Protein AF-0000000084349242 (afdb_homodimer)

Organism: NCBI:txid76758

InterPro domains:
  IPR011004 Trimeric LpxA-like superfamily [SSF5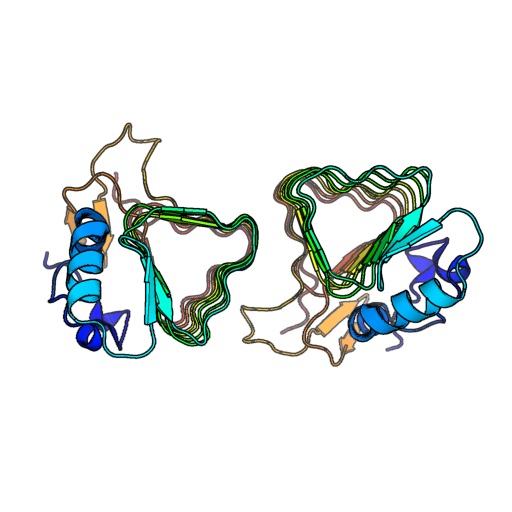1161] (43-191)
  IPR018357 Hexapeptide transferase, conserved site [PS00101] (59-87)
  IPR050065 Bifunctional protein GlmU-like [PTHR43584] (48-183)
  IPR056729 Mannose-1-phosphate guanyltransferase, C-terminal domain [PF25087] (67-147)

Solvent-accessible surface area (backbone atoms only — not comparable to full-atom values): 19127 Å² total; per-residue (Å²): 126,82,73,70,60,55,51,81,29,17,79,65,51,67,78,70,67,77,75,82,61,42,63,54,56,46,24,72,42,18,37,59,52,36,48,54,49,58,76,67,56,71,88,60,52,52,74,57,89,54,25,35,38,20,72,62,30,47,73,40,80,66,42,42,78,42,57,29,32,39,38,22,49,52,14,37,37,28,40,50,16,38,39,29,60,4,28,39,37,29,38,45,19,37,39,20,42,46,19,35,42,28,12,26,41,36,30,39,45,17,34,41,48,28,48,23,41,40,27,26,22,40,37,20,36,46,22,41,36,31,45,45,18,33,32,36,26,55,45,71,94,58,76,54,42,61,44,41,25,50,52,93,96,43,70,39,80,66,83,38,41,55,24,4,35,40,37,8,27,44,20,31,37,22,40,48,14,39,37,34,46,46,29,75,41,56,54,56,38,75,43,51,64,62,29,76,46,70,43,74,54,72,130,127,82,73,69,61,55,51,81,29,17,79,65,52,67,79,71,67,77,75,84,59,41,62,55,56,46,24,72,40,18,37,60,53,37,48,56,50,59,74,66,56,69,87,59,52,51,73,58,90,54,27,35,39,19,71,62,31,47,74,38,79,65,40,41,78,42,58,28,32,38,38,22,48,53,14,38,36,28,40,48,17,38,39,28,60,5,29,39,37,28,38,44,21,36,39,22,44,45,19,34,42,29,12,26,42,35,30,38,44,17,35,42,50,27,50,23,41,40,27,26,24,43,36,19,35,45,23,40,36,30,44,44,19,32,34,37,26,55,44,65,90,57,76,52,43,61,44,40,25,50,50,94,94,41,71,39,80,66,82,37,40,55,26,5,35,41,36,8,26,44,19,36,37,21,40,46,12,38,36,35,46,45,27,74,42,54,55,56,38,75,42,50,61,64,29,74,45,70,38,75,52,76,130

Structure (mmCIF, N/CA/C/O backbone):
data_AF-0000000084349242-model_v1
#
loop_
_entity.id
_entity.type
_entity.pdbx_description
1 polymer 'Transferase hexapeptide (Six repeat-containing protein)'
#
loop_
_atom_site.group_PDB
_atom_site.id
_atom_site.type_symbol
_atom_site.label_atom_id
_atom_site.label_alt_id
_atom_site.label_comp_id
_atom_site.label_asym_id
_atom_site.label_entity_id
_atom_site.label_seq_id
_atom_site.pdbx_PDB_ins_code
_atom_site.Cartn_x
_atom_site.Cartn_y
_atom_site.Cartn_z
_atom_site.occupancy
_atom_site.B_iso_or_equiv
_atom_site.auth_seq_id
_atom_site.auth_comp_id
_atom_site.auth_asym_id
_atom_site.auth_atom_id
_atom_site.pdbx_PDB_model_num
ATOM 1 N N . MET A 1 1 ? 11.945 33.969 7.715 1 65.56 1 MET A N 1
ATOM 2 C CA . MET A 1 1 ? 11.68 33.656 6.316 1 65.56 1 MET A CA 1
ATOM 3 C C . MET A 1 1 ? 10.219 33.25 6.125 1 65.56 1 MET A C 1
ATOM 5 O O . MET A 1 1 ? 9.625 32.625 7.012 1 65.56 1 MET A O 1
ATOM 9 N N . LYS A 1 2 ? 9.602 33.844 5.016 1 77.56 2 LYS A N 1
ATOM 10 C CA . LYS A 1 2 ? 8.211 33.5 4.715 1 77.56 2 LYS A CA 1
ATOM 11 C C . LYS A 1 2 ? 8.07 32.031 4.293 1 77.56 2 LYS A C 1
ATOM 13 O O . LYS A 1 2 ? 8.875 31.531 3.502 1 77.56 2 LYS A O 1
ATOM 18 N N . PRO A 1 3 ? 7.121 31.359 4.914 1 87.31 3 PRO A N 1
ATOM 19 C CA . PRO A 1 3 ? 6.891 29.984 4.492 1 87.31 3 PRO A CA 1
ATOM 20 C C . PRO A 1 3 ? 6.516 29.875 3.018 1 87.31 3 PRO A C 1
ATOM 22 O O . PRO A 1 3 ? 5.902 30.781 2.461 1 87.31 3 PRO A O 1
ATOM 25 N N . PRO A 1 4 ? 6.98 28.812 2.424 1 89.75 4 PRO A N 1
ATOM 26 C CA . PRO A 1 4 ? 6.586 28.625 1.025 1 89.75 4 PRO A CA 1
ATOM 27 C C . PRO A 1 4 ? 5.078 28.469 0.853 1 89.75 4 PRO A C 1
ATOM 29 O O . PRO A 1 4 ? 4.41 27.875 1.696 1 89.75 4 PRO A O 1
ATOM 32 N N . GLU A 1 5 ? 4.621 29.109 -0.228 1 93.31 5 GLU A N 1
ATOM 33 C CA . GLU A 1 5 ? 3.199 29 -0.542 1 93.31 5 GLU A CA 1
ATOM 34 C C . GLU A 1 5 ? 2.824 27.594 -0.962 1 93.31 5 GLU A C 1
ATOM 36 O O . GLU A 1 5 ? 3.484 26.984 -1.813 1 93.31 5 GLU A O 1
ATOM 41 N N . ILE A 1 6 ? 1.707 27.094 -0.411 1 97.19 6 ILE A N 1
ATOM 42 C CA . ILE A 1 6 ? 1.254 25.734 -0.719 1 97.19 6 ILE A CA 1
ATOM 43 C C . ILE A 1 6 ? 1 25.609 -2.219 1 97.19 6 ILE A C 1
ATOM 45 O O . ILE A 1 6 ? 1.28 24.562 -2.814 1 97.19 6 ILE A O 1
ATOM 49 N N . SER A 1 7 ? 0.587 26.703 -2.877 1 96.62 7 SER A N 1
ATOM 50 C CA . SER A 1 7 ? 0.208 26.688 -4.285 1 96.62 7 SER A CA 1
ATOM 51 C C . SER A 1 7 ? 1.415 26.422 -5.18 1 96.62 7 SER A C 1
ATOM 53 O O . SER A 1 7 ? 1.263 26 -6.332 1 96.62 7 SER A O 1
ATOM 55 N N . THR A 1 8 ? 2.621 26.672 -4.668 1 95.94 8 THR A N 1
ATOM 56 C CA . THR A 1 8 ? 3.826 26.375 -5.43 1 95.94 8 THR A CA 1
ATOM 57 C C . THR A 1 8 ? 4.062 24.875 -5.504 1 95.94 8 THR A C 1
ATOM 59 O O . THR A 1 8 ? 4.758 24.391 -6.398 1 95.94 8 THR A O 1
ATOM 62 N N . PHE A 1 9 ? 3.498 24.141 -4.602 1 97.62 9 PHE A N 1
ATOM 63 C CA . PHE A 1 9 ? 3.646 22.688 -4.539 1 97.62 9 PHE A CA 1
ATOM 64 C C . PHE A 1 9 ? 2.41 22 -5.098 1 97.62 9 PHE A C 1
ATOM 66 O O . PHE A 1 9 ? 2.51 20.922 -5.684 1 97.62 9 PHE A O 1
ATOM 73 N N . ILE A 1 10 ? 1.254 22.641 -4.863 1 98.31 10 ILE A N 1
ATOM 74 C CA . ILE A 1 10 ? -0.046 22.078 -5.215 1 98.31 10 ILE A CA 1
ATOM 75 C C . ILE A 1 10 ? -0.855 23.109 -6.004 1 98.31 10 ILE A C 1
ATOM 77 O O . ILE A 1 10 ? -1.444 24.016 -5.426 1 98.31 10 ILE A O 1
ATOM 81 N N . THR A 1 11 ? -0.986 22.859 -7.215 1 97.56 11 THR A N 1
ATOM 82 C CA . THR A 1 11 ? -1.535 23.844 -8.148 1 97.56 11 THR A CA 1
ATOM 83 C C . THR A 1 11 ? -2.994 24.141 -7.816 1 97.56 11 THR A C 1
ATOM 85 O O . THR A 1 11 ? -3.428 25.297 -7.898 1 97.56 11 THR A O 1
ATOM 88 N N . GLN A 1 12 ? -3.756 23.203 -7.363 1 96.56 12 GLN A N 1
ATOM 89 C CA . GLN A 1 12 ? -5.199 23.359 -7.203 1 96.56 12 GLN A CA 1
ATOM 90 C C . GLN A 1 12 ? -5.547 23.797 -5.785 1 96.56 12 GLN A C 1
ATOM 92 O O . GLN A 1 12 ? -6.727 23.953 -5.449 1 96.56 12 GLN A O 1
ATOM 97 N N . TRP A 1 13 ? -4.629 24.047 -4.914 1 97.06 13 TRP A N 1
ATOM 98 C CA . TRP A 1 13 ? -4.871 24.391 -3.518 1 97.06 13 TRP A CA 1
ATOM 99 C C . TRP A 1 13 ? -5.773 25.609 -3.406 1 97.06 13 TRP A C 1
ATOM 101 O O . TRP A 1 13 ? -6.734 25.609 -2.631 1 97.06 13 TRP A O 1
ATOM 111 N N . PRO A 1 14 ? -5.551 26.672 -4.258 1 95 14 PRO A N 1
ATOM 112 C CA . PRO A 1 14 ? -6.391 27.859 -4.117 1 95 14 PRO A CA 1
ATOM 113 C C . PRO A 1 14 ? -7.871 27.578 -4.352 1 95 14 PRO A C 1
ATOM 115 O O . PRO A 1 14 ? -8.734 28.266 -3.807 1 95 14 PRO A O 1
ATOM 118 N N . SER A 1 15 ? -8.148 26.484 -5.074 1 93.69 15 SER A N 1
ATOM 119 C CA . SER A 1 15 ? -9.531 26.172 -5.402 1 93.69 15 SER A CA 1
ATOM 120 C C . SER A 1 15 ? -10.305 25.703 -4.168 1 93.69 15 SER A C 1
ATOM 122 O O . SER A 1 15 ? -11.531 25.688 -4.168 1 93.69 15 SER A O 1
ATOM 124 N N . LEU A 1 16 ? -9.648 25.344 -3.113 1 93.88 16 LEU A N 1
ATOM 125 C CA . LEU A 1 16 ? -10.297 24.859 -1.899 1 93.88 16 LEU A CA 1
ATOM 126 C C . LEU A 1 16 ? -10.781 26.031 -1.04 1 93.88 16 LEU A C 1
ATOM 128 O O . LEU A 1 16 ? -11.586 25.844 -0.126 1 93.88 16 LEU A O 1
ATOM 132 N N . GLY A 1 17 ? -10.25 27.188 -1.341 1 91.62 17 GLY A N 1
ATOM 133 C CA . GLY A 1 17 ? -10.688 28.375 -0.64 1 91.62 17 GLY A CA 1
ATOM 134 C C . GLY A 1 17 ? -10.266 28.406 0.815 1 91.62 17 GLY A C 1
ATOM 135 O O . GLY A 1 17 ? -10.992 28.906 1.673 1 91.62 17 GLY A O 1
ATOM 136 N N . LEU A 1 18 ? -9.133 27.797 1.169 1 90.5 18 LEU A N 1
ATOM 137 C CA . LEU A 1 18 ? -8.711 27.688 2.562 1 90.5 18 LEU A CA 1
ATOM 138 C C . LEU A 1 18 ? -7.688 28.766 2.906 1 90.5 18 LEU A C 1
ATOM 140 O O . LEU A 1 18 ? -7.117 28.766 4 1 90.5 18 LEU A O 1
ATOM 144 N N . GLY A 1 19 ? -7.359 29.688 1.982 1 84 19 GLY A N 1
ATOM 145 C CA . GLY A 1 19 ? -6.461 30.797 2.277 1 84 19 GLY A CA 1
ATOM 146 C C . GLY A 1 19 ? -5.004 30.469 2.014 1 84 19 GLY A C 1
ATOM 147 O O . GLY A 1 19 ? -4.695 29.578 1.217 1 84 19 GLY A O 1
ATOM 148 N N . THR A 1 20 ? -4.098 31.25 2.684 1 82.69 20 THR A N 1
ATOM 149 C CA . THR A 1 20 ? -2.684 31.188 2.332 1 82.69 20 THR A CA 1
ATOM 150 C C . THR A 1 20 ? -1.845 30.766 3.535 1 82.69 20 THR A C 1
ATOM 152 O O . THR A 1 20 ? -0.652 31.078 3.605 1 82.69 20 THR A O 1
ATOM 155 N N . ALA A 1 21 ? -2.49 30.094 4.422 1 89.19 21 ALA A N 1
ATOM 156 C CA . ALA A 1 21 ? -1.75 29.641 5.598 1 89.19 21 ALA A CA 1
ATOM 157 C C . ALA A 1 21 ? -0.662 28.656 5.207 1 89.19 21 ALA A C 1
ATOM 159 O O . ALA A 1 21 ? -0.729 28.031 4.141 1 89.19 21 ALA A O 1
ATOM 160 N N . ALA A 1 22 ? 0.389 28.609 6.102 1 95.56 22 ALA A N 1
ATOM 161 C CA . ALA A 1 22 ? 1.417 27.594 5.902 1 95.56 22 ALA A CA 1
ATOM 162 C C . ALA A 1 22 ? 0.833 26.188 6.039 1 95.56 22 ALA A C 1
ATOM 164 O O . ALA A 1 22 ? -0.181 25.984 6.711 1 95.56 22 ALA A O 1
ATOM 165 N N . ALA A 1 23 ? 1.526 25.266 5.414 1 97.31 23 ALA A N 1
ATOM 166 C CA . ALA A 1 23 ? 1.019 23.891 5.383 1 97.31 23 ALA A CA 1
ATOM 167 C C . ALA A 1 23 ? 0.843 23.344 6.797 1 97.31 23 ALA A C 1
ATOM 169 O O . ALA A 1 23 ? -0.144 22.656 7.086 1 97.31 23 ALA A O 1
ATOM 170 N N . TRP A 1 24 ? 1.806 23.594 7.703 1 97.12 24 TRP A N 1
ATOM 171 C CA . TRP A 1 24 ? 1.729 23.062 9.062 1 97.12 24 TRP A CA 1
ATOM 172 C C . TRP A 1 24 ? 0.627 23.766 9.859 1 97.12 24 TRP A C 1
ATOM 174 O O . TRP A 1 24 ? 0.05 23.172 10.773 1 97.12 24 TRP A O 1
ATOM 184 N N . GLN A 1 25 ? 0.278 24.922 9.484 1 96.5 25 GLN A N 1
ATOM 185 C CA . GLN A 1 25 ? -0.853 25.594 10.117 1 96.5 25 GLN A CA 1
ATOM 186 C C . GLN A 1 25 ? -2.176 24.984 9.664 1 96.5 25 GLN A C 1
ATOM 188 O O . GLN A 1 25 ? -3.1 24.828 10.469 1 96.5 25 GLN A O 1
ATOM 193 N N . VAL A 1 26 ? -2.246 24.703 8.398 1 97.25 26 VAL A N 1
ATOM 194 C CA . VAL A 1 26 ? -3.43 24.031 7.871 1 97.25 26 VAL A CA 1
ATOM 195 C C . VAL A 1 26 ? -3.641 22.703 8.594 1 97.25 26 VAL A C 1
ATOM 197 O O . VAL A 1 26 ? -4.75 22.391 9.031 1 97.25 26 VAL A O 1
ATOM 200 N N . ALA A 1 27 ? -2.609 21.906 8.727 1 97 27 ALA A N 1
ATOM 201 C CA . ALA A 1 27 ? -2.682 20.594 9.367 1 97 27 ALA A CA 1
ATOM 202 C C . ALA A 1 27 ? -3.104 20.719 10.828 1 97 27 ALA A C 1
ATOM 204 O O . ALA A 1 27 ? -3.867 19.891 11.328 1 97 27 ALA A O 1
ATOM 205 N N . GLN A 1 28 ? -2.643 21.766 11.5 1 96.38 28 GLN A N 1
ATOM 206 C CA . GLN A 1 28 ? -2.967 21.984 12.906 1 96.38 28 GLN A CA 1
ATOM 207 C C . GLN A 1 28 ? -4.449 22.297 13.094 1 96.38 28 GLN A C 1
ATOM 209 O O . GLN A 1 28 ? -5.035 21.953 14.125 1 96.38 28 GLN A O 1
ATOM 214 N N . ASP A 1 29 ? -4.98 22.859 12.109 1 97.38 29 ASP A N 1
ATOM 215 C CA . ASP A 1 29 ? -6.371 23.281 12.203 1 97.38 29 ASP A CA 1
ATOM 216 C C . ASP A 1 29 ? -7.25 22.516 11.211 1 97.38 29 ASP A C 1
ATOM 218 O O . ASP A 1 29 ? -8.227 23.062 10.695 1 97.38 29 ASP A O 1
ATOM 222 N N . CYS A 1 30 ? -6.867 21.312 10.953 1 97.88 30 CYS A N 1
ATOM 223 C CA . CYS A 1 30 ? -7.473 20.516 9.891 1 97.88 30 CYS A CA 1
ATOM 224 C C . CYS A 1 30 ? -8.953 20.281 10.156 1 97.88 30 CYS A C 1
ATOM 226 O O . CYS A 1 30 ? -9.781 20.422 9.25 1 97.88 30 CYS A O 1
ATOM 228 N N . GLU A 1 31 ? -9.328 19.953 11.367 1 98.12 31 GLU A N 1
ATOM 229 C CA . GLU A 1 31 ? -10.734 19.703 11.688 1 98.12 31 GLU A CA 1
ATOM 230 C C . GLU A 1 31 ? -11.602 20.906 11.336 1 98.12 31 GLU A C 1
ATOM 232 O O . GLU A 1 31 ? -12.648 20.766 10.703 1 98.12 31 GLU A O 1
ATOM 237 N N . ASN A 1 32 ? -11.117 22.062 11.719 1 97.44 32 ASN A N 1
ATOM 238 C CA . ASN A 1 32 ? -11.898 23.266 11.445 1 97.44 32 ASN A CA 1
ATOM 239 C C . ASN A 1 32 ? -11.969 23.562 9.953 1 97.44 32 ASN A C 1
ATOM 241 O O . ASN A 1 32 ? -13.008 24 9.453 1 97.44 32 ASN A O 1
ATOM 245 N N . HIS A 1 33 ? -10.906 23.359 9.297 1 97.56 33 HIS A N 1
ATOM 246 C CA . HIS A 1 33 ? -10.914 23.578 7.855 1 97.56 33 HIS A CA 1
ATOM 247 C C . HIS A 1 33 ? -11.898 22.656 7.16 1 97.56 33 HIS A C 1
ATOM 249 O O . HIS A 1 33 ? -12.633 23.078 6.266 1 97.56 33 HIS A O 1
ATOM 255 N N . VAL A 1 34 ? -11.938 21.391 7.598 1 97.94 34 VAL A N 1
ATOM 256 C CA . VAL A 1 34 ? -12.836 20.422 6.988 1 97.94 34 VAL A CA 1
ATOM 257 C C . VAL A 1 34 ? -14.281 20.766 7.328 1 97.94 34 VAL A C 1
ATOM 259 O O . VAL A 1 34 ? -15.156 20.703 6.465 1 97.94 34 VAL A O 1
ATOM 262 N N . LEU A 1 35 ? -14.516 21.172 8.547 1 97.19 35 LEU A N 1
ATOM 263 C CA . LEU A 1 35 ? -15.859 21.594 8.93 1 97.19 35 LEU A CA 1
ATOM 264 C C . LEU A 1 35 ? -16.328 22.766 8.07 1 97.19 35 LEU A C 1
ATOM 266 O O . LEU A 1 35 ? -17.484 22.812 7.637 1 97.19 35 LEU A O 1
ATOM 270 N N . THR A 1 36 ? -15.422 23.703 7.883 1 95.31 36 THR A N 1
ATOM 271 C CA . THR A 1 36 ? -15.75 24.844 7.035 1 95.31 36 THR A CA 1
ATOM 272 C C . THR A 1 36 ? -16.078 24.391 5.617 1 95.31 36 THR A C 1
ATOM 274 O O . THR A 1 36 ? -17.062 24.859 5.023 1 95.31 36 THR A O 1
ATOM 277 N N . SER A 1 37 ? -15.328 23.484 5.09 1 95.38 37 SER A N 1
ATOM 278 C CA . SER A 1 37 ? -15.57 22.938 3.76 1 95.38 37 SER A CA 1
ATOM 279 C C . SER A 1 37 ? -16.906 22.188 3.707 1 95.38 37 SER A C 1
ATOM 281 O O . SER A 1 37 ? -17.609 22.234 2.701 1 95.38 37 SER A O 1
ATOM 283 N N . LEU A 1 38 ? -17.203 21.484 4.797 1 95.75 38 LEU A N 1
ATOM 284 C CA . LEU A 1 38 ? -18.438 20.734 4.895 1 95.75 38 LEU A CA 1
ATOM 285 C C . LEU A 1 38 ? -19.641 21.656 4.742 1 95.75 38 LEU A C 1
ATOM 287 O O . LEU A 1 38 ? -20.625 21.297 4.086 1 95.75 38 LEU A O 1
ATOM 291 N N . SER A 1 39 ? -19.547 22.812 5.266 1 92.5 39 SER A N 1
ATOM 292 C CA . SER A 1 39 ? -20.656 23.766 5.254 1 92.5 39 SER A CA 1
ATOM 293 C C . SER A 1 39 ? -20.891 24.328 3.859 1 92.5 39 SER A C 1
ATOM 295 O O . SER A 1 39 ? -21.984 24.828 3.555 1 92.5 39 SER A O 1
ATOM 297 N N . ARG A 1 40 ? -19.906 24.219 3.051 1 91.38 40 ARG A N 1
ATOM 298 C CA . ARG A 1 40 ? -19.984 24.812 1.72 1 91.38 40 ARG A CA 1
ATOM 299 C C . ARG A 1 40 ? -20.234 23.734 0.659 1 91.38 40 ARG A C 1
ATOM 301 O O . ARG A 1 40 ? -20.312 24.047 -0.532 1 91.38 40 ARG A O 1
ATOM 308 N N . LEU A 1 41 ? -20.328 22.516 1.066 1 91.44 41 LEU A N 1
ATOM 309 C CA . LEU A 1 41 ? -20.438 21.391 0.125 1 91.44 41 LEU A CA 1
ATOM 310 C C . LEU A 1 41 ? -21.75 21.453 -0.642 1 91.44 41 LEU A C 1
ATOM 312 O O . LEU A 1 41 ? -22.797 21.766 -0.066 1 91.44 41 LEU A O 1
ATOM 316 N N . GLY A 1 42 ? -21.672 21.25 -1.896 1 87.5 42 GLY A N 1
ATOM 317 C CA . GLY A 1 42 ? -22.859 21.25 -2.732 1 87.5 42 GLY A CA 1
ATOM 318 C C . GLY A 1 42 ? -23.625 19.938 -2.666 1 87.5 42 GLY A C 1
ATOM 319 O O . GLY A 1 42 ? -23.484 19.172 -1.71 1 87.5 42 GLY A O 1
ATOM 320 N N . ALA A 1 43 ? -24.438 19.703 -3.697 1 90.94 43 ALA A N 1
ATOM 321 C CA . ALA A 1 43 ? -25.266 18.516 -3.797 1 90.94 43 ALA A CA 1
ATOM 322 C C . ALA A 1 43 ? -24.422 17.281 -4.141 1 90.94 43 ALA A C 1
ATOM 324 O O . ALA A 1 43 ? -23.281 17.422 -4.594 1 90.94 43 ALA A O 1
ATOM 325 N N . GLY A 1 44 ? -24.859 16.172 -3.74 1 96.38 44 GLY A N 1
ATOM 326 C CA . GLY A 1 44 ? -24.234 14.938 -4.184 1 96.38 44 GLY A CA 1
ATOM 327 C C . GLY A 1 44 ? -23.531 14.188 -3.066 1 96.38 44 GLY A C 1
ATOM 328 O O . GLY A 1 44 ? -22.891 13.164 -3.309 1 96.38 44 GLY A O 1
ATOM 329 N N . TYR A 1 45 ? -23.672 14.703 -1.91 1 97.06 45 TYR A N 1
ATOM 330 C CA . TYR A 1 45 ? -23.016 14.07 -0.774 1 97.06 45 TYR A CA 1
ATOM 331 C C . TYR A 1 45 ? -24.047 13.5 0.203 1 97.06 45 TYR A C 1
ATOM 333 O O . TYR A 1 45 ? -25.078 14.117 0.455 1 97.06 45 TYR A O 1
ATOM 341 N N . ARG A 1 46 ? -23.812 12.273 0.63 1 96.12 46 ARG A N 1
ATOM 342 C CA . ARG A 1 46 ? -24.516 11.719 1.782 1 96.12 46 ARG A CA 1
ATOM 343 C C . ARG A 1 46 ? -23.859 12.156 3.088 1 96.12 46 ARG A C 1
ATOM 345 O O . ARG A 1 46 ? -22.656 11.984 3.271 1 96.12 46 ARG A O 1
ATOM 352 N N . ARG A 1 47 ? -24.672 12.688 3.984 1 94.19 47 ARG A N 1
ATOM 353 C CA . ARG A 1 47 ? -24.125 13.242 5.215 1 94.19 47 ARG A CA 1
ATOM 354 C C . ARG A 1 47 ? -24.531 12.398 6.426 1 94.19 47 ARG A C 1
ATOM 356 O O . ARG A 1 47 ? -25.656 11.93 6.508 1 94.19 47 ARG A O 1
ATOM 363 N N . HIS A 1 48 ? -23.609 12.078 7.172 1 93.06 48 HIS A N 1
ATOM 364 C CA . HIS A 1 48 ? -23.797 11.422 8.461 1 93.06 48 HIS A CA 1
ATOM 365 C C . HIS A 1 48 ? -22.906 12.047 9.531 1 93.06 48 HIS A C 1
ATOM 367 O O . HIS A 1 48 ? -21.703 11.82 9.539 1 93.06 48 HIS A O 1
ATOM 373 N N . GLY A 1 49 ? -23.5 12.758 10.469 1 93.31 49 GLY A N 1
ATOM 374 C CA . GLY A 1 49 ? -22.688 13.523 11.398 1 93.31 49 GLY A CA 1
ATOM 375 C C . GLY A 1 49 ? -21.766 14.523 10.711 1 93.31 49 GLY A C 1
ATOM 376 O O . GLY A 1 49 ? -22.234 15.328 9.898 1 93.31 49 GLY A O 1
ATOM 377 N N . ASN A 1 50 ? -20.531 14.438 11.055 1 96.31 50 ASN A N 1
ATOM 378 C CA . ASN A 1 50 ? -19.578 15.367 10.453 1 96.31 50 ASN A CA 1
ATOM 379 C C . ASN A 1 50 ? -18.812 14.711 9.305 1 96.31 50 ASN A C 1
ATOM 381 O O . ASN A 1 50 ? -17.688 15.109 9 1 96.31 50 ASN A O 1
ATOM 385 N N . CYS A 1 51 ? -19.469 13.75 8.727 1 97.75 51 CYS A N 1
ATOM 386 C CA . CYS A 1 51 ? -18.891 13.109 7.547 1 97.75 51 CYS A CA 1
ATOM 387 C C . CYS A 1 51 ? -19.766 13.328 6.32 1 97.75 51 CYS A C 1
ATOM 389 O O . CYS A 1 51 ? -20.984 13.258 6.406 1 97.75 51 CYS A O 1
ATOM 391 N N . ALA A 1 52 ? -19.203 13.68 5.281 1 98.44 52 ALA A N 1
ATOM 392 C CA . ALA A 1 52 ? -19.859 13.797 3.984 1 98.44 52 ALA A CA 1
ATOM 393 C C . ALA A 1 52 ? -19.172 12.914 2.941 1 98.44 52 ALA A C 1
ATOM 395 O O . ALA A 1 52 ? -17.984 13.078 2.666 1 98.44 52 ALA A O 1
ATOM 396 N N . ILE A 1 53 ? -19.875 11.969 2.338 1 98.5 53 ILE A N 1
ATOM 397 C CA . ILE A 1 53 ? -19.359 11.031 1.347 1 98.5 53 ILE A CA 1
ATOM 398 C C . ILE A 1 53 ? -20.094 11.227 0.021 1 98.5 53 ILE A C 1
ATOM 400 O O . ILE A 1 53 ? -21.312 11.094 -0.044 1 98.5 53 ILE A O 1
ATOM 404 N N . HIS A 1 54 ? -19.344 11.594 -0.972 1 98.44 54 HIS A N 1
ATOM 405 C CA . HIS A 1 54 ? -19.969 11.781 -2.275 1 98.44 54 HIS A CA 1
ATOM 406 C C . HIS A 1 54 ? -20.688 10.516 -2.727 1 98.44 54 HIS A C 1
ATOM 408 O O . HIS A 1 54 ? -20.203 9.406 -2.49 1 98.44 54 HIS A O 1
ATOM 414 N N . GLU A 1 55 ? -21.734 10.648 -3.486 1 98.19 55 GLU A N 1
ATOM 415 C CA . GLU A 1 55 ? -22.562 9.523 -3.922 1 98.19 55 GLU A CA 1
ATOM 416 C C . GLU A 1 55 ? -21.781 8.586 -4.832 1 98.19 55 GLU A C 1
ATOM 418 O O . GLU A 1 55 ? -22.031 7.379 -4.859 1 98.19 55 GLU A O 1
ATOM 423 N N . GLY A 1 56 ? -20.812 9.133 -5.473 1 98.19 56 GLY A N 1
ATOM 424 C CA . GLY A 1 56 ? -20 8.328 -6.375 1 98.19 56 GLY A CA 1
ATOM 425 C C . GLY A 1 56 ? -18.797 7.688 -5.691 1 98.19 56 GLY A C 1
ATOM 426 O O . GLY A 1 56 ? -18.031 6.973 -6.328 1 98.19 56 GLY A O 1
ATOM 427 N N . ALA A 1 57 ? -18.641 7.93 -4.457 1 98.56 57 ALA A N 1
ATOM 428 C CA . ALA A 1 57 ? -17.531 7.344 -3.715 1 98.56 57 ALA A CA 1
ATOM 429 C C . ALA A 1 57 ? -17.906 5.988 -3.127 1 98.56 57 ALA A C 1
ATOM 431 O O . ALA A 1 57 ? -19.094 5.695 -2.955 1 98.56 57 ALA A O 1
ATOM 432 N N . THR A 1 58 ? -16.953 5.156 -2.912 1 98.56 58 THR A N 1
ATOM 433 C CA . THR A 1 58 ? -17.156 3.854 -2.291 1 98.56 58 THR A CA 1
ATOM 434 C C . THR A 1 58 ? -16.359 3.75 -0.988 1 98.56 58 THR A C 1
ATOM 436 O O . THR A 1 58 ? -15.164 4.004 -0.964 1 98.56 58 THR A O 1
ATOM 439 N N . VAL A 1 59 ? -17.047 3.432 0.086 1 98.44 59 VAL A N 1
ATOM 440 C CA . VAL A 1 59 ? -16.438 3.135 1.376 1 98.44 59 VAL A CA 1
ATOM 441 C C . VAL A 1 59 ? -16.781 1.71 1.799 1 98.44 59 VAL A C 1
ATOM 443 O O . VAL A 1 59 ? -17.969 1.381 1.982 1 98.44 59 VAL A O 1
ATOM 446 N N . GLU A 1 60 ? -15.766 0.906 1.944 1 97.75 60 GLU A N 1
ATOM 447 C CA . GLU A 1 60 ? -16.016 -0.497 2.256 1 97.75 60 GLU A CA 1
ATOM 448 C C . GLU A 1 60 ? -16.359 -0.681 3.732 1 97.75 60 GLU A C 1
ATOM 450 O O . GLU A 1 60 ? -15.977 0.139 4.57 1 97.75 60 GLU A O 1
ATOM 455 N N . GLU A 1 61 ? -17.047 -1.799 4.004 1 95.38 61 GLU A N 1
ATOM 456 C CA . GLU A 1 61 ? -17.312 -2.182 5.391 1 95.38 61 GLU A CA 1
ATOM 457 C C . GLU A 1 61 ? -16 -2.418 6.145 1 95.38 61 GLU A C 1
ATOM 459 O O . GLU A 1 61 ? -15.07 -3.029 5.613 1 95.38 61 GLU A O 1
ATOM 464 N N . GLY A 1 62 ? -15.914 -1.859 7.32 1 95 62 GLY A N 1
ATOM 465 C CA . GLY A 1 62 ? -14.727 -2.029 8.141 1 95 62 GLY A CA 1
ATOM 466 C C . GLY A 1 62 ? -13.867 -0.782 8.203 1 95 62 GLY A C 1
ATOM 467 O O . GLY A 1 62 ? -13.008 -0.659 9.086 1 95 62 GLY A O 1
ATOM 468 N N . ALA A 1 63 ? -14.125 0.06 7.215 1 96.75 63 ALA A N 1
ATOM 469 C CA . ALA A 1 63 ? -13.453 1.354 7.34 1 96.75 63 ALA A CA 1
ATOM 470 C C . ALA A 1 63 ? -13.984 2.131 8.539 1 96.75 63 ALA A C 1
ATOM 472 O O . ALA A 1 63 ? -15.18 2.082 8.836 1 96.75 63 ALA A O 1
ATOM 473 N N . VAL A 1 64 ? -13.07 2.828 9.234 1 97.5 64 VAL A N 1
ATOM 474 C CA . VAL A 1 64 ? -13.445 3.641 10.383 1 97.5 64 VAL A CA 1
ATOM 475 C C . VAL A 1 64 ? -13.297 5.121 10.039 1 97.5 64 VAL A C 1
ATOM 477 O O . VAL A 1 64 ? -12.195 5.59 9.742 1 97.5 64 VAL A O 1
ATOM 480 N N . LEU A 1 65 ? -14.398 5.809 10.078 1 98.25 65 LEU A N 1
ATOM 481 C CA . LEU A 1 65 ? -14.422 7.238 9.797 1 98.25 65 LEU A CA 1
ATOM 482 C C . LEU A 1 65 ? -14.797 8.031 11.047 1 98.25 65 LEU A C 1
ATOM 484 O O . LEU A 1 65 ? -15.945 7.992 11.492 1 98.25 65 LEU A O 1
ATOM 488 N N . LYS A 1 66 ? -13.812 8.68 11.57 1 97.94 66 LYS A N 1
ATOM 489 C CA . LYS A 1 66 ? -14.062 9.562 12.703 1 97.94 66 LYS A CA 1
ATOM 490 C C . LYS A 1 66 ? -14.109 11.023 12.258 1 97.94 66 LYS A C 1
ATOM 492 O O . LYS A 1 66 ? -13.062 11.672 12.148 1 97.94 66 LYS A O 1
ATOM 497 N N . GLY A 1 67 ? -15.266 11.562 12.094 1 96.5 67 GLY A N 1
ATOM 498 C CA . GLY A 1 67 ? -15.477 12.898 11.555 1 96.5 67 GLY A CA 1
ATOM 499 C C . GLY A 1 67 ? -14.695 13.961 12.30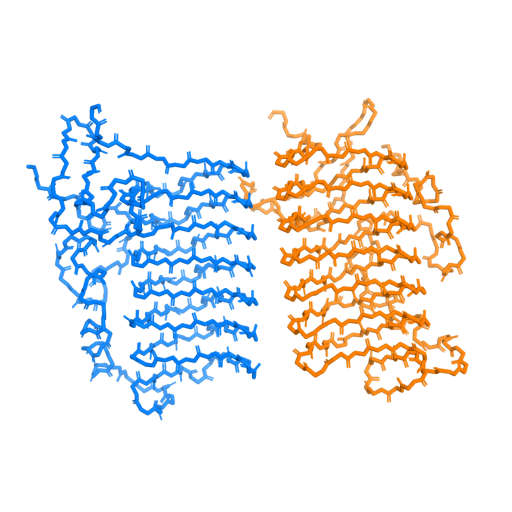5 1 96.5 67 GLY A C 1
ATOM 500 O O . GLY A 1 67 ? -14.328 13.773 13.461 1 96.5 67 GLY A O 1
ATOM 501 N N . PRO A 1 68 ? -14.461 15.188 11.609 1 98.5 68 PRO A N 1
ATOM 502 C CA . PRO A 1 68 ? -15.039 15.578 10.32 1 98.5 68 PRO A CA 1
ATOM 503 C C . PRO A 1 68 ? -14.273 15.008 9.133 1 98.5 68 PRO A C 1
ATOM 505 O O . PRO A 1 68 ? -13.039 14.961 9.156 1 98.5 68 PRO A O 1
ATOM 508 N N . ILE A 1 69 ? -14.969 14.492 8.156 1 98.75 69 ILE A N 1
ATOM 509 C CA . ILE A 1 69 ? -14.359 13.867 6.984 1 98.75 69 ILE A CA 1
ATOM 510 C C . ILE A 1 69 ? -15.172 14.211 5.734 1 98.75 69 ILE A C 1
ATOM 512 O O . ILE A 1 69 ? -16.406 14.242 5.773 1 98.75 69 ILE A O 1
ATOM 516 N N . ILE A 1 70 ? -14.523 14.562 4.695 1 98.75 70 ILE A N 1
ATOM 517 C CA . ILE A 1 70 ? -15.117 14.703 3.371 1 98.75 70 ILE A CA 1
ATOM 518 C C . ILE A 1 70 ? -14.469 13.727 2.402 1 98.75 70 ILE A C 1
ATOM 520 O O . ILE A 1 70 ? -13.234 13.688 2.285 1 98.75 70 ILE A O 1
ATOM 524 N N . ILE A 1 71 ? -15.242 12.93 1.687 1 98.81 71 ILE A N 1
ATOM 525 C CA . ILE A 1 71 ? -14.773 11.992 0.667 1 98.81 71 ILE A CA 1
ATOM 526 C C . ILE A 1 71 ? -15.344 12.383 -0.693 1 98.81 71 ILE A C 1
ATOM 528 O O . ILE A 1 71 ? -16.562 12.312 -0.904 1 98.81 71 ILE A O 1
ATOM 532 N N . GLY A 1 72 ? -14.492 12.727 -1.569 1 98.31 72 GLY A N 1
ATOM 533 C CA . GLY A 1 72 ? -14.891 13.297 -2.844 1 98.31 72 GLY A CA 1
ATOM 534 C C . GLY A 1 72 ? -15.391 12.258 -3.834 1 98.31 72 GLY A C 1
ATOM 535 O O . GLY A 1 72 ? -15.336 11.062 -3.559 1 98.31 72 GLY A O 1
ATOM 536 N N . GLU A 1 73 ? -15.789 12.789 -4.988 1 98.31 73 GLU A N 1
ATOM 537 C CA . GLU A 1 73 ? -16.406 11.984 -6.039 1 98.31 73 GLU A CA 1
ATOM 538 C C . GLU A 1 73 ? -15.43 10.922 -6.551 1 98.31 73 GLU A C 1
ATOM 540 O O . GLU A 1 73 ? -14.273 11.227 -6.855 1 98.31 73 GLU A O 1
ATOM 545 N N . GLY A 1 74 ? -15.906 9.648 -6.586 1 98.69 74 GLY A N 1
ATOM 546 C CA . GLY A 1 74 ? -15.156 8.562 -7.195 1 98.69 74 GLY A CA 1
ATOM 547 C C . GLY A 1 74 ? -14.055 8.023 -6.301 1 98.69 74 GLY A C 1
ATOM 548 O O . GLY A 1 74 ? -13.32 7.117 -6.699 1 98.69 74 GLY A O 1
ATOM 549 N N . SER A 1 75 ? -13.938 8.562 -5.137 1 98.75 75 SER A N 1
ATOM 550 C CA . SER A 1 75 ? -12.898 8.102 -4.223 1 98.75 75 SER A CA 1
ATOM 551 C C . SER A 1 75 ? -13.266 6.758 -3.602 1 98.75 75 SER A C 1
ATOM 553 O O . SER A 1 75 ? -14.438 6.387 -3.561 1 98.75 75 SER A O 1
ATOM 555 N N . PHE A 1 76 ? -12.227 6.043 -3.271 1 98.81 76 PHE A N 1
ATOM 556 C CA . PHE A 1 76 ? -12.375 4.703 -2.717 1 98.81 76 PHE A CA 1
ATOM 557 C C . PHE A 1 76 ? -11.641 4.582 -1.387 1 98.81 76 PHE A C 1
ATOM 559 O O . PHE A 1 76 ? -10.461 4.914 -1.293 1 98.81 76 PHE A O 1
ATOM 566 N N . VAL A 1 77 ? -12.391 4.156 -0.378 1 98.75 77 VAL A N 1
ATOM 567 C CA . VAL A 1 77 ? -11.812 3.891 0.937 1 98.75 77 VAL A CA 1
ATOM 568 C C . VAL A 1 77 ? -12.023 2.424 1.306 1 98.75 77 VAL A C 1
ATOM 570 O O . VAL A 1 77 ? -13.156 1.978 1.497 1 98.75 77 VAL A O 1
ATOM 573 N N . ALA A 1 78 ? -10.891 1.701 1.487 1 98.38 78 ALA A N 1
ATOM 574 C CA . ALA A 1 78 ? -10.945 0.248 1.627 1 98.38 78 ALA A CA 1
ATOM 575 C C . ALA A 1 78 ? -11.188 -0.155 3.078 1 98.38 78 ALA A C 1
ATOM 577 O O . ALA A 1 78 ? -11.117 0.68 3.982 1 98.38 78 ALA A O 1
ATOM 578 N N . ALA A 1 79 ? -11.492 -1.431 3.246 1 96.69 79 ALA A N 1
ATOM 579 C CA . ALA A 1 79 ? -11.648 -2.014 4.574 1 96.69 79 ALA A CA 1
ATOM 580 C C . ALA A 1 79 ? -10.383 -1.848 5.406 1 96.69 79 ALA A C 1
ATOM 582 O O . ALA A 1 79 ? -9.273 -2.014 4.895 1 96.69 79 ALA A O 1
ATOM 583 N N . GLY A 1 80 ? -10.656 -1.508 6.684 1 95.81 80 GLY A N 1
ATOM 584 C CA . GLY A 1 80 ? -9.547 -1.382 7.617 1 95.81 80 GLY A CA 1
ATOM 585 C C . GLY A 1 80 ? -8.914 -0.001 7.613 1 95.81 80 GLY A C 1
ATOM 586 O O . GLY A 1 80 ? -8.102 0.316 8.477 1 95.81 80 GLY A O 1
ATOM 587 N N . ALA A 1 81 ? -9.289 0.756 6.609 1 97.69 81 ALA A N 1
ATOM 588 C CA . ALA A 1 81 ? -8.797 2.131 6.621 1 97.69 81 ALA A CA 1
ATOM 589 C C . ALA A 1 81 ? -9.305 2.885 7.848 1 97.69 81 ALA A C 1
ATOM 591 O O . ALA A 1 81 ? -10.406 2.631 8.328 1 97.69 81 ALA A O 1
ATOM 592 N N . TYR A 1 82 ? -8.453 3.785 8.344 1 98.44 82 TYR A N 1
ATOM 593 C CA . TYR A 1 82 ? -8.727 4.559 9.547 1 98.44 82 TYR A CA 1
ATOM 594 C C . TYR A 1 82 ? -8.5 6.047 9.305 1 98.44 82 TYR A C 1
ATOM 596 O O . TYR A 1 82 ? -7.355 6.5 9.227 1 98.44 82 TYR A O 1
ATOM 604 N N . LEU A 1 83 ? -9.562 6.832 9.172 1 98.69 83 LEU A N 1
ATOM 605 C CA . LEU A 1 83 ? -9.492 8.266 8.93 1 98.69 83 LEU A CA 1
ATOM 606 C C . LEU A 1 83 ? -9.969 9.047 10.148 1 98.69 83 LEU A C 1
ATOM 608 O O . LEU A 1 83 ? -11.055 8.789 10.68 1 98.69 83 LEU A O 1
ATOM 612 N N . ARG A 1 84 ? -9.133 9.992 10.57 1 98.56 84 ARG A N 1
ATOM 613 C CA . ARG A 1 84 ? -9.5 10.711 11.789 1 98.56 84 ARG A CA 1
ATOM 614 C C . ARG A 1 84 ? -8.812 12.07 11.844 1 98.56 84 ARG A C 1
ATOM 616 O O . ARG A 1 84 ? -7.832 12.312 11.141 1 98.56 84 ARG A O 1
ATOM 623 N N . GLY A 1 85 ? -9.312 12.953 12.734 1 98.06 85 GLY A N 1
ATOM 624 C CA . GLY A 1 85 ? -8.664 14.211 13.047 1 98.06 85 GLY A CA 1
ATOM 625 C C . GLY A 1 85 ? -8.914 15.289 12.008 1 98.06 85 GLY A C 1
ATOM 626 O O . GLY A 1 85 ? -8.289 16.359 12.047 1 98.06 85 GLY A O 1
ATOM 627 N N . GLY A 1 86 ? -9.852 15.102 11.18 1 98.62 86 GLY A N 1
ATOM 628 C CA . GLY A 1 86 ? -10.07 15.984 10.047 1 98.62 86 GLY A CA 1
ATOM 629 C C . GLY A 1 86 ? -9.383 15.508 8.781 1 98.62 86 GLY A C 1
ATOM 630 O O . GLY A 1 86 ? -8.148 15.523 8.688 1 98.62 86 GLY A O 1
ATOM 631 N N . VAL A 1 87 ? -10.227 15.062 7.801 1 98.81 87 VAL A N 1
ATOM 632 C CA . VAL A 1 87 ? -9.648 14.516 6.578 1 98.81 87 VAL A CA 1
ATOM 633 C C . VAL A 1 87 ? -10.445 15 5.367 1 98.81 87 VAL A C 1
ATOM 635 O O . VAL A 1 87 ? -11.672 14.969 5.375 1 98.81 87 VAL A O 1
ATOM 638 N N . TYR A 1 88 ? -9.734 15.516 4.461 1 98.69 88 TYR A N 1
ATOM 639 C CA . TYR A 1 88 ? -10.312 15.859 3.166 1 98.69 88 TYR A CA 1
ATOM 640 C C . TYR A 1 88 ? -9.719 15 2.055 1 98.69 88 TYR A C 1
ATOM 642 O O . TYR A 1 88 ? -8.5 14.992 1.858 1 98.69 88 TYR A O 1
ATOM 650 N N . LEU A 1 89 ? -10.562 14.266 1.334 1 98.75 89 LEU A N 1
ATOM 651 C CA . LEU A 1 89 ? -10.18 13.562 0.115 1 98.75 89 LEU A CA 1
ATOM 652 C C . LEU A 1 89 ? -10.812 14.211 -1.11 1 98.75 89 LEU A C 1
ATOM 654 O O . LEU A 1 89 ? -12.039 14.367 -1.177 1 98.75 89 LEU A O 1
ATOM 658 N N . GLY A 1 90 ? -10.016 14.578 -2.062 1 98.19 90 GLY A N 1
ATOM 659 C CA . GLY A 1 90 ? -10.523 15.062 -3.336 1 98.19 90 GLY A CA 1
ATOM 660 C C . GLY A 1 90 ? -11.18 13.977 -4.172 1 98.19 90 GLY A C 1
ATOM 661 O O . GLY A 1 90 ? -11.609 12.953 -3.641 1 98.19 90 GLY A O 1
ATOM 662 N N . LYS A 1 91 ? -11.312 14.305 -5.469 1 98.38 91 LYS A N 1
ATOM 663 C CA . LYS A 1 91 ? -11.938 13.328 -6.359 1 98.38 91 LYS A CA 1
ATOM 664 C C . LYS A 1 91 ? -10.961 12.211 -6.723 1 98.38 91 LYS A C 1
ATOM 666 O O . LYS A 1 91 ? -9.758 12.445 -6.816 1 98.38 91 LYS A O 1
ATOM 671 N N . GLN A 1 92 ? -11.453 11.008 -6.879 1 98.75 92 GLN A N 1
ATOM 672 C CA . GLN A 1 92 ? -10.742 9.867 -7.434 1 98.75 92 GLN A CA 1
ATOM 673 C C . GLN A 1 92 ? -9.523 9.516 -6.578 1 98.75 92 GLN A C 1
ATOM 675 O O . GLN A 1 92 ? -8.477 9.141 -7.105 1 98.75 92 GLN A O 1
ATOM 680 N N . CYS A 1 93 ? -9.648 9.719 -5.27 1 98.88 93 CYS A N 1
ATOM 681 C CA . CYS A 1 93 ? -8.594 9.289 -4.355 1 98.88 93 CYS A CA 1
ATOM 682 C C . CYS A 1 93 ? -8.789 7.836 -3.938 1 98.88 93 CYS A C 1
ATOM 684 O O . CYS A 1 93 ? -9.898 7.301 -4.047 1 98.88 93 CYS A O 1
ATOM 686 N N . ILE A 1 94 ? -7.688 7.203 -3.574 1 98.88 94 ILE A N 1
ATOM 687 C CA . ILE A 1 94 ? -7.746 5.848 -3.035 1 98.88 94 ILE A CA 1
ATOM 688 C C . ILE A 1 94 ? -7.047 5.801 -1.679 1 98.88 94 ILE A C 1
ATOM 690 O O . ILE A 1 94 ? -5.902 6.246 -1.546 1 98.88 94 ILE A O 1
ATOM 694 N N . VAL A 1 95 ? -7.77 5.395 -0.657 1 98.88 95 VAL A N 1
ATOM 695 C CA . VAL A 1 95 ? -7.18 4.961 0.607 1 98.88 95 VAL A CA 1
ATOM 696 C C . VAL A 1 95 ? -7.281 3.443 0.73 1 98.88 95 VAL A C 1
ATOM 698 O O . VAL A 1 95 ? -8.359 2.904 0.983 1 98.88 95 VAL A O 1
ATOM 701 N N . GLY A 1 96 ? -6.105 2.811 0.542 1 98.19 96 GLY A N 1
ATOM 702 C CA . GLY A 1 96 ? -6.082 1.357 0.48 1 98.19 96 GLY A CA 1
ATOM 703 C C . GLY A 1 96 ? -6.297 0.7 1.83 1 98.19 96 GLY A C 1
ATOM 704 O O . GLY A 1 96 ? -6.543 1.383 2.828 1 98.19 96 GLY A O 1
ATOM 705 N N . PRO A 1 97 ? -6.238 -0.662 1.833 1 96.44 97 PRO A N 1
ATOM 706 C CA . PRO A 1 97 ? -6.531 -1.392 3.068 1 96.44 97 PRO A CA 1
ATOM 707 C C . PRO A 1 97 ? -5.539 -1.078 4.188 1 96.44 97 PRO A C 1
ATOM 709 O O . PRO A 1 97 ? -4.34 -0.943 3.936 1 96.44 97 PRO A O 1
ATOM 712 N N . SER A 1 98 ? -6.066 -0.927 5.363 1 95.88 98 SER A N 1
ATOM 713 C CA . SER A 1 98 ? -5.316 -0.791 6.605 1 95.88 98 SER A CA 1
ATOM 714 C C . SER A 1 98 ? -4.398 0.425 6.566 1 95.88 98 SER A C 1
ATOM 716 O O . SER A 1 98 ? -3.299 0.397 7.125 1 95.88 98 SER A O 1
ATOM 718 N N . CYS A 1 99 ? -4.848 1.433 5.809 1 98.12 99 CYS A N 1
ATOM 719 C CA . CYS A 1 99 ? -4.16 2.719 5.844 1 98.12 99 CYS A CA 1
ATOM 720 C C . CYS A 1 99 ? -4.766 3.633 6.902 1 98.12 99 CYS A C 1
ATOM 722 O O . CYS A 1 99 ? -5.969 3.576 7.16 1 98.12 99 CYS A O 1
ATOM 724 N N . GLU A 1 100 ? -3.896 4.465 7.449 1 98.44 100 GLU A N 1
ATOM 725 C CA . GLU A 1 100 ? -4.379 5.512 8.344 1 98.44 100 GLU A CA 1
ATOM 726 C C . GLU A 1 100 ? -4.051 6.898 7.801 1 98.44 100 GLU A C 1
ATOM 728 O O . GLU A 1 100 ? -2.914 7.164 7.406 1 98.44 100 GLU A O 1
ATOM 733 N N . LEU A 1 101 ? -5.035 7.711 7.754 1 98.62 101 LEU A N 1
ATOM 734 C CA . LEU A 1 101 ? -4.91 9.117 7.371 1 98.62 101 LEU A CA 1
ATOM 735 C C . LEU A 1 101 ? -5.441 10.031 8.469 1 98.62 101 LEU A C 1
ATOM 737 O O . LEU A 1 101 ? -6.621 9.961 8.82 1 98.62 101 LEU A O 1
ATOM 741 N N . LYS A 1 102 ? -4.52 10.797 8.992 1 98.5 102 LYS A N 1
ATOM 742 C CA . LYS A 1 102 ? -4.852 11.656 10.117 1 98.5 102 LYS A CA 1
ATOM 743 C C . LYS A 1 102 ? -4.621 13.125 9.781 1 98.5 102 LYS A C 1
ATOM 745 O O . LYS A 1 102 ? -3.545 13.5 9.312 1 98.5 102 LYS A O 1
ATOM 750 N N . SER A 1 103 ? -5.609 14 10.062 1 98.69 103 SER A N 1
ATOM 751 C CA . SER A 1 103 ? -5.465 15.453 9.984 1 98.69 103 SER A CA 1
ATOM 752 C C . SER A 1 103 ? -4.75 15.867 8.703 1 98.69 103 SER A C 1
ATOM 754 O O . SER A 1 103 ? -3.709 16.531 8.75 1 98.69 103 SER A O 1
ATOM 756 N N . SER A 1 104 ? -5.43 15.508 7.555 1 98.81 104 SER A N 1
ATOM 757 C CA . SER A 1 104 ? -4.711 15.672 6.293 1 98.81 104 SER A CA 1
ATOM 758 C C . SER A 1 104 ? -5.664 16.016 5.156 1 98.81 104 SER A C 1
ATOM 760 O O . SER A 1 104 ? -6.824 15.609 5.164 1 98.81 104 SER A O 1
ATOM 762 N N . PHE A 1 105 ? -5.152 16.828 4.289 1 98.75 105 PHE A N 1
ATOM 763 C CA . PHE A 1 105 ? -5.77 17.047 2.984 1 98.75 105 PHE A CA 1
ATOM 764 C C . PHE A 1 105 ? -5.07 16.219 1.911 1 98.75 105 PHE A C 1
ATOM 766 O O . PHE A 1 105 ? -3.84 16.219 1.817 1 98.75 105 PHE A O 1
ATOM 773 N N . MET A 1 106 ? -5.785 15.461 1.183 1 98.81 106 MET A N 1
ATOM 774 C CA . MET A 1 106 ? -5.285 14.711 0.035 1 98.81 106 MET A CA 1
ATOM 775 C C . MET A 1 106 ? -6.09 15.039 -1.221 1 98.81 106 MET A C 1
ATOM 777 O O . MET A 1 106 ? -7.266 14.68 -1.322 1 98.81 106 MET A O 1
ATOM 781 N N . LEU A 1 107 ? -5.469 15.719 -2.18 1 98.56 107 LEU A N 1
ATOM 782 C CA . LEU A 1 107 ? -6.191 16.234 -3.338 1 98.56 107 LEU A CA 1
ATOM 783 C C . LEU A 1 107 ? -6.324 15.164 -4.414 1 98.56 107 LEU A C 1
ATOM 785 O O . LEU A 1 107 ? -5.922 14.016 -4.211 1 98.56 107 LEU A O 1
ATOM 789 N N . GLY A 1 108 ? -6.891 15.523 -5.516 1 98.44 108 GLY A N 1
ATOM 790 C CA . GLY A 1 108 ? -7.488 14.602 -6.473 1 98.44 108 GLY A CA 1
ATOM 791 C C . GLY A 1 108 ? -6.508 13.562 -6.992 1 98.44 108 GLY A C 1
ATOM 792 O O . GLY A 1 108 ? -5.348 13.883 -7.266 1 98.44 108 GLY A O 1
ATOM 793 N N . SER A 1 109 ? -6.957 12.305 -7.094 1 98.62 109 SER A N 1
ATOM 794 C CA . SER A 1 109 ? -6.297 11.195 -7.77 1 98.62 109 SER A CA 1
ATOM 795 C C . SER A 1 109 ? -5.043 10.758 -7.02 1 98.62 109 SER A C 1
ATOM 797 O O . SER A 1 109 ? -4.172 10.094 -7.586 1 98.62 109 SER A O 1
ATOM 799 N N . SER A 1 110 ? -4.875 11.219 -5.809 1 98.81 110 SER A N 1
ATOM 800 C CA . SER A 1 110 ? -3.783 10.727 -4.977 1 98.81 110 SER A CA 1
ATOM 801 C C . SER A 1 110 ? -4.16 9.422 -4.285 1 98.81 110 SER A C 1
ATOM 803 O O . SER A 1 110 ? -5.344 9.148 -4.07 1 98.81 110 SER A O 1
ATOM 805 N N . LYS A 1 111 ? -3.08 8.562 -4.031 1 98.5 111 LYS A N 1
ATOM 806 C CA . LYS A 1 111 ? -3.361 7.211 -3.562 1 98.5 111 LYS A CA 1
ATOM 807 C C . LYS A 1 111 ? -2.418 6.816 -2.428 1 98.5 111 LYS A C 1
ATOM 809 O O . LYS A 1 111 ? -1.213 7.062 -2.502 1 98.5 111 LYS A O 1
ATOM 814 N N . LEU A 1 112 ? -3.02 6.34 -1.294 1 98.5 112 LEU A N 1
ATOM 815 C CA . LEU A 1 112 ? -2.328 5.477 -0.345 1 98.5 112 LEU A CA 1
ATOM 816 C C . LEU A 1 112 ? -2.566 4.008 -0.673 1 98.5 112 LEU A C 1
ATOM 818 O O . LEU A 1 112 ? -3.711 3.545 -0.677 1 98.5 112 LEU A O 1
ATOM 822 N N . ALA A 1 113 ? -1.517 3.281 -0.924 1 94.69 113 ALA A N 1
ATOM 823 C CA . ALA A 1 113 ? -1.687 1.942 -1.481 1 94.69 113 ALA A CA 1
ATOM 824 C C . ALA A 1 113 ? -2.115 0.95 -0.405 1 94.69 113 ALA A C 1
ATOM 826 O O . ALA A 1 113 ? -3.234 0.43 -0.441 1 94.69 113 ALA A O 1
ATOM 827 N N . HIS A 1 114 ? -1.154 0.668 0.566 1 93 114 HIS A N 1
ATOM 828 C CA . HIS A 1 114 ? -1.374 -0.352 1.585 1 93 114 HIS A CA 1
ATOM 829 C C . HIS A 1 114 ? -0.554 -0.065 2.838 1 93 114 HIS A C 1
ATOM 831 O O . HIS A 1 114 ? 0.609 0.332 2.746 1 93 114 HIS A O 1
ATOM 837 N N . PHE A 1 115 ? -1.157 -0.149 3.994 1 95.94 115 PHE A N 1
ATOM 838 C CA . PHE A 1 115 ? -0.445 -0.133 5.266 1 95.94 115 PHE A CA 1
ATOM 839 C C . PHE A 1 115 ? 0.271 1.197 5.469 1 95.94 115 PHE A C 1
ATOM 841 O O . PHE A 1 115 ? 1.36 1.24 6.043 1 95.94 115 PHE A O 1
ATOM 848 N N . ASN A 1 116 ? -0.295 2.248 4.938 1 98 116 ASN A N 1
ATOM 849 C CA . ASN A 1 116 ? 0.352 3.547 5.09 1 98 116 ASN A CA 1
ATOM 850 C C . ASN A 1 116 ? -0.145 4.277 6.336 1 98 116 ASN A C 1
ATOM 852 O O . ASN A 1 116 ? -1.288 4.09 6.758 1 98 116 ASN A O 1
ATOM 856 N N . PHE A 1 117 ? 0.732 4.98 6.918 1 98.31 117 PHE A N 1
ATOM 857 C CA . PHE A 1 117 ? 0.347 6.059 7.82 1 98.31 117 PHE A CA 1
ATOM 858 C C . PHE A 1 117 ? 0.729 7.414 7.238 1 98.31 117 PHE A C 1
ATOM 860 O O . PHE A 1 117 ? 1.867 7.613 6.809 1 98.31 117 PHE A O 1
ATOM 867 N N . VAL A 1 118 ? -0.245 8.352 7.191 1 98.62 118 VAL A N 1
ATOM 868 C CA . VAL A 1 118 ? -0.049 9.75 6.82 1 98.62 118 VAL A CA 1
ATOM 869 C C . VAL A 1 118 ? -0.681 10.656 7.871 1 98.62 118 VAL A C 1
ATOM 871 O O . VAL A 1 118 ? -1.904 10.688 8.023 1 98.62 118 VAL A O 1
ATOM 874 N N . GLY A 1 119 ? 0.193 11.383 8.562 1 98.56 119 GLY A N 1
ATOM 875 C CA . GLY A 1 119 ? -0.309 12.258 9.609 1 98.56 119 GLY A CA 1
ATOM 876 C C . GLY A 1 119 ? -0.011 13.719 9.352 1 98.56 119 GLY A C 1
ATOM 877 O O . GLY A 1 119 ? 1.081 14.07 8.898 1 98.56 119 GLY A O 1
ATOM 878 N N . ASP A 1 120 ? -0.967 14.578 9.625 1 98.69 120 ASP A N 1
ATOM 879 C CA . ASP A 1 120 ? -0.808 16.031 9.641 1 98.69 120 ASP A CA 1
ATOM 880 C C . ASP A 1 120 ? -0.103 16.516 8.37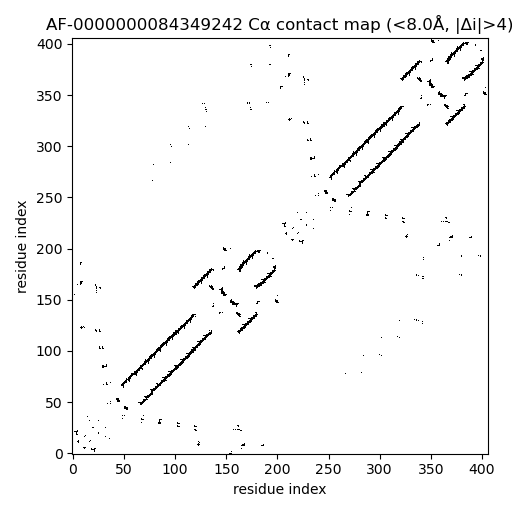5 1 98.69 120 ASP A C 1
ATOM 882 O O . ASP A 1 120 ? 0.906 17.219 8.453 1 98.69 120 ASP A O 1
ATOM 886 N N . SER A 1 121 ? -0.686 16.203 7.23 1 98.81 121 SER A N 1
ATOM 887 C CA . SER A 1 121 ? -0.003 16.438 5.965 1 98.81 121 SER A CA 1
ATOM 888 C C . SER A 1 121 ? -0.932 17.094 4.949 1 98.81 121 SER A C 1
ATOM 890 O O . SER A 1 121 ? -2.154 17.062 5.102 1 98.81 121 SER A O 1
ATOM 892 N N . VAL A 1 122 ? -0.34 17.766 4.02 1 98.75 122 VAL A N 1
ATOM 893 C CA . VAL A 1 122 ? -1.01 18.297 2.836 1 98.75 122 VAL A CA 1
ATOM 894 C C . VAL A 1 122 ? -0.448 17.625 1.583 1 98.75 122 VAL A C 1
ATOM 896 O O . VAL A 1 122 ? 0.71 17.844 1.221 1 98.75 122 VAL A O 1
ATOM 899 N N . ILE A 1 123 ? -1.296 16.812 0.973 1 98.88 123 ILE A N 1
ATOM 900 C CA . ILE A 1 123 ? -0.89 15.977 -0.158 1 98.88 123 ILE A CA 1
ATOM 901 C C . ILE A 1 123 ? -1.519 16.516 -1.442 1 98.88 123 ILE A C 1
ATOM 903 O O . ILE A 1 123 ? -2.732 16.719 -1.508 1 98.88 123 ILE A O 1
ATOM 907 N N . GLY A 1 124 ? -0.725 16.75 -2.443 1 98.81 124 GLY A N 1
ATOM 908 C CA . GLY A 1 124 ? -1.194 17.312 -3.701 1 98.81 124 GLY A CA 1
ATOM 909 C C . GLY A 1 124 ? -1.936 16.297 -4.562 1 98.81 124 GLY A C 1
ATOM 910 O O . GLY A 1 124 ? -2.402 15.273 -4.062 1 98.81 124 GLY A O 1
ATOM 911 N N . GLU A 1 125 ? -2.084 16.641 -5.902 1 98.75 125 GLU A N 1
ATOM 912 C CA . GLU A 1 125 ? -2.795 15.805 -6.863 1 98.75 125 GLU A CA 1
ATOM 913 C C . GLU A 1 125 ? -1.861 14.766 -7.484 1 98.75 125 GLU A C 1
ATOM 915 O O . GLU A 1 125 ? -0.684 15.047 -7.719 1 98.75 125 GLU A O 1
ATOM 920 N N . GLY A 1 126 ? -2.436 13.602 -7.746 1 98.38 126 GLY A N 1
ATOM 921 C CA . GLY A 1 126 ? -1.711 12.578 -8.484 1 98.38 126 GLY A CA 1
ATOM 922 C C . GLY A 1 126 ? -0.515 12.031 -7.73 1 98.38 126 GLY A C 1
ATOM 923 O O . GLY A 1 126 ? 0.493 11.664 -8.336 1 98.38 126 GLY A O 1
ATOM 924 N N . VAL A 1 127 ? -0.545 12.102 -6.426 1 98.75 127 VAL A N 1
ATOM 925 C CA . VAL A 1 127 ? 0.518 11.539 -5.598 1 98.75 127 VAL A CA 1
ATOM 926 C C . VAL A 1 127 ? 0.271 10.055 -5.371 1 98.75 127 VAL A C 1
ATOM 928 O O . VAL A 1 127 ? -0.873 9.625 -5.188 1 98.75 127 VAL A O 1
ATOM 931 N N . ASN A 1 128 ? 1.345 9.266 -5.469 1 98.56 128 ASN A N 1
ATOM 932 C CA . ASN A 1 128 ? 1.262 7.84 -5.184 1 98.56 128 ASN A CA 1
ATOM 933 C C . ASN A 1 128 ? 2.201 7.438 -4.051 1 98.56 128 ASN A C 1
ATOM 935 O O . ASN A 1 128 ? 3.422 7.551 -4.184 1 98.56 128 ASN A O 1
ATOM 939 N N . ILE A 1 129 ? 1.64 6.996 -2.953 1 98.56 129 ILE A N 1
ATOM 940 C CA . ILE A 1 129 ? 2.391 6.508 -1.801 1 98.56 129 ILE A CA 1
ATOM 941 C C . ILE A 1 129 ? 2.295 4.988 -1.729 1 98.56 129 ILE A C 1
ATOM 943 O O . ILE A 1 129 ? 1.247 4.441 -1.372 1 98.56 129 ILE A O 1
ATOM 947 N N . GLU A 1 130 ? 3.438 4.285 -1.999 1 97.81 130 GLU A N 1
ATOM 948 C CA . GLU A 1 130 ? 3.453 2.83 -2.135 1 97.81 130 GLU A CA 1
ATOM 949 C C . GLU A 1 130 ? 3.314 2.148 -0.777 1 97.81 130 GLU A C 1
ATOM 951 O O . GLU A 1 130 ? 3.336 2.811 0.262 1 97.81 130 GLU A O 1
ATOM 956 N N . ALA A 1 131 ? 3.168 0.855 -0.889 1 98 131 ALA A N 1
ATOM 957 C CA . ALA A 1 131 ? 2.861 0.044 0.286 1 98 131 ALA A CA 1
ATOM 958 C C . ALA A 1 131 ? 3.906 0.245 1.379 1 98 131 ALA A C 1
ATOM 960 O O . ALA A 1 131 ? 5.109 0.258 1.104 1 98 131 ALA A O 1
ATOM 961 N N . GLY A 1 132 ? 3.412 0.441 2.639 1 97.88 132 GLY A N 1
ATOM 962 C CA . GLY A 1 132 ? 4.254 0.447 3.826 1 97.88 132 GLY A CA 1
ATOM 963 C C . GLY A 1 132 ? 4.945 1.776 4.059 1 97.88 132 GLY A C 1
ATOM 964 O O . GLY A 1 132 ? 5.547 1.99 5.113 1 97.88 132 GLY A O 1
ATOM 965 N N . ALA A 1 133 ? 4.887 2.693 3.068 1 98.19 133 ALA A N 1
ATOM 966 C CA . ALA A 1 133 ? 5.527 3.994 3.254 1 98.19 133 ALA A CA 1
ATOM 967 C C . ALA A 1 133 ? 4.82 4.801 4.34 1 98.19 133 ALA A C 1
ATOM 969 O O . ALA A 1 133 ? 3.598 4.738 4.477 1 98.19 133 ALA A O 1
ATOM 970 N N . ILE A 1 134 ? 5.637 5.613 5.098 1 98.38 134 ILE A N 1
ATOM 971 C CA . ILE A 1 134 ? 5.133 6.348 6.254 1 98.38 134 ILE A CA 1
ATOM 972 C C . ILE A 1 134 ? 5.461 7.832 6.105 1 98.38 134 ILE A C 1
ATOM 974 O O . ILE A 1 134 ? 6.578 8.195 5.727 1 98.38 134 ILE A O 1
ATOM 978 N N . ILE A 1 135 ? 4.477 8.672 6.328 1 98.44 135 ILE A N 1
ATOM 979 C CA . ILE A 1 135 ? 4.738 10.086 6.598 1 98.44 135 ILE A CA 1
ATOM 980 C C . ILE A 1 135 ? 4.543 10.375 8.086 1 98.44 135 ILE A C 1
ATOM 982 O O . ILE A 1 135 ? 3.41 10.508 8.555 1 98.44 135 ILE A O 1
ATOM 986 N N . ALA A 1 136 ? 5.645 10.461 8.781 1 97.12 136 ALA A N 1
ATOM 987 C CA . ALA A 1 136 ? 5.629 10.688 10.219 1 97.12 136 ALA A CA 1
ATOM 988 C C . ALA A 1 136 ? 5.316 12.148 10.547 1 97.12 136 ALA A C 1
ATOM 990 O O . ALA A 1 136 ? 5.723 13.055 9.812 1 97.12 136 ALA A O 1
ATOM 991 N N . ASN A 1 137 ? 4.668 12.32 11.711 1 96.94 137 ASN A N 1
ATOM 992 C CA . ASN A 1 137 ? 4.227 13.68 11.977 1 96.94 137 ASN A CA 1
ATOM 993 C C . ASN A 1 137 ? 4.789 14.203 13.297 1 96.94 137 ASN A C 1
ATOM 995 O O . ASN A 1 137 ? 4.422 15.289 13.75 1 96.94 137 ASN A O 1
ATOM 999 N N . TYR A 1 138 ? 5.582 13.469 13.914 1 93.94 138 TYR A N 1
ATOM 1000 C CA . TYR A 1 138 ? 6.125 13.805 15.227 1 93.94 138 TYR A CA 1
ATOM 1001 C C . TYR A 1 138 ? 7.574 13.352 15.352 1 93.94 138 TYR A C 1
ATOM 1003 O O . TYR A 1 138 ? 7.918 12.242 14.945 1 93.94 138 TYR A O 1
ATOM 1011 N N . ARG A 1 139 ? 8.445 14.336 15.875 1 91.12 139 ARG A N 1
ATOM 1012 C CA . ARG A 1 139 ? 9.844 13.984 16.094 1 91.12 139 ARG A CA 1
ATOM 1013 C C . ARG A 1 139 ? 10.039 13.367 17.469 1 91.12 139 ARG A C 1
ATOM 1015 O O . ARG A 1 139 ? 10.516 14.031 18.391 1 91.12 139 ARG A O 1
ATOM 1022 N N . ASN A 1 140 ? 9.852 12.141 17.516 1 89.19 140 ASN A N 1
ATOM 1023 C CA . ASN A 1 140 ? 9.93 11.422 18.781 1 89.19 140 ASN A CA 1
ATOM 1024 C C . ASN A 1 140 ? 11.344 11.469 19.359 1 89.19 140 ASN A C 1
ATOM 1026 O O . ASN A 1 140 ? 11.516 11.555 20.578 1 89.19 140 ASN A O 1
ATOM 1030 N N . GLU A 1 141 ? 12.352 11.57 18.531 1 88.81 141 GLU A N 1
ATOM 1031 C CA . GLU A 1 141 ? 13.758 11.539 18.938 1 88.81 141 GLU A CA 1
ATOM 1032 C C . GLU A 1 141 ? 14.203 12.883 19.5 1 88.81 141 GLU A C 1
ATOM 1034 O O . GLU A 1 141 ? 15.273 12.9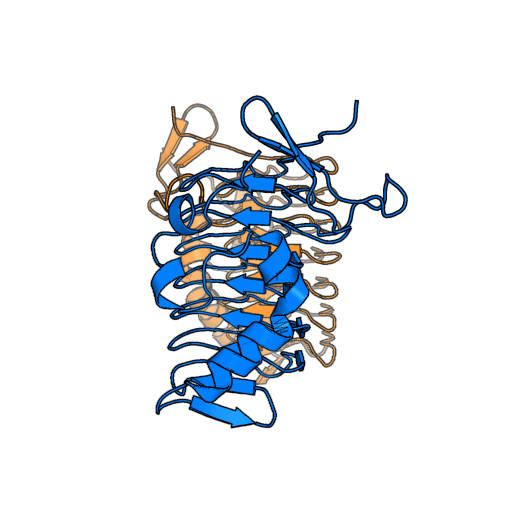77 20.109 1 88.81 141 GLU A O 1
ATOM 1039 N N . LEU A 1 142 ? 13.336 13.891 19.344 1 88.25 142 LEU A N 1
ATOM 1040 C CA . LEU A 1 142 ? 13.656 15.219 19.875 1 88.25 142 LEU A CA 1
ATOM 1041 C C . LEU A 1 142 ? 12.727 15.578 21.031 1 88.25 142 LEU A C 1
ATOM 1043 O O . LEU A 1 142 ? 12.594 16.75 21.375 1 88.25 142 LEU A O 1
ATOM 1047 N N . ASP A 1 143 ? 12.062 14.578 21.547 1 88.25 143 ASP A N 1
ATOM 1048 C CA . ASP A 1 143 ? 11.227 14.695 22.75 1 88.25 143 ASP A CA 1
ATOM 1049 C C . ASP A 1 143 ? 10.117 15.719 22.531 1 88.25 143 ASP A C 1
ATOM 1051 O O . ASP A 1 143 ? 9.828 16.516 23.422 1 88.25 143 ASP A O 1
ATOM 1055 N N . GLY A 1 144 ? 9.648 15.852 21.312 1 83.25 144 GLY A N 1
ATOM 1056 C CA . GLY A 1 144 ? 8.477 16.672 21.016 1 83.25 144 GLY A CA 1
ATOM 1057 C C . GLY A 1 144 ? 8.82 18.125 20.766 1 83.25 144 GLY A C 1
ATOM 1058 O O . GLY A 1 144 ? 7.957 19 20.844 1 83.25 144 GLY A O 1
ATOM 1059 N N . ALA A 1 145 ? 10.031 18.328 20.453 1 88.5 145 ALA A N 1
ATOM 1060 C CA . ALA A 1 145 ? 10.43 19.688 20.094 1 88.5 145 ALA A CA 1
ATOM 1061 C C . ALA A 1 145 ? 9.695 20.156 18.844 1 88.5 145 ALA A C 1
ATOM 1063 O O . ALA A 1 145 ? 9.219 19.328 18.047 1 88.5 145 ALA A O 1
ATOM 1064 N N . ASP A 1 146 ? 9.602 21.453 18.781 1 94.5 146 ASP A N 1
ATOM 1065 C CA . ASP A 1 146 ? 8.984 22.016 17.578 1 94.5 146 ASP A CA 1
ATOM 1066 C C . ASP A 1 146 ? 9.75 21.594 16.328 1 94.5 146 ASP A C 1
ATOM 1068 O O . ASP A 1 146 ? 10.984 21.531 16.328 1 94.5 146 ASP A O 1
ATOM 1072 N N . ILE A 1 147 ? 9.047 21.391 15.281 1 94.5 147 ILE A N 1
ATOM 1073 C CA . ILE A 1 147 ? 9.625 21.016 14 1 94.5 147 ILE A CA 1
ATOM 1074 C C . ILE A 1 147 ? 10.242 22.234 13.328 1 94.5 147 ILE A C 1
ATOM 1076 O O . ILE A 1 147 ? 9.602 23.281 13.227 1 94.5 147 ILE A O 1
ATOM 1080 N N . ARG A 1 148 ? 11.484 22.109 13.023 1 93.62 148 ARG A N 1
ATOM 1081 C CA . ARG A 1 148 ? 12.211 23.094 12.227 1 93.62 148 ARG A CA 1
ATOM 1082 C C . ARG A 1 148 ? 12.516 22.547 10.836 1 93.62 148 ARG A C 1
ATOM 1084 O O . ARG A 1 148 ? 12.859 21.359 10.688 1 93.62 148 ARG A O 1
ATOM 1091 N N . ILE A 1 149 ? 12.266 23.391 9.844 1 92.62 149 ILE A N 1
ATOM 1092 C CA . ILE A 1 149 ? 12.406 22.906 8.477 1 92.62 149 ILE A CA 1
ATOM 1093 C C . ILE A 1 149 ? 13.547 23.656 7.777 1 92.62 149 ILE A C 1
ATOM 1095 O O . ILE A 1 149 ? 13.531 24.891 7.695 1 92.62 149 ILE A O 1
ATOM 1099 N N . ARG A 1 150 ? 14.516 22.922 7.336 1 89.56 150 ARG A N 1
ATOM 1100 C CA . ARG A 1 150 ? 15.523 23.5 6.453 1 89.56 150 ARG A CA 1
ATOM 1101 C C . ARG A 1 150 ? 14.984 23.672 5.035 1 89.56 150 ARG A C 1
ATOM 1103 O O . ARG A 1 150 ? 14.531 22.703 4.426 1 89.56 150 ARG A O 1
ATOM 1110 N N . TYR A 1 151 ? 14.914 24.844 4.566 1 86.38 151 TYR A N 1
ATOM 1111 C CA . TYR A 1 151 ? 14.391 25.156 3.242 1 86.38 151 TYR A CA 1
ATOM 1112 C C . TYR A 1 151 ? 15.234 26.234 2.562 1 86.38 151 TYR A C 1
ATOM 1114 O O . TYR A 1 151 ? 15.391 27.328 3.094 1 86.38 151 TYR A O 1
ATOM 1122 N N . ALA A 1 152 ? 15.75 25.797 1.394 1 81.38 152 ALA A N 1
ATOM 1123 C CA . ALA A 1 152 ? 16.688 26.688 0.697 1 81.38 152 ALA A CA 1
ATOM 1124 C C . ALA A 1 152 ? 17.859 27.047 1.592 1 81.38 152 ALA A C 1
ATOM 1126 O O . ALA A 1 152 ? 18.594 26.172 2.062 1 81.38 152 ALA A O 1
ATOM 1127 N N . ASP A 1 153 ? 18.078 28.281 1.884 1 81.5 153 ASP A N 1
ATOM 1128 C CA . ASP A 1 153 ? 19.25 28.688 2.668 1 81.5 153 ASP A CA 1
ATOM 1129 C C . ASP A 1 153 ? 18.828 29.203 4.047 1 81.5 153 ASP A C 1
ATOM 1131 O O . ASP A 1 153 ? 19.531 30 4.656 1 81.5 153 ASP A O 1
ATOM 1135 N N . ALA A 1 154 ? 17.672 28.688 4.441 1 87.5 154 ALA A N 1
ATOM 1136 C CA . ALA A 1 154 ? 17.203 29.172 5.738 1 87.5 154 ALA A CA 1
ATOM 1137 C C . ALA A 1 154 ? 16.516 28.062 6.52 1 87.5 154 ALA A C 1
ATOM 1139 O O . ALA A 1 154 ? 16.266 26.969 5.984 1 87.5 154 ALA A O 1
ATOM 1140 N N . VAL A 1 155 ? 16.359 28.281 7.797 1 92.25 155 VAL A N 1
ATOM 1141 C CA . VAL A 1 155 ? 15.594 27.406 8.656 1 92.25 155 VAL A CA 1
ATOM 1142 C C . VAL A 1 155 ? 14.258 28.047 9.016 1 92.25 155 VAL A C 1
ATOM 1144 O O . VAL A 1 155 ? 14.227 29.203 9.469 1 92.25 155 VAL A O 1
ATOM 1147 N N . ILE A 1 156 ? 13.219 27.297 8.75 1 92.94 156 ILE A N 1
ATOM 1148 C CA . ILE A 1 156 ? 11.883 27.781 9.07 1 92.94 156 ILE A CA 1
ATOM 1149 C C . ILE A 1 156 ? 11.469 27.281 10.453 1 92.94 156 ILE A C 1
ATOM 1151 O O . ILE A 1 156 ? 11.461 26.062 10.703 1 92.94 156 ILE A O 1
ATOM 1155 N N . GLU A 1 157 ? 11.156 28.203 11.266 1 93.62 157 GLU A N 1
ATOM 1156 C CA . GLU A 1 157 ? 10.547 27.859 12.547 1 93.62 157 GLU A CA 1
ATOM 1157 C C . GLU A 1 157 ? 9.031 27.703 12.414 1 93.62 157 GLU A C 1
ATOM 1159 O O . GLU A 1 157 ? 8.312 28.688 12.211 1 93.62 157 GLU A O 1
ATOM 1164 N N . THR A 1 158 ? 8.508 26.469 12.609 1 94.62 158 THR A N 1
ATOM 1165 C CA . THR A 1 158 ? 7.102 26.219 12.328 1 94.62 158 THR A CA 1
ATOM 1166 C C . THR A 1 158 ? 6.238 26.594 13.531 1 94.62 158 THR A C 1
ATOM 1168 O O . THR A 1 158 ? 5.059 26.922 13.375 1 94.62 158 THR A O 1
ATOM 1171 N N . GLY A 1 159 ? 6.82 26.422 14.656 1 95.12 159 GLY A N 1
ATOM 1172 C CA . GLY A 1 159 ? 6.082 26.688 15.875 1 95.12 159 GLY A CA 1
ATOM 1173 C C . GLY A 1 159 ? 5.145 25.562 16.266 1 95.12 159 GLY A C 1
ATOM 1174 O O . GLY A 1 159 ? 4.348 25.703 17.203 1 95.12 159 GLY A O 1
ATOM 1175 N N . VAL A 1 160 ? 5.234 24.391 15.609 1 96.19 160 VAL A N 1
ATOM 1176 C CA . VAL A 1 160 ? 4.387 23.25 15.922 1 96.19 160 VAL A CA 1
ATOM 1177 C C . VAL A 1 160 ? 5.25 22 16.125 1 96.19 160 VAL A C 1
ATOM 1179 O O . VAL A 1 160 ? 6.344 21.906 15.562 1 96.19 160 VAL A O 1
ATOM 1182 N N . ASN A 1 161 ? 4.738 21.078 16.875 1 96.06 161 ASN A N 1
ATOM 1183 C CA . ASN A 1 161 ? 5.508 19.859 17.109 1 96.06 161 ASN A CA 1
ATOM 1184 C C . ASN A 1 161 ? 4.926 18.672 16.359 1 96.06 161 ASN A C 1
ATOM 1186 O O . ASN A 1 161 ? 5.465 17.562 16.438 1 96.06 161 ASN A O 1
ATOM 1190 N N . LYS A 1 162 ? 3.896 18.969 15.664 1 96.81 162 LYS A N 1
ATOM 1191 C CA . LYS A 1 162 ? 3.32 17.938 14.812 1 96.81 162 LYS A CA 1
ATOM 1192 C C . LYS A 1 162 ? 3.061 18.453 13.398 1 96.81 162 LYS A C 1
ATOM 1194 O O . LYS A 1 162 ? 2.33 19.438 13.219 1 96.81 162 LYS A O 1
ATOM 1199 N N . PHE A 1 163 ? 3.676 17.938 12.555 1 97.56 163 PHE A N 1
ATOM 1200 C CA . PHE A 1 163 ? 3.525 18.188 11.125 1 97.56 163 PHE A CA 1
ATOM 1201 C C . PHE A 1 163 ? 4.215 17.109 10.305 1 97.56 163 PHE A C 1
ATOM 1203 O O . PHE A 1 163 ? 5.352 16.734 10.602 1 97.56 163 PHE A O 1
ATOM 1210 N N . GLY A 1 164 ? 3.482 16.562 9.406 1 98 164 GLY A N 1
ATOM 1211 C CA . GLY A 1 164 ? 4.07 15.555 8.531 1 98 164 GLY A CA 1
ATOM 1212 C C . GLY A 1 164 ? 4.855 16.156 7.379 1 98 164 GLY A C 1
ATOM 1213 O O . GLY A 1 164 ? 6.035 16.484 7.527 1 98 164 GLY A O 1
ATOM 1214 N N . ALA A 1 165 ? 4.066 16.375 6.238 1 98.44 165 ALA A N 1
ATOM 1215 C CA . ALA A 1 165 ? 4.766 16.844 5.039 1 98.44 165 ALA A CA 1
ATOM 1216 C C . ALA A 1 165 ? 3.844 17.672 4.152 1 98.44 165 ALA A C 1
ATOM 1218 O O . ALA A 1 165 ? 2.619 17.562 4.254 1 98.44 165 ALA A O 1
ATOM 1219 N N . LEU A 1 166 ? 4.422 18.531 3.436 1 98.31 166 LEU A N 1
ATOM 1220 C CA . LEU A 1 166 ? 3.83 19.109 2.232 1 98.31 166 LEU A CA 1
ATOM 1221 C C . LEU A 1 166 ? 4.332 18.391 0.983 1 98.31 166 LEU A C 1
ATOM 1223 O O . LEU A 1 166 ? 5.512 18.5 0.636 1 98.31 166 LEU A O 1
ATOM 1227 N N . VAL A 1 167 ? 3.389 17.656 0.349 1 98.75 167 VAL A N 1
ATOM 1228 C CA . VAL A 1 167 ? 3.762 16.812 -0.782 1 98.75 167 VAL A CA 1
ATOM 1229 C C . VAL A 1 167 ? 3.205 17.406 -2.074 1 98.75 167 VAL A C 1
ATOM 1231 O O . VAL A 1 167 ? 1.988 17.484 -2.256 1 98.75 167 VAL A O 1
ATOM 1234 N N . GLY A 1 168 ? 4.094 17.797 -2.961 1 98.75 168 GLY A N 1
ATOM 1235 C CA . GLY A 1 168 ? 3.691 18.422 -4.207 1 98.75 168 GLY A CA 1
ATOM 1236 C C . GLY A 1 168 ? 3 17.484 -5.168 1 98.75 168 GLY A C 1
ATOM 1237 O O . GLY A 1 168 ? 3.1 16.266 -5.02 1 98.75 168 GLY A O 1
ATOM 1238 N N . ASP A 1 169 ? 2.375 18.109 -6.172 1 98.81 169 ASP A N 1
ATOM 1239 C CA . ASP A 1 169 ? 1.649 17.359 -7.188 1 98.81 169 ASP A CA 1
ATOM 1240 C C . ASP A 1 169 ? 2.562 16.344 -7.871 1 98.81 169 ASP A C 1
ATOM 1242 O O . ASP A 1 169 ? 3.719 16.641 -8.172 1 98.81 169 ASP A O 1
ATOM 1246 N N . GLY A 1 170 ? 2.043 15.062 -8.039 1 98.5 170 GLY A N 1
ATOM 1247 C CA . GLY A 1 170 ? 2.695 14.086 -8.898 1 98.5 170 GLY A CA 1
ATOM 1248 C C . GLY A 1 170 ? 3.816 13.344 -8.203 1 98.5 170 GLY A C 1
ATOM 1249 O O . GLY A 1 170 ? 4.539 12.57 -8.836 1 98.5 170 GLY A O 1
ATOM 1250 N N . CYS A 1 171 ? 4.004 13.547 -6.934 1 98.56 171 CYS A N 1
ATOM 1251 C CA . CYS A 1 171 ? 5.086 12.875 -6.223 1 98.56 171 CYS A CA 1
ATOM 1252 C C . CYS A 1 171 ? 4.844 11.375 -6.16 1 98.56 171 CYS A C 1
ATOM 1254 O O . CYS A 1 171 ? 3.697 10.93 -6.094 1 98.56 171 CYS A O 1
ATOM 1256 N N . LYS A 1 172 ? 5.93 10.656 -6.223 1 98.38 172 LYS A N 1
ATOM 1257 C CA . LYS A 1 172 ? 5.941 9.203 -6.055 1 98.38 172 LYS A CA 1
ATOM 1258 C C . LYS A 1 172 ? 6.801 8.797 -4.863 1 98.38 172 LYS A C 1
ATOM 1260 O O . LYS A 1 172 ? 8.008 9.07 -4.84 1 98.38 172 LYS A O 1
ATOM 1265 N N . ILE A 1 173 ? 6.172 8.117 -3.861 1 98.12 173 ILE A N 1
ATOM 1266 C CA . ILE A 1 173 ? 6.887 7.703 -2.66 1 98.12 173 ILE A CA 1
ATOM 1267 C C . ILE A 1 173 ? 6.988 6.18 -2.623 1 98.12 173 ILE A C 1
ATOM 1269 O O . ILE A 1 173 ? 5.969 5.484 -2.582 1 98.12 173 ILE A O 1
ATOM 1273 N N . GLY A 1 174 ? 8.203 5.652 -2.568 1 97.56 174 GLY A N 1
ATOM 1274 C CA . GLY A 1 174 ? 8.469 4.23 -2.719 1 97.56 174 GLY A CA 1
ATOM 1275 C C . GLY A 1 174 ? 8.078 3.416 -1.499 1 97.56 174 GLY A C 1
ATOM 1276 O O . GLY A 1 174 ? 7.961 3.957 -0.398 1 97.56 174 GLY A O 1
ATOM 1277 N N . ALA A 1 175 ? 8 2.098 -1.776 1 98.19 175 ALA A N 1
ATOM 1278 C CA . ALA A 1 175 ? 7.547 1.181 -0.732 1 98.19 175 ALA A CA 1
ATOM 1279 C C . ALA A 1 175 ? 8.484 1.216 0.471 1 98.19 175 ALA A C 1
ATOM 1281 O O . ALA A 1 175 ? 9.711 1.218 0.314 1 98.19 175 ALA A O 1
ATOM 1282 N N . ASN A 1 176 ? 7.922 1.251 1.698 1 97.94 176 ASN A N 1
ATOM 1283 C CA . ASN A 1 176 ? 8.594 1.244 2.994 1 97.94 176 ASN A CA 1
ATOM 1284 C C . ASN A 1 176 ? 9.539 2.434 3.143 1 97.94 176 ASN A C 1
ATOM 1286 O O . ASN A 1 176 ? 10.484 2.389 3.934 1 97.94 176 ASN A O 1
ATOM 1290 N N . ALA A 1 177 ? 9.305 3.496 2.324 1 97.88 177 ALA A N 1
ATOM 1291 C CA . ALA A 1 177 ? 10.023 4.746 2.551 1 97.88 177 ALA A CA 1
ATOM 1292 C C . ALA A 1 177 ? 9.484 5.48 3.77 1 97.88 177 ALA A C 1
ATOM 1294 O O . ALA A 1 177 ? 8.352 5.234 4.199 1 97.88 177 ALA A O 1
ATOM 1295 N N . VAL A 1 178 ? 10.344 6.383 4.316 1 97.81 178 VAL A N 1
ATOM 1296 C CA . VAL A 1 178 ? 9.922 7.203 5.453 1 97.81 178 VAL A CA 1
ATOM 1297 C C . VAL A 1 178 ? 10.133 8.68 5.129 1 97.81 178 VAL A C 1
ATOM 1299 O O . VAL A 1 178 ? 11.227 9.086 4.734 1 97.81 178 VAL A O 1
ATOM 1302 N N . ILE A 1 179 ? 9.078 9.391 5.199 1 97.88 179 ILE A N 1
ATOM 1303 C CA . ILE A 1 179 ? 9.133 10.852 5.152 1 97.88 179 ILE A CA 1
ATOM 1304 C C . ILE A 1 179 ? 9.086 11.414 6.566 1 97.88 179 ILE A C 1
ATOM 1306 O O . ILE A 1 179 ? 8.086 11.242 7.277 1 97.88 179 ILE A O 1
ATOM 1310 N N . ALA A 1 180 ? 10.164 12.062 6.953 1 96.19 180 ALA A N 1
ATOM 1311 C CA . ALA A 1 180 ? 10.25 12.578 8.312 1 96.19 180 ALA A CA 1
ATOM 1312 C C . ALA A 1 180 ? 9.414 13.844 8.477 1 96.19 180 ALA A C 1
ATOM 1314 O O . ALA A 1 180 ? 9.102 14.516 7.492 1 96.19 180 ALA A O 1
ATOM 1315 N N . PRO A 1 181 ? 9.086 14.148 9.719 1 96.19 181 PRO A N 1
ATOM 1316 C CA . PRO A 1 181 ? 8.273 15.336 9.977 1 96.19 181 PRO A CA 1
ATOM 1317 C C . PRO A 1 181 ? 8.898 16.609 9.406 1 96.19 181 PRO A C 1
ATOM 1319 O O . PRO A 1 181 ? 10.102 16.844 9.562 1 96.19 181 PRO A O 1
ATOM 1322 N N . GLY A 1 182 ? 8.031 17.406 8.68 1 95.75 182 GLY A N 1
ATOM 1323 C CA . GLY A 1 182 ? 8.492 18.688 8.195 1 95.75 182 GLY A CA 1
ATOM 1324 C C . GLY A 1 182 ? 8.992 18.656 6.762 1 95.75 182 GLY A C 1
ATOM 1325 O O . GLY A 1 182 ? 9.445 19.656 6.227 1 95.75 182 GLY A O 1
ATOM 1326 N N . ALA A 1 183 ? 8.859 17.578 6.113 1 96.81 183 ALA A N 1
ATOM 1327 C CA . ALA A 1 183 ? 9.359 17.438 4.75 1 96.81 183 ALA A CA 1
ATOM 1328 C C . ALA A 1 183 ? 8.539 18.281 3.777 1 96.81 183 ALA A C 1
ATOM 1330 O O . ALA A 1 183 ? 7.312 18.344 3.879 1 96.81 183 ALA A O 1
ATOM 1331 N N . LEU A 1 184 ? 9.219 18.953 2.896 1 96.94 184 LEU A N 1
ATOM 1332 C CA . LEU A 1 184 ? 8.625 19.672 1.773 1 96.94 184 LEU A CA 1
ATOM 1333 C C . LEU A 1 184 ? 9.07 19.078 0.447 1 96.94 184 LEU A C 1
ATOM 1335 O O . LEU A 1 184 ? 10.195 19.297 0 1 96.94 184 LEU A O 1
ATOM 1339 N N . LEU A 1 185 ? 8.219 18.281 -0.194 1 97.62 185 LEU A N 1
ATOM 1340 C CA . LEU A 1 185 ? 8.555 17.609 -1.442 1 97.62 185 LEU A CA 1
ATOM 1341 C C . LEU A 1 185 ? 8.062 18.406 -2.643 1 97.62 185 LEU A C 1
ATOM 1343 O O . LEU A 1 185 ? 6.863 18.641 -2.791 1 97.62 185 LEU A O 1
ATOM 1347 N N . GLN A 1 186 ? 8.992 18.812 -3.486 1 97.31 186 GLN A N 1
ATOM 1348 C CA . GLN A 1 186 ? 8.641 19.547 -4.703 1 97.31 186 GLN A CA 1
ATOM 1349 C C . GLN A 1 186 ? 7.797 18.672 -5.633 1 97.31 186 GLN A C 1
ATOM 1351 O O . GLN A 1 186 ? 7.855 17.453 -5.566 1 97.31 186 GLN A O 1
ATOM 1356 N N . PRO A 1 187 ? 6.996 19.344 -6.477 1 98.44 187 PRO A N 1
ATOM 1357 C CA . PRO A 1 187 ? 6.188 18.562 -7.414 1 98.44 187 PRO A CA 1
ATOM 1358 C C . PRO A 1 187 ? 7.023 17.562 -8.211 1 98.44 187 PRO A C 1
ATOM 1360 O O . PRO A 1 187 ? 8.148 17.859 -8.609 1 98.44 187 PRO A O 1
ATOM 1363 N N . ASN A 1 188 ? 6.477 16.312 -8.391 1 98.19 188 ASN A N 1
ATOM 1364 C CA . ASN A 1 188 ? 7.023 15.242 -9.219 1 98.19 188 ASN A CA 1
ATOM 1365 C C . ASN A 1 188 ? 8.297 14.656 -8.609 1 98.19 188 ASN A C 1
ATOM 1367 O O . ASN A 1 188 ? 9.109 14.062 -9.32 1 98.19 188 ASN A O 1
ATOM 1371 N N . SER A 1 189 ? 8.508 14.906 -7.309 1 97.38 189 SER A N 1
ATOM 1372 C CA . SER A 1 189 ? 9.625 14.25 -6.637 1 97.38 189 SER A CA 1
ATOM 1373 C C . SER A 1 189 ? 9.43 12.742 -6.586 1 97.38 189 SER A C 1
ATOM 1375 O O . SER A 1 189 ? 8.297 12.258 -6.469 1 97.38 189 SER A O 1
ATOM 1377 N N . ARG A 1 190 ? 10.547 11.992 -6.672 1 97.25 190 ARG A N 1
ATOM 1378 C CA . ARG A 1 190 ? 10.547 10.531 -6.57 1 97.25 190 ARG A CA 1
ATOM 1379 C C . ARG A 1 190 ? 11.398 10.062 -5.398 1 97.25 190 ARG A C 1
ATOM 1381 O O . ARG A 1 190 ? 12.617 10.242 -5.402 1 97.25 190 ARG A O 1
ATOM 1388 N N . VAL A 1 191 ? 10.727 9.523 -4.434 1 97.12 191 VAL A N 1
ATOM 1389 C CA . VAL A 1 191 ? 11.422 8.93 -3.299 1 97.12 191 VAL A CA 1
ATOM 1390 C C . VAL A 1 191 ? 11.602 7.43 -3.529 1 97.12 191 VAL A C 1
ATOM 1392 O O . VAL A 1 191 ? 10.625 6.707 -3.766 1 97.12 191 VAL A O 1
ATOM 1395 N N . PRO A 1 192 ? 12.844 6.902 -3.521 1 95.75 192 PRO A N 1
ATOM 1396 C CA . PRO A 1 192 ? 13.039 5.48 -3.803 1 95.75 192 PRO A CA 1
ATOM 1397 C C . PRO A 1 192 ? 12.453 4.578 -2.723 1 95.75 192 PRO A C 1
ATOM 1399 O O . PRO A 1 192 ? 12.195 5.031 -1.604 1 95.75 192 PRO A O 1
ATOM 1402 N N . ARG A 1 193 ? 12.234 3.305 -3.107 1 95.44 193 ARG A N 1
ATOM 1403 C CA . ARG A 1 193 ? 11.883 2.305 -2.105 1 95.44 193 ARG A CA 1
ATOM 1404 C C . ARG A 1 193 ? 12.906 2.279 -0.973 1 95.44 193 ARG A C 1
ATOM 1406 O O . ARG A 1 193 ? 14.109 2.4 -1.213 1 95.44 193 ARG A O 1
ATOM 1413 N N . LEU A 1 194 ? 12.398 2.209 0.274 1 96.25 194 LEU A N 1
ATOM 1414 C CA . LEU A 1 194 ? 13.188 2.182 1.499 1 96.25 194 LEU A CA 1
ATOM 1415 C C . LEU A 1 194 ? 13.906 3.51 1.713 1 96.25 194 LEU A C 1
ATOM 1417 O O . LEU A 1 194 ? 14.773 3.621 2.586 1 96.25 194 LEU A O 1
ATOM 1421 N N . GLY A 1 195 ? 13.539 4.512 0.939 1 95.5 195 GLY A N 1
ATOM 1422 C CA . GLY A 1 195 ? 14.195 5.805 1.069 1 95.5 195 GLY A CA 1
ATOM 1423 C C . GLY A 1 195 ? 13.773 6.562 2.316 1 95.5 195 GLY A C 1
ATOM 1424 O O . GLY A 1 195 ? 12.672 6.371 2.822 1 95.5 195 GLY A O 1
ATOM 1425 N N . LEU A 1 196 ? 14.68 7.488 2.799 1 95 196 LEU A N 1
ATOM 1426 C CA . LEU A 1 196 ? 14.391 8.422 3.885 1 95 196 LEU A CA 1
ATOM 1427 C C . LEU A 1 196 ? 14.516 9.859 3.408 1 95 196 LEU A C 1
ATOM 1429 O O . LEU A 1 196 ? 15.523 10.234 2.799 1 95 196 LEU A O 1
ATOM 1433 N N . ILE A 1 197 ? 13.5 10.625 3.59 1 94.31 197 ILE A N 1
ATOM 1434 C CA . ILE A 1 197 ? 13.57 12.07 3.418 1 94.31 197 ILE A CA 1
ATOM 1435 C C . ILE A 1 197 ? 13.547 12.758 4.781 1 94.31 197 ILE A C 1
ATOM 1437 O O . ILE A 1 197 ? 12.547 12.688 5.5 1 94.31 197 ILE A O 1
ATOM 1441 N N . ASP A 1 198 ? 14.617 13.367 5.109 1 89.5 198 ASP A N 1
ATOM 1442 C CA . ASP A 1 198 ? 14.734 14.023 6.406 1 89.5 198 ASP A CA 1
ATOM 1443 C C . ASP A 1 198 ? 15.297 15.438 6.254 1 89.5 198 ASP A C 1
ATOM 1445 O O . ASP A 1 198 ? 16.469 15.609 5.887 1 89.5 198 ASP A O 1
ATOM 1449 N N . GLN A 1 199 ? 14.547 16.484 6.223 1 80.25 199 GLN A N 1
ATOM 1450 C CA . GLN A 1 199 ? 15 17.875 6.195 1 80.25 199 GLN A CA 1
ATOM 1451 C C . GLN A 1 199 ? 15.32 18.375 7.598 1 80.25 199 GLN A C 1
ATOM 1453 O O . GLN A 1 199 ? 14.773 19.391 8.047 1 80.25 199 GLN A O 1
ATOM 1458 N N . PHE A 1 200 ? 16.172 17.656 8.234 1 72.62 200 PHE A N 1
ATOM 1459 C CA . PHE A 1 200 ? 16.547 17.844 9.633 1 72.62 200 PHE A CA 1
ATOM 1460 C C . PHE A 1 200 ? 17.281 19.156 9.828 1 72.62 200 PHE A C 1
ATOM 1462 O O . PHE A 1 200 ? 18.344 19.375 9.234 1 72.62 200 PHE A O 1
ATOM 1469 N N . ALA A 1 201 ? 16.719 20.062 10.531 1 73.69 201 ALA A N 1
ATOM 1470 C CA . ALA A 1 201 ? 17.234 21.422 10.742 1 73.69 201 ALA A CA 1
ATOM 1471 C C . ALA A 1 201 ? 17.984 21.516 12.07 1 73.69 201 ALA A C 1
ATOM 1473 O O . ALA A 1 201 ? 18.312 22.609 12.523 1 73.69 201 ALA A O 1
ATOM 1474 N N . TYR A 1 202 ? 18.219 20.406 12.703 1 66.56 202 TYR A N 1
ATOM 1475 C CA . TYR A 1 202 ? 18.844 20.531 14.023 1 66.56 202 TYR A CA 1
ATOM 1476 C C . TYR A 1 202 ? 20.344 20.281 13.953 1 66.56 202 TYR A C 1
ATOM 1478 O O . TYR A 1 202 ? 20.812 19.531 13.094 1 66.56 202 TYR A O 1
ATOM 1486 N N . ASP A 1 203 ? 21.172 21.219 14.234 1 57.34 203 ASP A N 1
ATOM 1487 C CA . ASP A 1 203 ? 22.625 21.188 14.297 1 57.34 203 ASP A CA 1
ATOM 1488 C C . ASP A 1 203 ? 23.109 19.906 14.984 1 57.34 203 ASP A C 1
ATOM 1490 O O . ASP A 1 203 ? 22.406 19.359 15.852 1 57.34 203 ASP A O 1
ATOM 1494 N N . MET B 1 1 ? 14.414 -13.812 -25.625 1 66.25 1 MET B N 1
ATOM 1495 C CA . MET B 1 1 ? 14.773 -14.883 -24.703 1 66.25 1 MET B CA 1
ATOM 1496 C C . MET B 1 1 ? 13.523 -15.5 -24.062 1 66.25 1 MET B C 1
ATOM 1498 O O . MET B 1 1 ? 12.539 -14.805 -23.812 1 66.25 1 MET B O 1
ATOM 1502 N N . LYS B 1 2 ? 13.578 -16.859 -23.969 1 77.56 2 LYS B N 1
ATOM 1503 C CA . LYS B 1 2 ? 12.453 -17.562 -23.375 1 77.56 2 LYS B CA 1
ATOM 1504 C C . LYS B 1 2 ? 12.375 -17.312 -21.875 1 77.56 2 LYS B C 1
ATOM 1506 O O . LYS B 1 2 ? 13.398 -17.312 -21.188 1 77.56 2 LYS B O 1
ATOM 1511 N N . PRO B 1 3 ? 11.141 -17.016 -21.438 1 86.94 3 PRO B N 1
ATOM 1512 C CA . PRO B 1 3 ? 10.992 -16.828 -20 1 86.94 3 PRO B CA 1
ATOM 1513 C C . PRO B 1 3 ? 11.336 -18.094 -19.219 1 86.94 3 PRO B C 1
ATOM 1515 O O . PRO B 1 3 ? 11.141 -19.203 -19.703 1 86.94 3 PRO B O 1
ATOM 1518 N N . PRO B 1 4 ? 11.93 -17.906 -18.094 1 89.5 4 PRO B N 1
ATOM 1519 C CA . PRO B 1 4 ? 12.219 -19.078 -17.266 1 89.5 4 PRO B CA 1
ATOM 1520 C C . PRO B 1 4 ? 10.953 -19.828 -16.859 1 89.5 4 PRO B C 1
ATOM 1522 O O . PRO B 1 4 ? 9.922 -19.219 -16.594 1 89.5 4 PRO B O 1
ATOM 1525 N N . GLU B 1 5 ? 11.125 -21.172 -16.828 1 93.38 5 GLU B N 1
ATOM 1526 C CA . GLU B 1 5 ? 10.008 -22.016 -16.422 1 93.38 5 GLU B CA 1
ATOM 1527 C C . GLU B 1 5 ? 9.742 -21.891 -14.922 1 93.38 5 GLU B C 1
ATOM 1529 O O . GLU B 1 5 ? 10.664 -21.984 -14.109 1 93.38 5 GLU B O 1
ATOM 1534 N N . ILE B 1 6 ? 8.438 -21.766 -14.562 1 97.25 6 ILE B N 1
ATOM 1535 C CA . ILE B 1 6 ? 8.062 -21.625 -13.164 1 97.25 6 ILE B CA 1
ATOM 1536 C C . ILE B 1 6 ? 8.523 -22.844 -12.367 1 97.25 6 ILE B C 1
ATOM 1538 O O . ILE B 1 6 ? 8.953 -22.719 -11.219 1 97.25 6 ILE B O 1
ATOM 1542 N N . SER B 1 7 ? 8.57 -24 -13.008 1 96.75 7 SER B N 1
ATOM 1543 C CA . SER B 1 7 ? 8.883 -25.25 -12.328 1 96.75 7 SER B CA 1
ATOM 1544 C C . SER B 1 7 ? 10.344 -25.281 -11.883 1 96.75 7 SER B C 1
ATOM 1546 O O . SER B 1 7 ? 10.703 -26.062 -11 1 96.75 7 SER B O 1
ATOM 1548 N N . THR B 1 8 ? 11.211 -24.453 -12.516 1 95.94 8 THR B N 1
ATOM 1549 C CA . THR B 1 8 ? 12.602 -24.375 -12.086 1 95.94 8 THR B CA 1
ATOM 1550 C C . THR B 1 8 ? 12.711 -23.656 -10.734 1 95.94 8 THR B C 1
ATOM 1552 O O . THR B 1 8 ? 13.695 -23.828 -10.016 1 95.94 8 THR B O 1
ATOM 1555 N N . PHE B 1 9 ? 11.727 -22.906 -10.375 1 97.69 9 PHE B N 1
ATOM 1556 C CA . PHE B 1 9 ? 11.695 -22.156 -9.125 1 97.69 9 PHE B CA 1
ATOM 1557 C C . PHE B 1 9 ? 10.805 -22.844 -8.102 1 97.69 9 PHE B C 1
ATOM 1559 O O . PHE B 1 9 ? 11.062 -22.766 -6.895 1 97.69 9 PHE B O 1
ATOM 1566 N N . ILE B 1 10 ? 9.719 -23.469 -8.625 1 98.38 10 ILE B N 1
ATOM 1567 C CA . ILE B 1 10 ? 8.68 -24.078 -7.797 1 98.38 10 ILE B CA 1
ATOM 1568 C C . ILE B 1 10 ? 8.422 -25.516 -8.266 1 98.38 10 ILE B C 1
ATOM 1570 O O . ILE B 1 10 ? 7.703 -25.734 -9.242 1 98.38 10 ILE B O 1
ATOM 1574 N N . THR B 1 11 ? 8.875 -26.391 -7.484 1 97.62 11 THR B N 1
ATOM 1575 C CA . THR B 1 11 ? 8.906 -27.797 -7.891 1 97.62 11 THR B CA 1
ATOM 1576 C C . THR B 1 11 ? 7.492 -28.328 -8.109 1 97.62 11 THR B C 1
ATOM 1578 O O . THR B 1 11 ? 7.246 -29.094 -9.047 1 97.62 11 THR B O 1
ATOM 1581 N N . GLN B 1 12 ? 6.539 -27.922 -7.367 1 96.62 12 GLN B N 1
ATOM 1582 C CA . GLN B 1 12 ? 5.207 -28.516 -7.379 1 96.62 12 GLN B CA 1
ATOM 1583 C C . GLN B 1 12 ? 4.277 -27.781 -8.336 1 96.62 12 GLN B C 1
ATOM 1585 O O . GLN B 1 12 ? 3.098 -28.125 -8.453 1 96.62 12 GLN B O 1
ATOM 1590 N N . TRP B 1 13 ? 4.688 -26.797 -9.07 1 97.12 13 TRP B N 1
ATOM 1591 C CA . TRP B 1 13 ? 3.859 -25.969 -9.945 1 97.12 13 TRP B CA 1
ATOM 1592 C C . TRP B 1 13 ? 3.119 -26.828 -10.961 1 97.12 13 TRP B C 1
ATOM 1594 O O . TRP B 1 13 ? 1.916 -26.656 -11.172 1 97.12 13 TRP B O 1
ATOM 1604 N N . PRO B 1 14 ? 3.811 -27.859 -11.547 1 95 14 PRO B N 1
ATOM 1605 C CA . PRO B 1 14 ? 3.113 -28.656 -12.562 1 95 14 PRO B CA 1
ATOM 1606 C C . PRO B 1 14 ? 1.89 -29.391 -12 1 95 14 PRO B C 1
ATOM 1608 O O . PRO B 1 14 ? 0.939 -29.656 -12.734 1 95 14 PRO B O 1
ATOM 1611 N N . SER B 1 15 ? 1.907 -29.594 -10.711 1 93.5 15 SER B N 1
ATOM 1612 C CA . SER B 1 15 ? 0.815 -30.344 -10.094 1 93.5 15 SER B CA 1
ATOM 1613 C C . SER B 1 15 ? -0.478 -29.531 -10.102 1 93.5 15 SER B C 1
ATOM 1615 O O . SER B 1 15 ? -1.563 -30.094 -9.914 1 93.5 15 SER B O 1
ATOM 1617 N N . LEU B 1 16 ? -0.458 -28.25 -10.32 1 93.81 16 LEU B N 1
ATOM 1618 C CA . LEU B 1 16 ? -1.636 -27.391 -10.32 1 93.81 16 LEU B CA 1
ATOM 1619 C C . LEU B 1 16 ? -2.359 -27.469 -11.664 1 93.81 16 LEU B C 1
ATOM 1621 O O . LEU B 1 16 ? -3.51 -27.031 -11.773 1 93.81 16 LEU B O 1
ATOM 1625 N N . GLY B 1 17 ? -1.638 -27.938 -12.633 1 91.62 17 GLY B N 1
ATOM 1626 C CA . GLY B 1 17 ? -2.24 -28.125 -13.945 1 91.62 17 GLY B CA 1
ATOM 1627 C C . GLY B 1 17 ? -2.545 -26.828 -14.656 1 91.62 17 GLY B C 1
ATOM 1628 O O . GLY B 1 17 ? -3.543 -26.719 -15.367 1 91.62 17 GLY B O 1
ATOM 1629 N N . LEU B 1 18 ? -1.791 -25.781 -14.398 1 90.31 18 LEU B N 1
ATOM 1630 C CA . LEU B 1 18 ? -2.084 -24.469 -14.961 1 90.31 18 LEU B CA 1
ATOM 1631 C C . LEU B 1 18 ? -1.245 -24.203 -16.203 1 90.31 18 LEU B C 1
ATOM 1633 O O . LEU B 1 18 ? -1.262 -23.094 -16.75 1 90.31 18 LEU B O 1
ATOM 1637 N N . GLY B 1 19 ? -0.454 -25.141 -16.688 1 83.62 19 GLY B N 1
ATOM 1638 C CA . GLY B 1 19 ? 0.3 -25 -17.922 1 83.62 19 GLY B CA 1
ATOM 1639 C C . GLY B 1 19 ? 1.674 -24.391 -17.719 1 83.62 19 GLY B C 1
ATOM 1640 O O . GLY B 1 19 ? 2.23 -24.469 -16.625 1 83.62 19 GLY B O 1
ATOM 1641 N N . THR B 1 20 ? 2.242 -23.859 -18.859 1 82.38 20 THR B N 1
ATOM 1642 C CA . THR B 1 20 ? 3.646 -23.469 -18.859 1 82.38 20 THR B CA 1
ATOM 1643 C C . THR B 1 20 ? 3.793 -21.969 -19.109 1 82.38 20 THR B C 1
ATOM 1645 O O . THR B 1 20 ? 4.84 -21.516 -19.578 1 82.38 20 THR B O 1
ATOM 1648 N N . ALA B 1 21 ? 2.771 -21.266 -18.766 1 89.38 21 ALA B N 1
ATOM 1649 C CA . ALA B 1 21 ? 2.84 -19.828 -18.969 1 89.38 21 ALA B CA 1
ATOM 1650 C C . ALA B 1 21 ? 3.891 -19.188 -18.062 1 89.38 21 ALA B C 1
ATOM 1652 O O . ALA B 1 21 ? 4.27 -19.766 -17.031 1 89.38 21 ALA B O 1
ATOM 1653 N N . ALA B 1 22 ? 4.418 -18 -18.562 1 95.69 22 ALA B N 1
ATOM 1654 C CA . ALA B 1 22 ? 5.328 -17.234 -17.719 1 95.69 22 ALA B CA 1
ATOM 1655 C C . ALA B 1 22 ? 4.625 -16.781 -16.453 1 95.69 22 ALA B C 1
ATOM 1657 O O . ALA B 1 22 ? 3.4 -16.625 -16.422 1 95.69 22 ALA B O 1
ATOM 1658 N N . ALA B 1 23 ? 5.453 -16.531 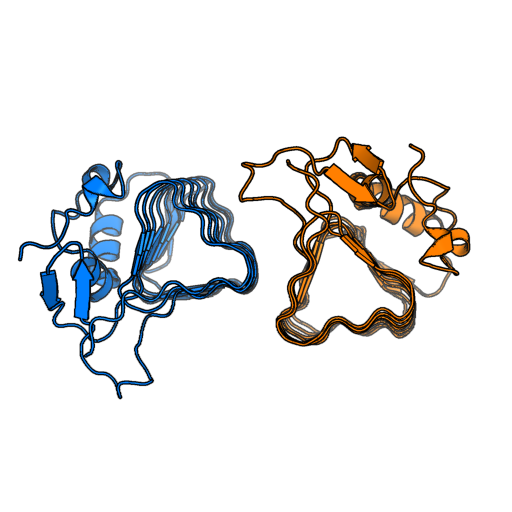-15.438 1 97.31 23 ALA B N 1
ATOM 1659 C CA . ALA B 1 23 ? 4.902 -16.172 -14.133 1 97.31 23 ALA B CA 1
ATOM 1660 C C . ALA B 1 23 ? 4.039 -14.922 -14.227 1 97.31 23 ALA B C 1
ATOM 1662 O O . ALA B 1 23 ? 2.973 -14.844 -13.609 1 97.31 23 ALA B O 1
ATOM 1663 N N . TRP B 1 24 ? 4.461 -13.875 -15 1 97.38 24 TRP B N 1
ATOM 1664 C CA . TRP B 1 24 ? 3.713 -12.633 -15.102 1 97.38 24 TRP B CA 1
ATOM 1665 C C . TRP B 1 24 ? 2.438 -12.82 -15.914 1 97.38 24 TRP B C 1
ATOM 1667 O O . TRP B 1 24 ? 1.447 -12.117 -15.703 1 97.38 24 TRP B O 1
ATOM 1677 N N . GLN B 1 25 ? 2.414 -13.805 -16.719 1 96.81 25 GLN B N 1
ATOM 1678 C CA . GLN B 1 25 ? 1.184 -14.133 -17.438 1 96.81 25 GLN B CA 1
ATOM 1679 C C . GLN B 1 25 ? 0.177 -14.812 -16.516 1 96.81 25 GLN B C 1
ATOM 1681 O O . GLN B 1 25 ? -1.023 -14.547 -16.594 1 96.81 25 GLN B O 1
ATOM 1686 N N . VAL B 1 26 ? 0.692 -15.688 -15.711 1 97.25 26 VAL B N 1
ATOM 1687 C CA . VAL B 1 26 ? -0.162 -16.344 -14.727 1 97.25 26 VAL B CA 1
ATOM 1688 C C . VAL B 1 26 ? -0.804 -15.289 -13.82 1 97.25 26 VAL B C 1
ATOM 1690 O O . VAL B 1 26 ? -2.016 -15.312 -13.586 1 97.25 26 VAL B O 1
ATOM 1693 N N . ALA B 1 27 ? -0.036 -14.344 -13.32 1 96.88 27 ALA B N 1
ATOM 1694 C CA . ALA B 1 27 ? -0.51 -13.297 -12.414 1 96.88 27 ALA B CA 1
ATOM 1695 C C . ALA B 1 27 ? -1.55 -12.414 -13.094 1 96.88 27 ALA B C 1
ATOM 1697 O O . ALA B 1 27 ? -2.535 -12.008 -12.469 1 96.88 27 ALA B O 1
ATOM 1698 N N . GLN B 1 28 ? -1.365 -12.148 -14.375 1 96.69 28 GLN B N 1
ATOM 1699 C CA . GLN B 1 28 ? -2.285 -11.297 -15.125 1 96.69 28 GLN B CA 1
ATOM 1700 C C . GLN B 1 28 ? -3.646 -11.969 -15.281 1 96.69 28 GLN B C 1
ATOM 1702 O O . GLN B 1 28 ? -4.672 -11.289 -15.359 1 96.69 28 GLN B O 1
ATOM 1707 N N . ASP B 1 29 ? -3.627 -13.242 -15.25 1 97.44 29 ASP B N 1
ATOM 1708 C CA . ASP B 1 29 ? -4.852 -14 -15.484 1 97.44 29 ASP B CA 1
ATOM 1709 C C . ASP B 1 29 ? -5.238 -14.812 -14.25 1 97.44 29 ASP B C 1
ATOM 1711 O O . ASP B 1 29 ? -5.816 -15.898 -14.375 1 97.44 29 ASP B O 1
ATOM 1715 N N . CYS B 1 30 ? -4.895 -14.281 -13.148 1 97.88 30 CYS B N 1
ATOM 1716 C CA . CYS B 1 30 ? -5.004 -15.031 -11.906 1 97.88 30 CYS B CA 1
ATOM 1717 C C . CYS B 1 30 ? -6.453 -15.391 -11.609 1 97.88 30 CYS B C 1
ATOM 1719 O O . CYS B 1 30 ? -6.75 -16.531 -11.227 1 97.88 30 CYS B O 1
ATOM 1721 N N . GLU B 1 31 ? -7.379 -14.461 -11.805 1 98.25 31 GLU B N 1
ATOM 1722 C CA . GLU B 1 31 ? -8.781 -14.727 -11.523 1 98.25 31 GLU B CA 1
ATOM 1723 C C . GLU B 1 31 ? -9.289 -15.922 -12.328 1 98.25 31 GLU B C 1
ATOM 1725 O O . GLU B 1 31 ? -9.938 -16.812 -11.781 1 98.25 31 GLU B O 1
ATOM 1730 N N . ASN B 1 32 ? -8.953 -15.969 -13.555 1 97.56 32 ASN B N 1
ATOM 1731 C CA . ASN B 1 32 ? -9.406 -17.062 -14.414 1 97.56 32 ASN B CA 1
ATOM 1732 C C . ASN B 1 32 ? -8.758 -18.391 -14.023 1 97.56 32 ASN B C 1
ATOM 1734 O O . ASN B 1 32 ? -9.406 -19.438 -14.055 1 97.56 32 ASN B O 1
ATOM 1738 N N . HIS B 1 33 ? -7.547 -18.281 -13.711 1 97.5 33 HIS B N 1
ATOM 1739 C CA . HIS B 1 33 ? -6.867 -19.5 -13.281 1 97.5 33 HIS B CA 1
ATOM 1740 C C . HIS B 1 33 ? -7.5 -20.078 -12.016 1 97.5 33 HIS B C 1
ATOM 1742 O O . HIS B 1 33 ? -7.703 -21.281 -11.906 1 97.5 33 HIS B O 1
ATOM 1748 N N . VAL B 1 34 ? -7.852 -19.188 -11.07 1 97.94 34 VAL B N 1
ATOM 1749 C CA . VAL B 1 34 ? -8.453 -19.625 -9.82 1 97.94 34 VAL B CA 1
ATOM 1750 C C . VAL B 1 34 ? -9.852 -20.172 -10.078 1 97.94 34 VAL B C 1
ATOM 1752 O O . VAL B 1 34 ? -10.242 -21.203 -9.523 1 97.94 34 VAL B O 1
ATOM 1755 N N . LEU B 1 35 ? -10.555 -19.531 -10.945 1 97.19 35 LEU B N 1
ATOM 1756 C CA . LEU B 1 35 ? -11.883 -20.016 -11.305 1 97.19 35 LEU B CA 1
ATOM 1757 C C . LEU B 1 35 ? -11.805 -21.406 -11.914 1 97.19 35 LEU B C 1
ATOM 1759 O O . LEU B 1 35 ? -12.625 -22.281 -11.602 1 97.19 35 LEU B O 1
ATOM 1763 N N . THR B 1 36 ? -10.852 -21.578 -12.781 1 95.19 36 THR B N 1
ATOM 1764 C CA . THR B 1 36 ? -10.648 -22.891 -13.391 1 95.19 36 THR B CA 1
ATOM 1765 C C . THR B 1 36 ? -10.32 -23.938 -12.328 1 95.19 36 THR B C 1
ATOM 1767 O O . THR B 1 36 ? -10.875 -25.047 -12.344 1 95.19 36 THR B O 1
ATOM 1770 N N . SER B 1 37 ? -9.5 -23.578 -11.43 1 95.12 37 SER B N 1
ATOM 1771 C CA . SER B 1 37 ? -9.148 -24.484 -10.344 1 95.12 37 SER B CA 1
ATOM 1772 C C . SER B 1 37 ? -10.359 -24.781 -9.461 1 95.12 37 SER B C 1
ATOM 1774 O O . SER B 1 37 ? -10.516 -25.906 -8.977 1 95.12 37 SER B O 1
ATOM 1776 N N . LEU B 1 38 ? -11.195 -23.766 -9.273 1 95.62 38 LEU B N 1
ATOM 1777 C CA . LEU B 1 38 ? -12.398 -23.906 -8.469 1 95.62 38 LEU B CA 1
ATOM 1778 C C . LEU B 1 38 ? -13.32 -24.969 -9.062 1 95.62 38 LEU B C 1
ATOM 1780 O O . LEU B 1 38 ? -13.922 -25.766 -8.32 1 95.62 38 LEU B O 1
ATOM 1784 N N . SER B 1 39 ? -13.352 -25.031 -10.328 1 92.38 39 SER B N 1
ATOM 1785 C CA . SER B 1 39 ? -14.25 -25.953 -11.016 1 92.38 39 SER B CA 1
ATOM 1786 C C . SER B 1 39 ? -13.758 -27.391 -10.898 1 92.38 39 SER B C 1
ATOM 1788 O O . SER B 1 39 ? -14.539 -28.328 -11.062 1 92.38 39 SER B O 1
ATOM 1790 N N . ARG B 1 40 ? -12.523 -27.531 -10.547 1 91.19 40 ARG B N 1
ATOM 1791 C CA . ARG B 1 40 ? -11.93 -28.859 -10.5 1 91.19 40 ARG B CA 1
ATOM 1792 C C . ARG B 1 40 ? -11.75 -29.328 -9.055 1 91.19 40 ARG B C 1
ATOM 1794 O O . ARG B 1 40 ? -11.242 -30.422 -8.805 1 91.19 40 ARG B O 1
ATOM 1801 N N . LEU B 1 41 ? -12.164 -28.5 -8.164 1 91.25 41 LEU B N 1
ATOM 1802 C CA . LEU B 1 41 ? -11.922 -28.797 -6.762 1 91.25 41 LEU B CA 1
ATOM 1803 C C . LEU B 1 41 ? -12.727 -30.016 -6.312 1 91.25 41 LEU B C 1
ATOM 1805 O O . LEU B 1 41 ? -13.883 -30.172 -6.699 1 91.25 41 LEU B O 1
ATOM 1809 N N . GLY B 1 42 ? -12.086 -30.859 -5.586 1 87.75 42 GLY B N 1
ATOM 1810 C CA . GLY B 1 42 ? -12.75 -32.031 -5.062 1 87.75 42 GLY B CA 1
ATOM 1811 C C . GLY B 1 42 ? -13.57 -31.766 -3.82 1 87.75 42 GLY B C 1
ATOM 1812 O O . GLY B 1 42 ? -13.953 -30.625 -3.564 1 87.75 42 GLY B O 1
ATOM 1813 N N . ALA B 1 43 ? -13.844 -32.812 -3.076 1 90.75 43 ALA B N 1
ATOM 1814 C CA . ALA B 1 43 ? -14.633 -32.75 -1.848 1 90.75 43 ALA B CA 1
ATOM 1815 C C . ALA B 1 43 ? -13.836 -32.094 -0.727 1 90.75 43 ALA B C 1
ATOM 1817 O O . ALA B 1 43 ? -12.609 -31.969 -0.811 1 90.75 43 ALA B O 1
ATOM 1818 N N . GLY B 1 44 ? -14.508 -31.5 0.155 1 96.19 44 GLY B N 1
ATOM 1819 C CA . GLY B 1 44 ? -13.852 -31 1.356 1 96.19 44 GLY B CA 1
ATOM 1820 C C . GLY B 1 44 ? -13.812 -29.484 1.435 1 96.19 44 GLY B C 1
ATOM 1821 O O . GLY B 1 44 ? -13.211 -28.922 2.352 1 96.19 44 GLY B O 1
ATOM 1822 N N . TYR B 1 45 ? -14.414 -28.891 0.517 1 96.81 45 TYR B N 1
ATOM 1823 C CA . TYR B 1 45 ? -14.414 -27.422 0.493 1 96.81 45 TYR B CA 1
ATOM 1824 C C . TYR B 1 45 ? -15.812 -26.875 0.713 1 96.81 45 TYR B C 1
ATOM 1826 O O . TYR B 1 45 ? -16.781 -27.406 0.18 1 96.81 45 TYR B O 1
ATOM 1834 N N . ARG B 1 46 ? -15.953 -25.891 1.618 1 95.94 46 ARG B N 1
ATOM 1835 C CA . ARG B 1 46 ? -17.156 -25.062 1.708 1 95.94 46 ARG B CA 1
ATOM 1836 C C . ARG B 1 46 ? -17.125 -23.938 0.667 1 95.94 46 ARG B C 1
ATOM 1838 O O . ARG B 1 46 ? -16.156 -23.203 0.571 1 95.94 46 ARG B O 1
ATOM 1845 N N . ARG B 1 47 ? -18.219 -23.859 -0.093 1 94.12 47 ARG B N 1
ATOM 1846 C CA . ARG B 1 47 ? -18.234 -22.891 -1.191 1 94.12 47 ARG B CA 1
ATOM 1847 C C . ARG B 1 47 ? -19.219 -21.766 -0.91 1 94.12 47 ARG B C 1
ATOM 1849 O O . ARG B 1 47 ? -20.312 -21.984 -0.389 1 94.12 47 ARG B O 1
ATOM 1856 N N . HIS B 1 48 ? -18.781 -20.625 -1.009 1 92.69 48 HIS B N 1
ATOM 1857 C CA . HIS B 1 48 ? -19.594 -19.422 -0.958 1 92.69 48 HIS B CA 1
ATOM 1858 C C . HIS B 1 48 ? -19.234 -18.469 -2.1 1 92.69 48 HIS B C 1
ATOM 1860 O O . HIS B 1 48 ? -18.188 -17.828 -2.072 1 92.69 48 HIS B O 1
ATOM 1866 N N . GLY B 1 49 ? -20.156 -18.328 -3.072 1 92.94 49 GLY B N 1
ATOM 1867 C CA . GLY B 1 49 ? -19.797 -17.562 -4.266 1 92.94 49 GLY B CA 1
ATOM 1868 C C . GLY B 1 49 ? -18.594 -18.125 -4.992 1 92.94 49 GLY B C 1
ATOM 1869 O O . GLY B 1 49 ? -18.547 -19.328 -5.312 1 92.94 49 GLY B O 1
ATOM 1870 N N . ASN B 1 50 ? -17.609 -17.25 -5.223 1 96.19 50 ASN B N 1
ATOM 1871 C CA . ASN B 1 50 ? -16.406 -17.688 -5.918 1 96.19 50 ASN B CA 1
ATOM 1872 C C . ASN B 1 50 ? -15.266 -17.953 -4.941 1 96.19 50 ASN B C 1
ATOM 1874 O O . ASN B 1 50 ? -14.094 -17.844 -5.309 1 96.19 50 ASN B O 1
ATOM 1878 N N . CYS B 1 51 ? -15.688 -18.312 -3.76 1 97.62 51 CYS B N 1
ATOM 1879 C CA . CYS B 1 51 ? -14.688 -18.672 -2.768 1 97.62 51 CYS B CA 1
ATOM 1880 C C . CYS B 1 51 ? -14.875 -20.125 -2.316 1 97.62 51 CYS B C 1
ATOM 1882 O O . CYS B 1 51 ? -16 -20.578 -2.115 1 97.62 51 CYS B O 1
ATOM 1884 N N . ALA B 1 52 ? -13.844 -20.844 -2.236 1 98.5 52 ALA B N 1
ATOM 1885 C CA . ALA B 1 52 ? -13.812 -22.203 -1.692 1 98.5 52 ALA B CA 1
ATOM 1886 C C . ALA B 1 52 ? -12.805 -22.312 -0.552 1 98.5 52 ALA B C 1
ATOM 1888 O O . ALA B 1 52 ? -11.609 -22.078 -0.744 1 98.5 52 ALA B O 1
ATOM 1889 N N . ILE B 1 53 ? -13.242 -22.672 0.625 1 98.44 53 ILE B N 1
ATOM 1890 C CA . ILE B 1 53 ? -12.414 -22.797 1.818 1 98.44 53 ILE B CA 1
ATOM 1891 C C . ILE B 1 53 ? -12.438 -24.234 2.311 1 98.44 53 ILE B C 1
ATOM 1893 O O . ILE B 1 53 ? -13.5 -24.781 2.619 1 98.44 53 ILE B O 1
ATOM 1897 N N . HIS B 1 54 ? -11.281 -24.844 2.295 1 98.38 54 HIS B N 1
ATOM 1898 C CA . HIS B 1 54 ? -11.227 -26.219 2.768 1 98.38 54 HIS B CA 1
ATOM 1899 C C . HIS B 1 54 ? -11.773 -26.344 4.184 1 98.38 54 HIS B C 1
ATOM 1901 O O . HIS B 1 54 ? -11.555 -25.469 5.016 1 98.38 54 HIS B O 1
ATOM 1907 N N . GLU B 1 55 ? -12.352 -27.469 4.492 1 98.12 55 GLU B N 1
ATOM 1908 C CA . GLU B 1 55 ? -12.984 -27.688 5.793 1 98.12 55 GLU B CA 1
ATOM 1909 C C . GLU B 1 55 ? -11.961 -27.625 6.922 1 98.12 55 GLU B C 1
ATOM 1911 O O . GLU B 1 55 ? -12.289 -27.219 8.039 1 98.12 55 GLU B O 1
ATOM 1916 N N . GLY B 1 56 ? -10.766 -27.922 6.559 1 98.25 56 GLY B N 1
ATOM 1917 C CA . GLY B 1 56 ? -9.711 -27.906 7.562 1 98.25 56 GLY B CA 1
ATOM 1918 C C . GLY B 1 56 ? -9.023 -26.562 7.684 1 98.25 56 GLY B C 1
ATOM 1919 O O . GLY B 1 56 ? -8.109 -26.391 8.5 1 98.25 56 GLY B O 1
ATOM 1920 N N . ALA B 1 57 ? -9.414 -25.625 6.945 1 98.56 57 ALA B N 1
ATOM 1921 C CA . ALA B 1 57 ? -8.828 -24.281 7.008 1 98.56 57 ALA B CA 1
ATOM 1922 C C . ALA B 1 57 ? -9.562 -23.406 8.016 1 98.56 57 ALA B C 1
ATOM 1924 O O . ALA B 1 57 ? -10.719 -23.672 8.352 1 98.56 57 ALA B O 1
ATOM 1925 N N . THR B 1 58 ? -8.867 -22.453 8.555 1 98.62 58 THR B N 1
ATOM 1926 C CA . THR B 1 58 ? -9.445 -21.484 9.484 1 98.62 58 THR B CA 1
ATOM 1927 C C . THR B 1 58 ? -9.352 -20.062 8.922 1 98.62 58 THR B C 1
ATOM 1929 O O . THR B 1 58 ? -8.266 -19.625 8.539 1 98.62 58 THR B O 1
ATOM 1932 N N . VAL B 1 59 ? -10.484 -19.422 8.797 1 98.38 59 VAL B N 1
ATOM 1933 C CA . VAL B 1 59 ? -10.555 -18.016 8.438 1 98.38 59 VAL B CA 1
ATOM 1934 C C . VAL B 1 59 ? -11.211 -17.219 9.57 1 98.38 59 VAL B C 1
ATOM 1936 O O . VAL B 1 59 ? -12.367 -17.469 9.914 1 98.38 59 VAL B O 1
ATOM 1939 N N . GLU B 1 60 ? -10.461 -16.312 10.086 1 97.94 60 GLU B N 1
ATOM 1940 C CA . GLU B 1 60 ? -10.969 -15.562 11.234 1 97.94 60 GLU B CA 1
ATOM 1941 C C . GLU B 1 60 ? -11.961 -14.492 10.789 1 97.94 60 GLU B C 1
ATOM 1943 O O . GLU B 1 60 ? -11.898 -14.008 9.656 1 97.94 60 GLU B O 1
ATOM 1948 N N . GLU B 1 61 ? -12.82 -14.141 11.758 1 95.75 61 GLU B N 1
ATOM 1949 C CA . GLU B 1 61 ? -13.719 -13.008 11.539 1 95.75 61 GLU B CA 1
ATOM 1950 C C . GLU B 1 61 ? -12.938 -11.727 11.289 1 95.75 61 GLU B C 1
ATOM 1952 O O . GLU B 1 61 ? -11.945 -11.445 11.969 1 95.75 61 GLU B O 1
ATOM 1957 N N . GLY B 1 62 ? -13.344 -11.031 10.258 1 94.75 62 GLY B N 1
ATOM 1958 C CA . GLY B 1 62 ? -12.672 -9.781 9.938 1 94.75 62 GLY B CA 1
ATOM 1959 C C . GLY B 1 62 ? -11.797 -9.875 8.695 1 94.75 62 GLY B C 1
ATOM 1960 O O . GLY B 1 62 ? -11.391 -8.852 8.141 1 94.75 62 GLY B O 1
ATOM 1961 N N . ALA B 1 63 ? -11.477 -11.109 8.375 1 96.56 63 ALA B N 1
ATOM 1962 C CA . ALA B 1 63 ? -10.812 -11.258 7.086 1 96.56 63 ALA B CA 1
ATOM 1963 C C . ALA B 1 63 ? -11.742 -10.875 5.941 1 96.56 63 ALA B C 1
ATOM 1965 O O . ALA B 1 63 ? -12.953 -11.117 6.008 1 96.56 63 ALA B O 1
ATOM 1966 N N . VAL B 1 64 ? -11.188 -10.219 4.953 1 97.38 64 VAL B N 1
ATOM 1967 C CA . VAL B 1 64 ? -11.953 -9.812 3.783 1 97.38 64 VAL B CA 1
ATOM 1968 C C . VAL B 1 64 ? -11.547 -10.656 2.578 1 97.38 64 VAL B C 1
ATOM 1970 O O . VAL B 1 64 ? -10.398 -10.602 2.131 1 97.38 64 VAL B O 1
ATOM 1973 N N . LEU B 1 65 ? -12.5 -11.422 2.094 1 97.94 65 LEU B N 1
ATOM 1974 C CA . LEU B 1 65 ? -12.266 -12.281 0.94 1 97.94 65 LEU B CA 1
ATOM 1975 C C . LEU B 1 65 ? -13.094 -11.828 -0.257 1 97.94 65 LEU B C 1
ATOM 1977 O O . LEU B 1 65 ? -14.32 -11.969 -0.259 1 97.94 65 LEU B O 1
ATOM 1981 N N . LYS B 1 66 ? -12.43 -11.305 -1.184 1 97.5 66 LYS B N 1
ATOM 1982 C CA . LYS B 1 66 ? -13.094 -10.922 -2.426 1 97.5 66 LYS B CA 1
ATOM 1983 C C . LYS B 1 66 ? -12.789 -11.922 -3.541 1 97.5 66 LYS B C 1
ATOM 1985 O O . LYS B 1 66 ? -11.742 -11.828 -4.188 1 97.5 66 LYS B O 1
ATOM 1990 N N . GLY B 1 67 ? -13.711 -12.758 -3.826 1 96.44 67 GLY B N 1
ATOM 1991 C CA . GLY B 1 67 ? -13.523 -13.867 -4.75 1 96.44 67 GLY B CA 1
ATOM 1992 C C . GLY B 1 67 ? -13.094 -13.422 -6.137 1 96.44 67 GLY B C 1
ATOM 1993 O O . GLY B 1 67 ? -13.328 -12.273 -6.523 1 96.44 67 GLY B O 1
ATOM 1994 N N . PRO B 1 68 ? -12.43 -14.461 -6.906 1 98.5 68 PRO B N 1
ATOM 1995 C CA . PRO B 1 68 ? -12.32 -15.891 -6.621 1 98.5 68 PRO B CA 1
ATOM 1996 C C . PRO B 1 68 ? -11.141 -16.219 -5.711 1 98.5 68 PRO B C 1
ATOM 1998 O O . PRO B 1 68 ? -10.07 -15.617 -5.84 1 98.5 68 PRO B O 1
ATOM 2001 N N . ILE B 1 69 ? -11.383 -17.062 -4.766 1 98.69 69 ILE B N 1
ATOM 2002 C CA . ILE B 1 69 ? -10.359 -17.422 -3.789 1 98.69 69 ILE B CA 1
ATOM 2003 C C . ILE B 1 69 ? -10.461 -18.906 -3.453 1 98.69 69 ILE B C 1
ATOM 2005 O O . ILE B 1 69 ? -11.562 -19.453 -3.332 1 98.69 69 ILE B O 1
ATOM 2009 N N . ILE B 1 70 ? -9.367 -19.578 -3.363 1 98.75 70 ILE B N 1
ATOM 2010 C CA . ILE B 1 70 ? -9.273 -20.938 -2.846 1 98.75 70 ILE B CA 1
ATOM 2011 C C . ILE B 1 70 ? -8.328 -20.969 -1.647 1 98.75 70 ILE B C 1
ATOM 2013 O O . ILE B 1 70 ? -7.188 -20.5 -1.735 1 98.75 70 ILE B O 1
ATOM 2017 N N . ILE B 1 71 ? -8.766 -21.531 -0.553 1 98.81 71 ILE B N 1
ATOM 2018 C CA . ILE B 1 71 ? -7.961 -21.703 0.651 1 98.81 71 ILE B CA 1
ATOM 2019 C C . ILE B 1 71 ? -7.809 -23.188 0.96 1 98.81 71 ILE B C 1
ATOM 2021 O O . ILE B 1 71 ? -8.789 -23.859 1.283 1 98.81 71 ILE B O 1
ATOM 2025 N N . GLY B 1 72 ? -6.621 -23.625 0.904 1 98.31 72 GLY B N 1
ATOM 2026 C CA . GLY B 1 72 ? -6.34 -25.047 0.988 1 98.31 72 GLY B CA 1
ATOM 2027 C C . GLY B 1 72 ? -6.414 -25.594 2.404 1 98.31 72 GLY B C 1
ATOM 2028 O O . GLY B 1 72 ? -6.598 -24.828 3.355 1 98.31 72 GLY B O 1
ATOM 2029 N N . GLU B 1 73 ? -6.203 -26.906 2.477 1 98.31 73 GLU B N 1
ATOM 2030 C CA . GLU B 1 73 ? -6.332 -27.641 3.727 1 98.31 73 GLU B CA 1
ATOM 2031 C C . GLU B 1 73 ? -5.328 -27.156 4.766 1 98.31 73 GLU B C 1
ATOM 2033 O O . GLU B 1 73 ? -4.141 -27.016 4.473 1 98.31 73 GLU B O 1
ATOM 2038 N N . GLY B 1 74 ? -5.848 -26.828 5.949 1 98.69 74 GLY B N 1
ATOM 2039 C CA . GLY B 1 74 ? -4.996 -26.484 7.082 1 98.69 74 GLY B CA 1
ATOM 2040 C C . GLY B 1 74 ? -4.484 -25.062 7.047 1 98.69 74 GLY B C 1
ATOM 2041 O O . GLY B 1 74 ? -3.74 -24.641 7.934 1 98.69 74 GLY B O 1
ATOM 2042 N N . SER B 1 75 ? -4.867 -24.328 6.078 1 98.75 75 SER B N 1
ATOM 2043 C CA . SER B 1 75 ? -4.418 -22.953 5.969 1 98.75 75 SER B CA 1
ATOM 2044 C C . SER B 1 75 ? -5.156 -22.047 6.949 1 98.75 75 SER B C 1
ATOM 2046 O O . SER B 1 75 ? -6.254 -22.391 7.402 1 98.75 75 SER B O 1
ATOM 2048 N N . PHE B 1 76 ? -4.426 -21.016 7.328 1 98.81 76 PHE B N 1
ATOM 2049 C CA . PHE B 1 76 ? -4.934 -20.062 8.32 1 98.81 76 PHE B CA 1
ATOM 2050 C C . PHE B 1 76 ? -4.902 -18.641 7.77 1 98.81 76 PHE B C 1
ATOM 2052 O O . PHE B 1 76 ? -3.867 -18.188 7.285 1 98.81 76 PHE B O 1
ATOM 2059 N N . VAL B 1 77 ? -6.047 -18.016 7.801 1 98.69 77 VAL B N 1
ATOM 2060 C CA . VAL B 1 77 ? -6.164 -16.609 7.398 1 98.69 77 VAL B CA 1
ATOM 2061 C C . VAL B 1 77 ? -6.652 -15.781 8.578 1 98.69 77 VAL B C 1
ATOM 2063 O O . VAL B 1 77 ? -7.777 -15.953 9.047 1 98.69 77 VAL B O 1
ATOM 2066 N N . ALA B 1 78 ? -5.812 -14.828 8.984 1 98.38 78 ALA B N 1
ATOM 2067 C CA . ALA B 1 78 ? -6.059 -14.094 10.219 1 98.38 78 ALA B CA 1
ATOM 2068 C C . ALA B 1 78 ? -6.992 -12.906 9.969 1 98.38 78 ALA B C 1
ATOM 2070 O O . ALA B 1 78 ? -7.223 -12.516 8.82 1 98.38 78 ALA B O 1
ATOM 2071 N N . ALA B 1 79 ? -7.484 -12.398 11.055 1 96 79 ALA B N 1
ATOM 2072 C CA . ALA B 1 79 ? -8.297 -11.18 11.023 1 96 79 ALA B CA 1
ATOM 2073 C C . ALA B 1 79 ? -7.523 -10.023 10.391 1 96 79 ALA B C 1
ATOM 2075 O O . ALA B 1 79 ? -6.332 -9.852 10.648 1 96 79 ALA B O 1
ATOM 2076 N N . GLY B 1 80 ? -8.32 -9.297 9.531 1 95.44 80 GLY B N 1
ATOM 2077 C CA . GLY B 1 80 ? -7.727 -8.125 8.898 1 95.44 80 GLY B CA 1
ATOM 2078 C C . GLY B 1 80 ? -7.035 -8.445 7.59 1 95.44 80 GLY B C 1
ATOM 2079 O O . GLY B 1 80 ? -6.645 -7.543 6.852 1 95.44 80 GLY B O 1
ATOM 2080 N N . ALA B 1 81 ? -6.844 -9.734 7.395 1 97.44 81 ALA B N 1
ATOM 2081 C CA . ALA B 1 81 ? -6.297 -10.102 6.094 1 97.44 81 ALA B CA 1
ATOM 2082 C C . ALA B 1 81 ? -7.234 -9.688 4.965 1 97.44 81 ALA B C 1
ATOM 2084 O O . ALA B 1 81 ? -8.453 -9.672 5.137 1 97.44 81 ALA B O 1
ATOM 2085 N N . TYR B 1 82 ? -6.656 -9.25 3.844 1 98.38 82 TYR B N 1
ATOM 2086 C CA . TYR B 1 82 ? -7.375 -8.758 2.674 1 98.38 82 TYR B CA 1
ATOM 2087 C C . TYR B 1 82 ? -6.93 -9.492 1.413 1 98.38 82 TYR B C 1
ATOM 2089 O O . TYR B 1 82 ? -5.832 -9.258 0.905 1 98.38 82 TYR B O 1
ATOM 2097 N N . LEU B 1 83 ? -7.711 -10.438 0.911 1 98.62 83 LEU B N 1
ATOM 2098 C CA . LEU B 1 83 ? -7.418 -11.227 -0.28 1 98.62 83 LEU B CA 1
ATOM 2099 C C . LEU B 1 83 ? -8.328 -10.828 -1.436 1 98.62 83 LEU B C 1
ATOM 2101 O O . LEU B 1 83 ? -9.555 -10.781 -1.279 1 98.62 83 LEU B O 1
ATOM 2105 N N . ARG B 1 84 ? -7.699 -10.547 -2.549 1 98.19 84 ARG B N 1
ATOM 2106 C CA . ARG B 1 84 ? -8.523 -10.078 -3.658 1 98.19 84 ARG B CA 1
ATOM 2107 C C . ARG B 1 84 ? -7.844 -10.344 -4.996 1 98.19 84 ARG B C 1
ATOM 2109 O O . ARG B 1 84 ? -6.629 -10.562 -5.051 1 98.19 84 ARG B O 1
ATOM 2116 N N . GLY B 1 85 ? -8.633 -10.281 -6.117 1 98 85 GLY B N 1
ATOM 2117 C CA . GLY B 1 85 ? -8.109 -10.297 -7.473 1 98 85 GLY B CA 1
ATOM 2118 C C . GLY B 1 85 ? -7.766 -11.695 -7.957 1 98 85 GLY B C 1
ATOM 2119 O O . GLY B 1 85 ? -7.16 -11.852 -9.023 1 98 85 GLY B O 1
ATOM 2120 N N . GLY B 1 86 ? -8.172 -12.719 -7.281 1 98.62 86 GLY B N 1
ATOM 2121 C CA . GLY B 1 86 ? -7.77 -14.094 -7.547 1 98.62 86 GLY B CA 1
ATOM 2122 C C . GLY B 1 86 ? -6.621 -14.562 -6.676 1 98.62 86 GLY B C 1
ATOM 2123 O O . GLY B 1 86 ? -5.488 -14.094 -6.828 1 98.62 86 GLY B O 1
ATOM 2124 N N . VAL B 1 87 ? -7 -15.469 -5.734 1 98.81 87 VAL B N 1
ATOM 2125 C CA . VAL B 1 87 ? -5.965 -15.914 -4.805 1 98.81 87 VAL B CA 1
ATOM 2126 C C . VAL B 1 87 ? -6.062 -17.422 -4.605 1 98.81 87 VAL B C 1
ATOM 2128 O O . VAL B 1 87 ? -7.152 -17.969 -4.41 1 98.81 87 VAL B O 1
ATOM 2131 N N . TYR B 1 88 ? -4.953 -18.047 -4.734 1 98.69 88 TYR B N 1
ATOM 2132 C CA . TYR B 1 88 ? -4.836 -19.453 -4.41 1 98.69 88 TYR B CA 1
ATOM 2133 C C . TYR B 1 88 ? -3.869 -19.672 -3.254 1 98.69 88 TYR B C 1
ATOM 2135 O O . TYR B 1 88 ? -2.705 -19.281 -3.326 1 98.69 88 TYR B O 1
ATOM 2143 N N . LEU B 1 89 ? -4.359 -20.297 -2.188 1 98.75 89 LEU B N 1
ATOM 2144 C CA . LEU B 1 89 ? -3.521 -20.75 -1.089 1 98.75 89 LEU B CA 1
ATOM 2145 C C . LEU B 1 89 ? -3.453 -22.281 -1.063 1 98.75 89 LEU B C 1
ATOM 2147 O O . LEU B 1 89 ? -4.484 -22.953 -1.005 1 98.75 89 LEU B O 1
ATOM 2151 N N . GLY B 1 90 ? -2.277 -22.797 -1.111 1 98.19 90 GLY B N 1
ATOM 2152 C CA . GLY B 1 90 ? -2.092 -24.219 -0.934 1 98.19 90 GLY B CA 1
ATOM 2153 C C . GLY B 1 90 ? -2.375 -24.688 0.481 1 98.19 90 GLY B C 1
ATOM 2154 O O . GLY B 1 90 ? -3.076 -24.016 1.236 1 98.19 90 GLY B O 1
ATOM 2155 N N . LYS B 1 91 ? -1.885 -25.922 0.762 1 98.38 91 LYS B N 1
ATOM 2156 C CA . LYS B 1 91 ? -2.107 -26.469 2.094 1 98.38 91 LYS B CA 1
ATOM 2157 C C . LYS B 1 91 ? -1.177 -25.828 3.119 1 98.38 91 LYS B C 1
ATOM 2159 O O . LYS B 1 91 ? -0.042 -25.469 2.797 1 98.38 91 LYS B O 1
ATOM 2164 N N . GLN B 1 92 ? -1.639 -25.625 4.324 1 98.75 92 GLN B N 1
ATOM 2165 C CA . GLN B 1 92 ? -0.854 -25.234 5.492 1 98.75 92 GLN B CA 1
ATOM 2166 C C . GLN B 1 92 ? -0.202 -23.875 5.289 1 98.75 92 GLN B C 1
ATOM 2168 O O . GLN B 1 92 ? 0.93 -23.641 5.727 1 98.75 92 GLN B O 1
ATOM 2173 N N . CYS B 1 93 ? -0.857 -23 4.562 1 98.88 93 CYS B N 1
ATOM 2174 C CA . CYS B 1 93 ? -0.389 -21.625 4.434 1 98.88 93 CYS B CA 1
ATOM 2175 C C . CYS B 1 93 ? -0.889 -20.766 5.59 1 98.88 93 CYS B C 1
ATOM 2177 O O . CYS B 1 93 ? -1.871 -21.125 6.246 1 98.88 93 CYS B O 1
ATOM 2179 N N . ILE B 1 94 ? -0.142 -19.719 5.852 1 98.88 94 ILE B N 1
ATOM 2180 C CA . ILE B 1 94 ? -0.564 -18.734 6.852 1 98.88 94 ILE B CA 1
ATOM 2181 C C . ILE B 1 94 ? -0.575 -17.344 6.238 1 98.88 94 ILE B C 1
ATOM 2183 O O . ILE B 1 94 ? 0.422 -16.906 5.656 1 98.88 94 ILE B O 1
ATOM 2187 N N . VAL B 1 95 ? -1.688 -16.688 6.242 1 98.81 95 VAL B N 1
ATOM 2188 C CA . VAL B 1 95 ? -1.799 -15.258 6 1 98.81 95 VAL B CA 1
ATOM 2189 C C . VAL B 1 95 ? -2.074 -14.531 7.316 1 98.81 95 VAL B C 1
ATOM 2191 O O . VAL B 1 95 ? -3.186 -14.594 7.844 1 98.81 95 VAL B O 1
ATOM 2194 N N . GLY B 1 96 ? -1.029 -13.867 7.793 1 97.69 96 GLY B N 1
ATOM 2195 C CA . GLY B 1 96 ? -1.106 -13.242 9.102 1 97.69 96 GLY B CA 1
ATOM 2196 C C . GLY B 1 96 ? -1.996 -12.008 9.125 1 97.69 96 GLY B C 1
ATOM 2197 O O . GLY B 1 96 ? -2.629 -11.68 8.117 1 97.69 96 GLY B O 1
ATOM 2198 N N . PRO B 1 97 ? -2.072 -11.391 10.352 1 95.19 97 PRO B N 1
ATOM 2199 C CA . PRO B 1 97 ? -2.975 -10.242 10.492 1 95.19 97 PRO B CA 1
ATOM 2200 C C . PRO B 1 97 ? -2.566 -9.062 9.617 1 95.19 97 PRO B C 1
ATOM 2202 O O . PRO B 1 97 ? -1.376 -8.766 9.484 1 95.19 97 PRO B O 1
ATOM 2205 N N . SER B 1 98 ? -3.576 -8.461 8.969 1 95.12 98 SER B N 1
ATOM 2206 C CA . SER B 1 98 ? -3.418 -7.238 8.195 1 95.12 98 SER B CA 1
ATOM 2207 C C . SER B 1 98 ? -2.42 -7.43 7.059 1 95.12 98 SER B C 1
ATOM 2209 O O . SER B 1 98 ? -1.54 -6.59 6.848 1 95.12 98 SER B O 1
ATOM 2211 N N . CYS B 1 99 ? -2.479 -8.656 6.488 1 97.88 99 CYS B N 1
ATOM 2212 C CA . CYS B 1 99 ? -1.762 -8.898 5.242 1 97.88 99 CYS B CA 1
ATOM 2213 C C . CYS B 1 99 ? -2.689 -8.75 4.043 1 97.88 99 CYS B C 1
ATOM 2215 O O . CYS B 1 99 ? -3.883 -9.039 4.137 1 97.88 99 CYS B O 1
ATOM 2217 N N . GLU B 1 100 ? -2.102 -8.258 3.01 1 98.5 100 GLU B N 1
ATOM 2218 C CA . GLU B 1 100 ? -2.857 -8.211 1.763 1 98.5 100 GLU B CA 1
ATOM 2219 C C . GLU B 1 100 ? -2.209 -9.078 0.689 1 98.5 100 GLU B C 1
ATOM 2221 O O . GLU B 1 100 ? -1.003 -8.992 0.454 1 98.5 100 GLU B O 1
ATOM 2226 N N . LEU B 1 101 ? -2.973 -9.945 0.142 1 98.5 101 LEU B N 1
ATOM 2227 C CA . LEU B 1 101 ? -2.58 -10.797 -0.975 1 98.5 101 LEU B CA 1
ATOM 2228 C C . LEU B 1 101 ? -3.479 -10.562 -2.184 1 98.5 101 LEU B C 1
ATOM 2230 O O . LEU B 1 101 ? -4.691 -10.773 -2.113 1 98.5 101 LEU B O 1
ATOM 2234 N N . LYS B 1 102 ? -2.84 -10.055 -3.219 1 98.44 102 LYS B N 1
ATOM 2235 C CA . LYS B 1 102 ? -3.578 -9.695 -4.426 1 98.44 102 LYS B CA 1
ATOM 2236 C C . LYS B 1 102 ? -3.105 -10.508 -5.625 1 98.44 102 LYS B C 1
ATOM 2238 O O . LYS B 1 102 ? -1.908 -10.555 -5.918 1 98.44 102 LYS B O 1
ATOM 2243 N N . SER B 1 103 ? -4.035 -11.164 -6.41 1 98.62 103 SER B N 1
ATOM 2244 C CA . SER B 1 103 ? -3.752 -11.812 -7.684 1 98.62 103 SER B CA 1
ATOM 2245 C C . SER B 1 103 ? -2.492 -12.664 -7.605 1 98.62 103 SER B C 1
ATOM 2247 O O . SER B 1 103 ? -1.538 -12.445 -8.352 1 98.62 103 SER B O 1
ATOM 2249 N N . SER B 1 104 ? -2.609 -13.703 -6.688 1 98.81 104 SER B N 1
ATOM 2250 C CA . SER B 1 104 ? -1.373 -14.43 -6.398 1 98.81 104 SER B CA 1
ATOM 2251 C C . SER B 1 104 ? -1.648 -15.898 -6.086 1 98.81 104 SER B C 1
ATOM 2253 O O . SER B 1 104 ? -2.705 -16.234 -5.551 1 98.81 104 SER B O 1
ATOM 2255 N N . PHE B 1 105 ? -0.72 -16.703 -6.453 1 98.75 105 PHE B N 1
ATOM 2256 C CA . PHE B 1 105 ? -0.635 -18.094 -6 1 98.75 105 PHE B CA 1
ATOM 2257 C C . PHE B 1 105 ? 0.409 -18.234 -4.898 1 98.75 105 PHE B C 1
ATOM 2259 O O . PHE B 1 105 ? 1.538 -17.75 -5.043 1 98.75 105 PHE B O 1
ATOM 2266 N N . MET B 1 106 ? 0.027 -18.781 -3.84 1 98.81 106 MET B N 1
ATOM 2267 C CA . MET B 1 106 ? 0.935 -19.109 -2.744 1 98.81 106 MET B CA 1
ATOM 2268 C C . MET B 1 106 ? 0.847 -20.578 -2.387 1 98.81 106 MET B C 1
ATOM 2270 O O . MET B 1 106 ? -0.171 -21.047 -1.864 1 98.81 106 MET B O 1
ATOM 2274 N N . LEU B 1 107 ? 1.898 -21.359 -2.664 1 98.62 107 LEU B N 1
ATOM 2275 C CA . LEU B 1 107 ? 1.848 -22.812 -2.527 1 98.62 107 LEU B CA 1
ATOM 2276 C C . LEU B 1 107 ? 2.135 -23.234 -1.091 1 98.62 107 LEU B C 1
ATOM 2278 O O . LEU B 1 107 ? 2.32 -22.375 -0.216 1 98.62 107 LEU B O 1
ATOM 2282 N N . GLY B 1 108 ? 2.17 -24.516 -0.891 1 98.5 108 GLY B N 1
ATOM 2283 C CA . GLY B 1 108 ? 1.991 -25.125 0.418 1 98.5 108 GLY B CA 1
ATOM 2284 C C . GLY B 1 108 ? 3.004 -24.641 1.441 1 98.5 108 GLY B C 1
ATOM 2285 O O . GLY B 1 108 ? 4.184 -24.484 1.127 1 98.5 108 GLY B O 1
ATOM 2286 N N . SER B 1 109 ? 2.553 -24.328 2.67 1 98.69 109 SER B N 1
ATOM 2287 C CA . SER B 1 109 ? 3.352 -24.078 3.865 1 98.69 109 SER B CA 1
ATOM 2288 C C . SER B 1 109 ? 4.078 -22.734 3.768 1 98.69 109 SER B C 1
ATOM 2290 O O . SER B 1 109 ? 5.062 -22.5 4.473 1 98.69 109 SER B O 1
ATOM 2292 N N . SER B 1 110 ? 3.748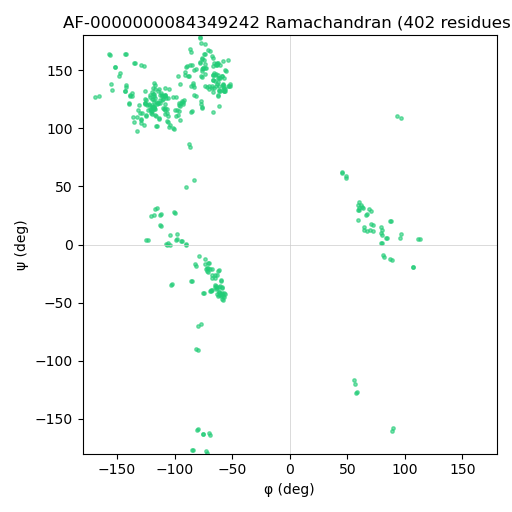 -21.922 2.836 1 98.88 110 SER B N 1
ATOM 2293 C CA . SER B 1 110 ? 4.277 -20.562 2.781 1 98.88 110 SER B CA 1
ATOM 2294 C C . SER B 1 110 ? 3.508 -19.625 3.711 1 98.88 110 SER B C 1
ATOM 2296 O O . SER B 1 110 ? 2.338 -19.875 4.016 1 98.88 110 SER B O 1
ATOM 2298 N N . LYS B 1 111 ? 4.234 -18.578 4.199 1 98.62 111 LYS B N 1
ATOM 2299 C CA . LYS B 1 111 ? 3.652 -17.75 5.254 1 98.62 111 LYS B CA 1
ATOM 2300 C C . LYS B 1 111 ? 3.932 -16.266 5.012 1 98.62 111 LYS B C 1
ATOM 2302 O O . LYS B 1 111 ? 5.051 -15.891 4.66 1 98.62 111 LYS B O 1
ATOM 2307 N N . LEU B 1 112 ? 2.891 -15.477 5.027 1 98.5 112 LEU B N 1
ATOM 2308 C CA . LEU B 1 112 ? 2.998 -14.047 5.285 1 98.5 112 LEU B CA 1
ATOM 2309 C C . LEU B 1 112 ? 2.822 -13.75 6.77 1 98.5 112 LEU B C 1
ATOM 2311 O O . LEU B 1 112 ? 1.782 -14.062 7.355 1 98.5 112 LEU B O 1
ATOM 2315 N N . ALA B 1 113 ? 3.768 -13.078 7.414 1 94.31 113 ALA B N 1
ATOM 2316 C CA . ALA B 1 113 ? 3.744 -12.922 8.867 1 94.31 113 ALA B CA 1
ATOM 2317 C C . ALA B 1 113 ? 2.771 -11.82 9.281 1 94.31 113 ALA B C 1
ATOM 2319 O O . ALA B 1 113 ? 1.749 -12.094 9.914 1 94.31 113 ALA B O 1
ATOM 2320 N N . HIS B 1 114 ? 3.139 -10.555 8.977 1 93.31 114 HIS B N 1
ATOM 2321 C CA . HIS B 1 114 ? 2.355 -9.398 9.406 1 93.31 114 HIS B CA 1
ATOM 2322 C C . HIS B 1 114 ? 2.586 -8.203 8.484 1 93.31 114 HIS B C 1
ATOM 2324 O O . HIS B 1 114 ? 3.711 -7.957 8.047 1 93.31 114 HIS B O 1
ATOM 2330 N N . PHE B 1 115 ? 1.426 -7.496 8.172 1 95.12 115 PHE B N 1
ATOM 2331 C CA . PHE B 1 115 ? 1.553 -6.211 7.496 1 95.12 115 PHE B CA 1
ATOM 2332 C C . PHE B 1 115 ? 2.275 -6.371 6.164 1 95.12 115 PHE B C 1
ATOM 2334 O O . PHE B 1 115 ? 3.105 -5.535 5.797 1 95.12 115 PHE B O 1
ATOM 2341 N N . ASN B 1 116 ? 2.062 -7.535 5.477 1 98.12 116 ASN B N 1
ATOM 2342 C CA . ASN B 1 116 ? 2.662 -7.746 4.164 1 98.12 116 ASN B CA 1
ATOM 2343 C C . ASN B 1 116 ? 1.698 -7.371 3.041 1 98.12 116 ASN B C 1
ATOM 2345 O O . ASN B 1 116 ? 0.493 -7.605 3.15 1 98.12 116 ASN B O 1
ATOM 2349 N N . PHE B 1 117 ? 2.236 -6.742 2.094 1 98.62 117 PHE B N 1
ATOM 2350 C CA . PHE B 1 117 ? 1.559 -6.707 0.803 1 98.62 117 PHE B CA 1
ATOM 2351 C C . PHE B 1 117 ? 2.289 -7.574 -0.215 1 98.62 117 PHE B C 1
ATOM 2353 O O . PHE B 1 117 ? 3.502 -7.449 -0.389 1 98.62 117 PHE B O 1
ATOM 2360 N N . VAL B 1 118 ? 1.525 -8.461 -0.858 1 98.75 118 VAL B N 1
ATOM 2361 C CA . VAL B 1 118 ? 1.994 -9.281 -1.969 1 98.75 118 VAL B CA 1
ATOM 2362 C C . VAL B 1 118 ? 1.037 -9.148 -3.15 1 98.75 118 VAL B C 1
ATOM 2364 O O . VAL B 1 118 ? -0.108 -9.602 -3.084 1 98.75 118 VAL B O 1
ATOM 2367 N N . GLY B 1 119 ? 1.544 -8.539 -4.223 1 98.62 119 GLY B N 1
ATOM 2368 C CA . GLY B 1 119 ? 0.7 -8.336 -5.387 1 98.62 119 GLY B CA 1
ATOM 2369 C C . GLY B 1 119 ? 1.197 -9.062 -6.621 1 98.62 119 GLY B C 1
ATOM 2370 O O . GLY B 1 119 ? 2.398 -9.078 -6.898 1 98.62 119 GLY B O 1
ATOM 2371 N N . ASP B 1 120 ? 0.305 -9.672 -7.355 1 98.69 120 ASP B N 1
ATOM 2372 C CA . ASP B 1 120 ? 0.558 -10.242 -8.68 1 98.69 120 ASP B CA 1
ATOM 2373 C C . ASP B 1 120 ? 1.81 -11.117 -8.664 1 98.69 120 ASP B C 1
ATOM 2375 O O . ASP B 1 120 ? 2.721 -10.922 -9.477 1 98.69 120 ASP B O 1
ATOM 2379 N N . SER B 1 121 ? 1.787 -12.164 -7.805 1 98.88 121 SER B N 1
ATOM 2380 C CA . SER B 1 121 ? 3.002 -12.938 -7.57 1 98.88 121 SER B CA 1
ATOM 2381 C C . SER B 1 121 ? 2.719 -14.438 -7.594 1 98.88 121 SER B C 1
ATOM 2383 O O . SER B 1 121 ? 1.569 -14.859 -7.449 1 98.88 121 SER B O 1
ATOM 2385 N N . VAL B 1 122 ? 3.74 -15.156 -7.867 1 98.81 122 VAL B N 1
ATOM 2386 C CA . VAL B 1 122 ? 3.752 -16.609 -7.738 1 98.81 122 VAL B CA 1
ATOM 2387 C C . VAL B 1 122 ? 4.773 -17.016 -6.68 1 98.81 122 VAL B C 1
ATOM 2389 O O . VAL B 1 122 ? 5.98 -16.875 -6.879 1 98.81 122 VAL B O 1
ATOM 2392 N N . ILE B 1 123 ? 4.23 -17.531 -5.551 1 98.88 123 ILE B N 1
ATOM 2393 C CA . ILE B 1 123 ? 5.043 -17.859 -4.387 1 98.88 123 ILE B CA 1
ATOM 2394 C C . ILE B 1 123 ? 5.133 -19.375 -4.223 1 98.88 123 ILE B C 1
ATOM 2396 O O . ILE B 1 123 ? 4.109 -20.062 -4.203 1 98.88 123 ILE B O 1
ATOM 2400 N N . GLY B 1 124 ? 6.316 -19.891 -4.105 1 98.81 124 GLY B N 1
ATOM 2401 C CA . GLY B 1 124 ? 6.535 -21.312 -4 1 98.81 124 GLY B CA 1
ATOM 2402 C C . GLY B 1 124 ? 6.191 -21.875 -2.633 1 98.81 124 GLY B C 1
ATOM 2403 O O . GLY B 1 124 ? 5.465 -21.25 -1.863 1 98.81 124 GLY B O 1
ATOM 2404 N N . GLU B 1 125 ? 6.711 -23.125 -2.338 1 98.81 125 GLU B N 1
ATOM 2405 C CA . GLU B 1 125 ? 6.449 -23.812 -1.083 1 98.81 125 GLU B CA 1
ATOM 2406 C C . GLU B 1 125 ? 7.473 -23.438 -0.016 1 98.81 125 GLU B C 1
ATOM 2408 O O . GLU B 1 125 ? 8.648 -23.203 -0.323 1 98.81 125 GLU B O 1
ATOM 2413 N N . GLY B 1 126 ? 6.996 -23.375 1.176 1 98.75 126 GLY B N 1
ATOM 2414 C CA . GLY B 1 126 ? 7.887 -23.172 2.309 1 98.75 126 GLY B CA 1
ATOM 2415 C C . GLY B 1 126 ? 8.547 -21.812 2.316 1 98.75 126 GLY B C 1
ATOM 2416 O O . GLY B 1 126 ? 9.688 -21.672 2.758 1 98.75 126 GLY B O 1
ATOM 2417 N N . VAL B 1 127 ? 7.957 -20.844 1.729 1 98.88 127 VAL B N 1
ATOM 2418 C CA . VAL B 1 127 ? 8.461 -19.484 1.728 1 98.88 127 VAL B CA 1
ATOM 2419 C C . VAL B 1 127 ? 8.016 -18.766 3 1 98.88 127 VAL B C 1
ATOM 2421 O O . VAL B 1 127 ? 6.887 -18.938 3.459 1 98.88 127 VAL B O 1
ATOM 2424 N N . ASN B 1 128 ? 8.922 -17.984 3.592 1 98.81 128 ASN B N 1
ATOM 2425 C CA . ASN B 1 128 ? 8.602 -17.156 4.754 1 98.81 128 ASN B CA 1
ATOM 2426 C C . ASN B 1 128 ? 8.844 -15.68 4.473 1 98.81 128 ASN B C 1
ATOM 2428 O O . ASN B 1 128 ? 9.977 -15.281 4.191 1 98.81 128 ASN B O 1
ATOM 2432 N N . ILE B 1 129 ? 7.828 -14.906 4.504 1 98.69 129 ILE B N 1
ATOM 2433 C CA . ILE B 1 129 ? 7.906 -13.461 4.324 1 98.69 129 ILE B CA 1
ATOM 2434 C C . ILE B 1 129 ? 7.652 -12.766 5.66 1 98.69 129 ILE B C 1
ATOM 2436 O O . ILE B 1 129 ? 6.527 -12.758 6.16 1 98.69 129 ILE B O 1
ATOM 2440 N N . GLU B 1 130 ? 8.695 -12.125 6.195 1 98.06 130 GLU B N 1
ATOM 2441 C CA . GLU B 1 130 ? 8.656 -11.57 7.547 1 98.06 130 GLU B CA 1
ATOM 2442 C C . GLU B 1 130 ? 7.867 -10.266 7.586 1 98.06 130 GLU B C 1
ATOM 2444 O O . GLU B 1 130 ? 7.488 -9.734 6.543 1 98.06 130 GLU B O 1
ATOM 2449 N N . ALA B 1 131 ? 7.688 -9.789 8.789 1 97.19 131 ALA B N 1
ATOM 2450 C CA . ALA B 1 131 ? 6.809 -8.648 9.047 1 97.19 131 ALA B CA 1
ATOM 2451 C C . ALA B 1 131 ? 7.242 -7.43 8.234 1 97.19 131 ALA B C 1
ATOM 2453 O O . ALA B 1 131 ? 8.43 -7.113 8.164 1 97.19 131 ALA B O 1
ATOM 2454 N N . GLY B 1 132 ? 6.199 -6.812 7.574 1 97.69 132 GLY B N 1
ATOM 2455 C CA . GLY B 1 132 ? 6.402 -5.523 6.934 1 97.69 132 GLY B CA 1
ATOM 2456 C C . GLY B 1 132 ? 7.051 -5.633 5.566 1 97.69 132 GLY B C 1
ATOM 2457 O O . GLY B 1 132 ? 7.164 -4.641 4.844 1 97.69 132 GLY B O 1
ATOM 2458 N N . ALA B 1 133 ? 7.5 -6.84 5.223 1 98.31 133 ALA B N 1
ATOM 2459 C CA . ALA B 1 133 ? 8.086 -6.992 3.895 1 98.31 133 ALA B CA 1
ATOM 2460 C C . ALA B 1 133 ? 7.035 -6.805 2.805 1 98.31 133 ALA B C 1
ATOM 2462 O O . ALA B 1 133 ? 5.887 -7.223 2.967 1 98.31 133 ALA B O 1
ATOM 2463 N N . ILE B 1 134 ? 7.457 -6.129 1.679 1 98.62 134 ILE B N 1
ATOM 2464 C CA . ILE B 1 134 ? 6.543 -5.77 0.6 1 98.62 134 ILE B CA 1
ATOM 2465 C C . ILE B 1 134 ? 7.02 -6.395 -0.709 1 98.62 134 ILE B C 1
ATOM 2467 O O . ILE B 1 134 ? 8.203 -6.301 -1.054 1 98.62 134 ILE B O 1
ATOM 2471 N N . ILE B 1 135 ? 6.156 -7.121 -1.398 1 98.56 135 ILE B N 1
ATOM 2472 C CA . ILE B 1 135 ? 6.375 -7.43 -2.807 1 98.56 135 ILE B CA 1
ATOM 2473 C C . ILE B 1 135 ? 5.531 -6.5 -3.678 1 98.56 135 ILE B C 1
ATOM 2475 O O . ILE B 1 135 ? 4.336 -6.727 -3.859 1 98.56 135 ILE B O 1
ATOM 2479 N N . ALA B 1 136 ? 6.168 -5.5 -4.164 1 97.69 136 ALA B N 1
ATOM 2480 C CA . ALA B 1 136 ? 5.496 -4.492 -4.98 1 97.69 136 ALA B CA 1
ATOM 2481 C C . ALA B 1 136 ? 5.215 -5.023 -6.383 1 97.69 136 ALA B C 1
ATOM 2483 O O . ALA B 1 136 ? 6.008 -5.785 -6.938 1 97.69 136 ALA B O 1
ATOM 2484 N N . ASN B 1 137 ? 4.125 -4.488 -7.031 1 97.44 137 ASN B N 1
ATOM 2485 C CA . ASN B 1 137 ? 3.738 -5.086 -8.305 1 97.44 137 ASN B CA 1
ATOM 2486 C C . ASN B 1 137 ? 3.684 -4.043 -9.422 1 97.44 137 ASN B C 1
ATOM 2488 O O . ASN B 1 137 ? 3.293 -4.355 -10.547 1 97.44 137 ASN B O 1
ATOM 2492 N N . TYR B 1 138 ? 4.051 -2.871 -9.086 1 94.56 138 TYR B N 1
ATOM 2493 C CA . TYR B 1 138 ? 3.947 -1.755 -10.016 1 94.56 138 TYR B CA 1
ATOM 2494 C C . TYR B 1 138 ? 5.129 -0.804 -9.867 1 94.56 138 TYR B C 1
ATOM 2496 O O . TYR B 1 138 ? 5.539 -0.49 -8.742 1 94.56 138 TYR B O 1
ATOM 2504 N N . ARG B 1 139 ? 5.727 -0.438 -11.086 1 92.44 139 ARG B N 1
ATOM 2505 C CA . ARG B 1 139 ? 6.836 0.511 -11.039 1 92.44 139 ARG B CA 1
ATOM 2506 C C . ARG B 1 139 ? 6.328 1.948 -11.062 1 92.44 139 ARG B C 1
ATOM 2508 O O . ARG B 1 139 ? 6.391 2.619 -12.094 1 92.44 139 ARG B O 1
ATOM 2515 N N . ASN B 1 140 ? 6.004 2.359 -9.938 1 89.19 140 ASN B N 1
ATOM 2516 C CA . ASN B 1 140 ? 5.477 3.705 -9.742 1 89.19 140 ASN B CA 1
ATOM 2517 C C . ASN B 1 140 ? 6.469 4.77 -10.211 1 89.19 140 ASN B C 1
ATOM 2519 O O . ASN B 1 140 ? 6.074 5.762 -10.828 1 89.19 140 ASN B O 1
ATOM 2523 N N . GLU B 1 141 ? 7.641 4.586 -10.039 1 88.12 141 GLU B N 1
ATOM 2524 C CA . GLU B 1 141 ? 8.703 5.535 -10.344 1 88.12 141 GLU B CA 1
ATOM 2525 C C . GLU B 1 141 ? 8.945 5.641 -11.844 1 88.12 141 GLU B C 1
ATOM 2527 O O . GLU B 1 141 ? 9.609 6.566 -12.312 1 88.12 141 GLU B O 1
ATOM 2532 N N . LEU B 1 142 ? 8.367 4.703 -12.609 1 89.5 142 LEU B N 1
ATOM 2533 C CA . LEU B 1 142 ? 8.523 4.719 -14.062 1 89.5 142 LEU B CA 1
ATOM 2534 C C . LEU B 1 142 ? 7.195 5.02 -14.742 1 89.5 142 LEU B C 1
ATOM 2536 O O . LEU B 1 142 ? 7.02 4.723 -15.93 1 89.5 142 LEU B O 1
ATOM 2540 N N . ASP B 1 143 ? 6.262 5.547 -13.953 1 87.69 143 ASP B N 1
ATOM 2541 C CA . ASP B 1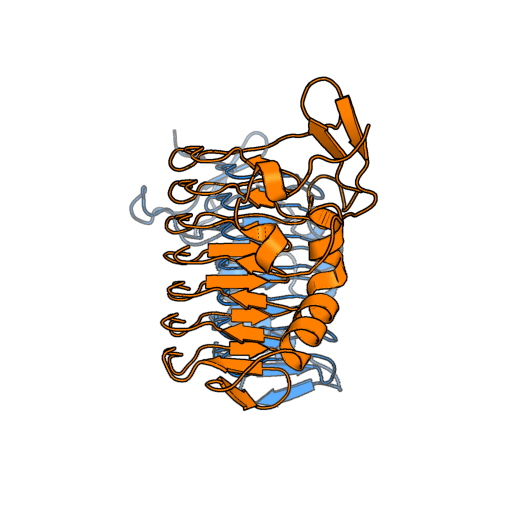 143 ? 4.969 6.027 -14.43 1 87.69 143 ASP B CA 1
ATOM 2542 C C . ASP B 1 143 ? 4.188 4.91 -15.117 1 87.69 143 ASP B C 1
ATOM 2544 O O . ASP B 1 143 ? 3.551 5.133 -16.156 1 87.69 143 ASP B O 1
ATOM 2548 N N . GLY B 1 144 ? 4.449 3.713 -14.656 1 84.62 144 GLY B N 1
ATOM 2549 C CA . GLY B 1 144 ? 3.648 2.588 -15.109 1 84.62 144 GLY B CA 1
ATOM 2550 C C . GLY B 1 144 ? 4.188 1.943 -16.375 1 84.62 144 GLY B C 1
ATOM 2551 O O . GLY B 1 144 ? 3.457 1.243 -17.078 1 84.62 144 GLY B O 1
ATOM 2552 N N . ALA B 1 145 ? 5.387 2.119 -16.703 1 89.44 145 ALA B N 1
ATOM 2553 C CA . ALA B 1 145 ? 6.027 1.445 -17.844 1 89.44 145 ALA B CA 1
ATOM 2554 C C . ALA B 1 145 ? 5.988 -0.07 -17.656 1 89.44 145 ALA B C 1
ATOM 2556 O O . ALA B 1 145 ? 5.887 -0.571 -16.547 1 89.44 145 ALA B O 1
ATOM 2557 N N . ASP B 1 146 ? 6.035 -0.725 -18.828 1 94.88 146 ASP B N 1
ATOM 2558 C CA . ASP B 1 146 ? 6.105 -2.182 -18.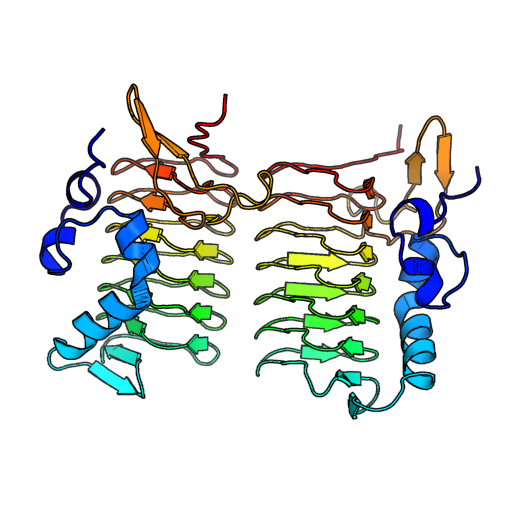781 1 94.88 146 ASP B CA 1
ATOM 2559 C C . ASP B 1 146 ? 7.32 -2.639 -17.969 1 94.88 146 ASP B C 1
ATOM 2561 O O . ASP B 1 146 ? 8.398 -2.045 -18.062 1 94.88 146 ASP B O 1
ATOM 2565 N N . ILE B 1 147 ? 7.141 -3.682 -17.25 1 95.31 147 ILE B N 1
ATOM 2566 C CA . ILE B 1 147 ? 8.211 -4.262 -16.438 1 95.31 147 ILE B CA 1
ATOM 2567 C C . ILE B 1 147 ? 9.172 -5.039 -17.328 1 95.31 147 ILE B C 1
ATOM 2569 O O . ILE B 1 147 ? 8.742 -5.871 -18.141 1 95.31 147 ILE B O 1
ATOM 2573 N N . ARG B 1 148 ? 10.414 -4.66 -17.328 1 94.38 148 ARG B N 1
ATOM 2574 C CA . ARG B 1 148 ? 11.516 -5.391 -17.938 1 94.38 148 ARG B CA 1
ATOM 2575 C C . ARG B 1 148 ? 12.367 -6.086 -16.891 1 94.38 148 ARG B C 1
ATOM 2577 O O . ARG B 1 148 ? 12.641 -5.52 -15.828 1 94.38 148 ARG B O 1
ATOM 2584 N N . ILE B 1 149 ? 12.672 -7.348 -17.156 1 93.44 149 ILE B N 1
ATOM 2585 C CA . ILE B 1 149 ? 13.391 -8.125 -16.141 1 93.44 149 ILE B CA 1
ATOM 2586 C C . ILE B 1 149 ? 14.781 -8.484 -16.672 1 93.44 149 ILE B C 1
ATOM 2588 O O . ILE B 1 149 ? 14.906 -9.109 -17.734 1 93.44 149 ILE B O 1
ATOM 2592 N N . ARG B 1 150 ? 15.812 -8.062 -15.953 1 90.62 150 ARG B N 1
ATOM 2593 C CA . ARG B 1 150 ? 17.156 -8.555 -16.234 1 90.62 150 ARG B CA 1
ATOM 2594 C C . ARG B 1 150 ? 17.344 -9.969 -15.695 1 90.62 150 ARG B C 1
ATOM 2596 O O . ARG B 1 150 ? 17.156 -10.211 -14.5 1 90.62 150 ARG B O 1
ATOM 2603 N N . TYR B 1 151 ? 17.594 -10.867 -16.547 1 86.94 151 TYR B N 1
ATOM 2604 C CA . TYR B 1 151 ? 17.766 -12.266 -16.172 1 86.94 151 TYR B CA 1
ATOM 2605 C C . TYR B 1 151 ? 18.906 -12.898 -16.953 1 86.94 151 TYR B C 1
ATOM 2607 O O . TYR B 1 151 ? 18.906 -12.914 -18.188 1 86.94 151 TYR B O 1
ATOM 2615 N N . ALA B 1 152 ? 19.844 -13.383 -16.125 1 82.56 152 ALA B N 1
ATOM 2616 C CA . ALA B 1 152 ? 21.078 -13.906 -16.719 1 82.56 152 ALA B CA 1
ATOM 2617 C C . ALA B 1 152 ? 21.75 -12.852 -17.594 1 82.56 152 ALA B C 1
ATOM 2619 O O . ALA B 1 152 ? 22.094 -11.766 -17.125 1 82.56 152 ALA B O 1
ATOM 2620 N N . ASP B 1 153 ? 21.906 -13.016 -18.844 1 83.06 153 ASP B N 1
ATOM 2621 C CA . ASP B 1 153 ? 22.625 -12.062 -19.703 1 83.06 153 ASP B CA 1
ATOM 2622 C C . ASP B 1 153 ? 21.656 -11.398 -20.688 1 83.06 153 ASP B C 1
ATOM 2624 O O . ASP B 1 153 ? 22.078 -10.961 -21.75 1 83.06 153 ASP B O 1
ATOM 2628 N N . ALA B 1 154 ? 20.438 -11.406 -20.219 1 88.44 154 ALA B N 1
ATOM 2629 C CA . ALA B 1 154 ? 19.469 -10.836 -21.141 1 88.44 154 ALA B CA 1
ATOM 2630 C C . ALA B 1 154 ? 18.406 -10.039 -20.406 1 88.44 154 ALA B C 1
ATOM 2632 O O . ALA B 1 154 ? 18.328 -10.094 -19.172 1 88.44 154 ALA B O 1
ATOM 2633 N N . VAL B 1 155 ? 17.703 -9.227 -21.172 1 93 155 VAL B N 1
ATOM 2634 C CA . VAL B 1 155 ? 16.547 -8.508 -20.656 1 93 155 VAL B CA 1
ATOM 2635 C C . VAL B 1 155 ? 15.266 -9.125 -21.219 1 93 155 VAL B C 1
ATOM 2637 O O . VAL B 1 155 ? 15.125 -9.297 -22.422 1 93 155 VAL B O 1
ATOM 2640 N N . ILE B 1 156 ? 14.391 -9.484 -20.312 1 93.44 156 ILE B N 1
ATOM 2641 C CA . ILE B 1 156 ? 13.102 -10.055 -20.688 1 93.44 156 ILE B CA 1
ATOM 2642 C C . ILE B 1 156 ? 12.047 -8.945 -20.781 1 93.44 156 ILE B C 1
ATOM 2644 O O . ILE B 1 156 ? 11.828 -8.219 -19.812 1 93.44 156 ILE B O 1
ATOM 2648 N N . GLU B 1 157 ? 11.461 -8.844 -21.906 1 94.06 157 GLU B N 1
ATOM 2649 C CA . GLU B 1 157 ? 10.297 -7.973 -22.062 1 94.06 157 GLU B CA 1
ATOM 2650 C C . GLU B 1 157 ? 9.016 -8.688 -21.656 1 94.06 157 GLU B C 1
ATOM 2652 O O . GLU B 1 157 ? 8.555 -9.586 -22.359 1 94.06 157 GLU B O 1
ATOM 2657 N N . THR B 1 158 ? 8.352 -8.242 -20.594 1 94.81 158 THR B N 1
ATOM 2658 C CA . THR B 1 158 ? 7.219 -9 -20.078 1 94.81 158 THR B CA 1
ATOM 2659 C C . THR B 1 158 ? 5.934 -8.617 -20.812 1 94.81 158 THR B C 1
ATOM 2661 O O . THR B 1 158 ? 4.996 -9.414 -20.875 1 94.81 158 THR B O 1
ATOM 2664 N N . GLY B 1 159 ? 5.906 -7.387 -21.203 1 95.44 159 GLY B N 1
ATOM 2665 C CA . GLY B 1 159 ? 4.715 -6.883 -21.859 1 95.44 159 GLY B CA 1
ATOM 2666 C C . GLY B 1 159 ? 3.602 -6.512 -20.906 1 95.44 159 GLY B C 1
ATOM 2667 O O . GLY B 1 159 ? 2.484 -6.207 -21.328 1 95.44 159 GLY B O 1
ATOM 2668 N N . VAL B 1 160 ? 3.93 -6.535 -19.609 1 96.44 160 VAL B N 1
ATOM 2669 C CA . VAL B 1 160 ? 2.924 -6.176 -18.609 1 96.44 160 VAL B CA 1
ATOM 2670 C C . VAL B 1 160 ? 3.469 -5.082 -17.703 1 96.44 160 VAL B C 1
ATOM 2672 O O . VAL B 1 160 ? 4.68 -4.973 -17.516 1 96.44 160 VAL B O 1
ATOM 2675 N N . ASN B 1 161 ? 2.584 -4.285 -17.125 1 96.38 161 ASN B N 1
ATOM 2676 C CA . ASN B 1 161 ? 3.035 -3.205 -16.25 1 96.38 161 ASN B CA 1
ATOM 2677 C C . ASN B 1 161 ? 2.766 -3.523 -14.789 1 96.38 161 ASN B C 1
ATOM 2679 O O . ASN B 1 161 ? 3.109 -2.734 -13.906 1 96.38 161 ASN B O 1
ATOM 2683 N N . LYS B 1 162 ? 2.176 -4.707 -14.656 1 97.62 162 LYS B N 1
ATOM 2684 C CA . LYS B 1 162 ? 1.971 -5.168 -13.289 1 97.62 162 LYS B CA 1
ATOM 2685 C C . LYS B 1 162 ? 2.451 -6.609 -13.117 1 97.62 162 LYS B C 1
ATOM 2687 O O . LYS B 1 162 ? 1.993 -7.508 -13.82 1 97.62 162 LYS B O 1
ATOM 2692 N N . PHE B 1 163 ? 3.336 -6.816 -12.305 1 97.75 163 PHE B N 1
ATOM 2693 C CA . PHE B 1 163 ? 3.891 -8.102 -11.898 1 97.75 163 PHE B CA 1
ATOM 2694 C C . PHE B 1 163 ? 4.777 -7.941 -10.672 1 97.75 163 PHE B C 1
ATOM 2696 O O . PHE B 1 163 ? 5.605 -7.027 -10.609 1 97.75 163 PHE B O 1
ATOM 2703 N N . GLY B 1 164 ? 4.477 -8.742 -9.648 1 98.12 164 GLY B N 1
ATOM 2704 C CA . GLY B 1 164 ? 5.316 -8.711 -8.461 1 98.12 164 GLY B CA 1
ATOM 2705 C C . GLY B 1 164 ? 6.598 -9.508 -8.609 1 98.12 164 GLY B C 1
ATOM 2706 O O . GLY B 1 164 ? 7.59 -9 -9.133 1 98.12 164 GLY B O 1
ATOM 2707 N N . ALA B 1 165 ? 6.453 -10.883 -8.188 1 98.62 165 ALA B N 1
ATOM 2708 C CA . ALA B 1 165 ? 7.664 -11.695 -8.18 1 98.62 165 ALA B CA 1
ATOM 2709 C C . ALA B 1 165 ? 7.34 -13.172 -8.414 1 98.62 165 ALA B C 1
ATOM 2711 O O . ALA B 1 165 ? 6.207 -13.602 -8.195 1 98.62 165 ALA B O 1
ATOM 2712 N N . LEU B 1 166 ? 8.289 -13.805 -8.953 1 98.44 166 LEU B N 1
ATOM 2713 C CA . LEU B 1 166 ? 8.375 -15.258 -8.859 1 98.44 166 LEU B CA 1
ATOM 2714 C C . LEU B 1 166 ? 9.336 -15.672 -7.754 1 98.44 166 LEU B C 1
ATOM 2716 O O . LEU B 1 166 ? 10.547 -15.461 -7.859 1 98.44 166 LEU B O 1
ATOM 2720 N N . VAL B 1 167 ? 8.734 -16.25 -6.672 1 98.81 167 VAL B N 1
ATOM 2721 C CA . VAL B 1 167 ? 9.523 -16.578 -5.484 1 98.81 167 VAL B CA 1
ATOM 2722 C C . VAL B 1 167 ? 9.688 -18.094 -5.379 1 98.81 167 VAL B C 1
ATOM 2724 O O . VAL B 1 167 ? 8.711 -18.828 -5.191 1 98.81 167 VAL B O 1
ATOM 2727 N N . GLY B 1 168 ? 10.906 -18.547 -5.445 1 98.81 168 GLY B N 1
ATOM 2728 C CA . GLY B 1 168 ? 11.188 -19.984 -5.43 1 98.81 168 GLY B CA 1
ATOM 2729 C C . GLY B 1 168 ? 10.938 -20.625 -4.074 1 98.81 168 GLY B C 1
ATOM 2730 O O . GLY B 1 168 ? 10.867 -19.922 -3.059 1 98.81 168 GLY B O 1
ATOM 2731 N N . ASP B 1 169 ? 10.93 -21.953 -4.117 1 98.88 169 ASP B N 1
ATOM 2732 C CA . ASP B 1 169 ? 10.695 -22.75 -2.912 1 98.88 169 ASP B CA 1
ATOM 2733 C C . ASP B 1 169 ? 11.727 -22.422 -1.832 1 98.88 169 ASP B C 1
ATOM 2735 O O . ASP B 1 169 ? 12.906 -22.25 -2.125 1 98.88 169 ASP B O 1
ATOM 2739 N N . GLY B 1 170 ? 11.219 -22.219 -0.601 1 98.81 170 GLY B N 1
ATOM 2740 C CA . GLY B 1 170 ? 12.102 -22.156 0.554 1 98.81 170 GLY B CA 1
ATOM 2741 C C . GLY B 1 170 ? 12.703 -20.781 0.777 1 98.81 170 GLY B C 1
ATOM 2742 O O . GLY B 1 170 ? 13.562 -20.609 1.642 1 98.81 170 GLY B O 1
ATOM 2743 N N . CYS B 1 171 ? 12.336 -19.781 0.039 1 98.81 171 CYS B N 1
ATOM 2744 C CA . CYS B 1 171 ? 12.898 -18.453 0.196 1 98.81 171 CYS B CA 1
ATOM 2745 C C . CYS B 1 171 ? 12.516 -17.859 1.547 1 98.81 171 CYS B C 1
ATOM 2747 O O . CYS B 1 171 ? 11.445 -18.156 2.082 1 98.81 171 CYS B O 1
ATOM 2749 N N . LYS B 1 172 ? 13.391 -17.062 2.102 1 98.75 172 LYS B N 1
ATOM 2750 C CA . LYS B 1 172 ? 13.172 -16.281 3.312 1 98.75 172 LYS B CA 1
ATOM 2751 C C . LYS B 1 172 ? 13.367 -14.789 3.047 1 98.75 172 LYS B C 1
ATOM 2753 O O . LYS B 1 172 ? 14.453 -14.367 2.641 1 98.75 172 LYS B O 1
ATOM 2758 N N . ILE B 1 173 ? 12.32 -14.023 3.211 1 98.5 173 ILE B N 1
ATOM 2759 C CA . ILE B 1 173 ? 12.352 -12.594 2.951 1 98.5 173 ILE B CA 1
ATOM 2760 C C . ILE B 1 173 ? 12.289 -11.828 4.273 1 98.5 173 ILE B C 1
ATOM 2762 O O . ILE B 1 173 ? 11.289 -11.898 4.992 1 98.5 173 ILE B O 1
ATOM 2766 N N . GLY B 1 174 ? 13.305 -11.016 4.547 1 98.19 174 GLY B N 1
ATOM 2767 C CA . GLY B 1 174 ? 13.477 -10.367 5.836 1 98.19 174 GLY B CA 1
ATOM 2768 C C . GLY B 1 174 ? 12.5 -9.227 6.074 1 98.19 174 GLY B C 1
ATOM 2769 O O . GLY B 1 174 ? 11.938 -8.68 5.125 1 98.19 174 GLY B O 1
ATOM 2770 N N . ALA B 1 175 ? 12.445 -8.867 7.391 1 98.12 175 ALA B N 1
ATOM 2771 C CA . ALA B 1 175 ? 11.477 -7.863 7.816 1 98.12 175 ALA B CA 1
ATOM 2772 C C . ALA B 1 175 ? 11.727 -6.527 7.117 1 98.12 175 ALA B C 1
ATOM 2774 O O . ALA B 1 175 ? 12.875 -6.098 6.984 1 98.12 175 ALA B O 1
ATOM 2775 N N . ASN B 1 176 ? 10.648 -5.945 6.594 1 97.62 176 ASN B N 1
ATOM 2776 C CA . ASN B 1 176 ? 10.602 -4.633 5.957 1 97.62 176 ASN B CA 1
ATOM 2777 C C . ASN B 1 176 ? 11.43 -4.602 4.68 1 97.62 176 ASN B C 1
ATOM 2779 O O . ASN B 1 176 ? 11.734 -3.529 4.152 1 97.62 176 ASN B O 1
ATOM 2783 N N . ALA B 1 177 ? 11.82 -5.805 4.242 1 98.19 177 ALA B N 1
ATOM 2784 C CA . ALA B 1 177 ? 12.445 -5.844 2.926 1 98.19 177 ALA B CA 1
ATOM 2785 C C . ALA B 1 177 ? 11.453 -5.461 1.832 1 98.19 177 ALA B C 1
ATOM 2787 O O . ALA B 1 177 ? 10.234 -5.527 2.039 1 98.19 177 ALA B O 1
ATOM 2788 N N . VAL B 1 178 ? 12.016 -4.98 0.708 1 98.44 178 VAL B N 1
ATOM 2789 C CA . VAL B 1 178 ? 11.18 -4.668 -0.444 1 98.44 178 VAL B CA 1
ATOM 2790 C C . VAL B 1 178 ? 11.656 -5.461 -1.66 1 98.44 178 VAL B C 1
ATOM 2792 O O . VAL B 1 178 ? 12.828 -5.398 -2.025 1 98.44 178 VAL B O 1
ATOM 2795 N N . ILE B 1 179 ? 10.758 -6.254 -2.195 1 98.31 179 ILE B N 1
ATOM 2796 C CA . ILE B 1 179 ? 10.961 -6.898 -3.49 1 98.31 179 ILE B CA 1
ATOM 2797 C C . ILE B 1 179 ? 10.297 -6.066 -4.586 1 98.31 179 ILE B C 1
ATOM 2799 O O . ILE B 1 179 ? 9.07 -5.918 -4.605 1 98.31 179 ILE B O 1
ATOM 2803 N N . ALA B 1 180 ? 11.141 -5.531 -5.48 1 97 180 ALA B N 1
ATOM 2804 C CA . ALA B 1 180 ? 10.617 -4.668 -6.539 1 97 180 ALA B CA 1
ATOM 2805 C C . ALA B 1 180 ? 9.938 -5.484 -7.629 1 97 180 ALA B C 1
ATOM 2807 O O . ALA B 1 180 ? 10.188 -6.688 -7.762 1 97 180 ALA B O 1
ATOM 2808 N N . PRO B 1 181 ? 9.086 -4.805 -8.422 1 97.12 181 PRO B N 1
ATOM 2809 C CA . PRO B 1 181 ? 8.359 -5.516 -9.477 1 97.12 181 PRO B CA 1
ATOM 2810 C C . PRO B 1 181 ? 9.289 -6.234 -10.453 1 97.12 181 PRO B C 1
ATOM 2812 O O . PRO B 1 181 ? 10.297 -5.664 -10.891 1 97.12 181 PRO B O 1
ATOM 2815 N N . GLY B 1 182 ? 8.945 -7.566 -10.727 1 96.31 182 GLY B N 1
ATOM 2816 C CA . GLY B 1 182 ? 9.688 -8.305 -11.734 1 96.31 182 GLY B CA 1
ATOM 2817 C C . GLY B 1 182 ? 10.797 -9.164 -11.148 1 96.31 182 GLY B C 1
ATOM 2818 O O . GLY B 1 182 ? 11.57 -9.773 -11.883 1 96.31 182 GLY B O 1
ATOM 2819 N N . ALA B 1 183 ? 10.859 -9.305 -9.867 1 97.19 183 ALA B N 1
ATOM 2820 C CA . ALA B 1 183 ? 11.93 -10.062 -9.234 1 97.19 183 ALA B CA 1
ATOM 2821 C C . ALA B 1 183 ? 11.742 -11.562 -9.453 1 97.19 183 ALA B C 1
ATOM 2823 O O . ALA B 1 183 ? 10.625 -12.078 -9.383 1 97.19 183 ALA B O 1
ATOM 2824 N N . LEU B 1 184 ? 12.797 -12.211 -9.773 1 97.12 184 LEU B N 1
ATOM 2825 C CA . LEU B 1 184 ? 12.875 -13.664 -9.852 1 97.12 184 LEU B CA 1
ATOM 2826 C C . LEU B 1 184 ? 13.836 -14.211 -8.797 1 97.12 184 LEU B C 1
ATOM 2828 O O . LEU B 1 184 ? 15.055 -14.148 -8.969 1 97.12 184 LEU B O 1
ATOM 2832 N N . LEU B 1 185 ? 13.312 -14.758 -7.676 1 97.88 185 LEU B N 1
ATOM 2833 C CA . LEU B 1 185 ? 14.133 -15.266 -6.582 1 97.88 185 LEU B CA 1
ATOM 2834 C C . LEU B 1 185 ? 14.336 -16.766 -6.711 1 97.88 185 LEU B C 1
ATOM 2836 O O . LEU B 1 185 ? 13.375 -17.531 -6.68 1 97.88 185 LEU B O 1
ATOM 2840 N N . GLN B 1 186 ? 15.555 -17.156 -6.816 1 97.5 186 GLN B N 1
ATOM 2841 C CA . GLN B 1 186 ? 15.875 -18.578 -6.883 1 97.5 186 GLN B CA 1
ATOM 2842 C C . GLN B 1 186 ? 15.484 -19.297 -5.598 1 97.5 186 GLN B C 1
ATOM 2844 O O . GLN B 1 186 ? 15.406 -18.688 -4.535 1 97.5 186 GLN B O 1
ATOM 2849 N N . PRO B 1 187 ? 15.242 -20.656 -5.742 1 98.62 187 PRO B N 1
ATOM 2850 C CA . PRO B 1 187 ? 14.898 -21.406 -4.531 1 98.62 187 PRO B CA 1
ATOM 2851 C C . PRO B 1 187 ? 15.906 -21.219 -3.406 1 98.62 187 PRO B C 1
ATOM 2853 O O . PRO B 1 187 ? 17.109 -21.141 -3.658 1 98.62 187 PRO B O 1
ATOM 2856 N N . ASN B 1 188 ? 15.414 -21.016 -2.166 1 98.69 188 ASN B N 1
ATOM 2857 C CA . ASN B 1 188 ? 16.188 -20.938 -0.929 1 98.69 188 ASN B CA 1
ATOM 2858 C C . ASN B 1 188 ? 16.969 -19.641 -0.837 1 98.69 188 ASN B C 1
ATOM 2860 O O . ASN B 1 188 ? 17.953 -19.547 -0.103 1 98.69 188 ASN B O 1
ATOM 2864 N N . SER B 1 189 ? 16.609 -18.641 -1.636 1 98.06 189 SER B N 1
ATOM 2865 C CA . SER B 1 189 ? 17.219 -17.328 -1.491 1 98.06 189 SER B CA 1
ATOM 2866 C C . SER B 1 189 ? 16.891 -16.703 -0.135 1 98.06 189 SER B C 1
ATOM 2868 O O . SER B 1 189 ? 15.805 -16.922 0.406 1 98.06 189 SER B O 1
ATOM 2870 N N . ARG B 1 190 ? 17.812 -15.945 0.397 1 98.38 190 ARG B N 1
ATOM 2871 C CA . ARG B 1 190 ? 17.641 -15.227 1.651 1 98.38 190 ARG B CA 1
ATOM 2872 C C . ARG B 1 190 ? 17.797 -13.719 1.447 1 98.38 190 ARG B C 1
ATOM 2874 O O . ARG B 1 190 ? 18.875 -13.25 1.07 1 98.38 190 ARG B O 1
ATOM 2881 N N . VAL B 1 191 ? 16.75 -13 1.619 1 98 191 VAL B N 1
ATOM 2882 C CA . VAL B 1 191 ? 16.781 -11.539 1.572 1 98 191 VAL B CA 1
ATOM 2883 C C . VAL B 1 191 ? 16.906 -10.977 2.986 1 98 191 VAL B C 1
ATOM 2885 O O . VAL B 1 191 ? 16.078 -11.281 3.855 1 98 191 VAL B O 1
ATOM 2888 N N . PRO B 1 192 ? 17.938 -10.195 3.279 1 97.56 192 PRO B N 1
ATOM 2889 C CA . PRO B 1 192 ? 18.078 -9.68 4.645 1 97.56 192 PRO B CA 1
ATOM 2890 C C . PRO B 1 192 ? 16.984 -8.688 5.012 1 97.56 192 PRO B C 1
ATOM 2892 O O . PRO B 1 192 ? 16.297 -8.156 4.129 1 97.56 192 PRO B O 1
ATOM 2895 N N . ARG B 1 193 ? 16.828 -8.469 6.34 1 95.75 193 ARG B N 1
ATOM 2896 C CA . ARG B 1 193 ? 15.969 -7.379 6.789 1 95.75 193 ARG B CA 1
ATOM 2897 C C . ARG B 1 193 ? 16.344 -6.066 6.113 1 95.75 193 ARG B C 1
ATOM 2899 O O . ARG B 1 193 ? 17.531 -5.781 5.914 1 95.75 193 ARG B O 1
ATOM 2906 N N . LEU B 1 194 ? 15.359 -5.328 5.684 1 96.69 194 LEU B N 1
ATOM 2907 C CA . LEU B 1 194 ? 15.508 -4.035 5.031 1 96.69 194 LEU B CA 1
ATOM 2908 C C . LEU B 1 194 ? 16.234 -4.18 3.699 1 96.69 194 LEU B C 1
ATOM 2910 O O . LEU B 1 194 ? 16.719 -3.191 3.135 1 96.69 194 LEU B O 1
ATOM 2914 N N . GLY B 1 195 ? 16.297 -5.434 3.273 1 96.38 195 GLY B N 1
ATOM 2915 C CA . GLY B 1 195 ? 16.906 -5.652 1.971 1 96.38 195 GLY B CA 1
ATOM 2916 C C . GLY B 1 195 ? 16.016 -5.203 0.818 1 96.38 195 GLY B C 1
ATOM 2917 O O . GLY B 1 195 ? 14.797 -5.273 0.906 1 96.38 195 GLY B O 1
ATOM 2918 N N . LEU B 1 196 ? 16.641 -4.707 -0.273 1 96.38 196 LEU B N 1
ATOM 2919 C CA . LEU B 1 196 ? 15.969 -4.398 -1.526 1 96.38 196 LEU B CA 1
ATOM 2920 C C . LEU B 1 196 ? 16.422 -5.336 -2.639 1 96.38 196 LEU B C 1
ATOM 2922 O O . LEU B 1 196 ? 17.625 -5.496 -2.867 1 96.38 196 LEU B O 1
ATOM 2926 N N . ILE B 1 197 ? 15.469 -6.008 -3.252 1 95.12 197 ILE B N 1
ATOM 2927 C CA . ILE B 1 197 ? 15.742 -6.766 -4.469 1 95.12 197 ILE B CA 1
ATOM 2928 C C . ILE B 1 197 ? 15.141 -6.043 -5.672 1 95.12 197 ILE B C 1
ATOM 2930 O O . ILE B 1 197 ? 13.922 -5.867 -5.75 1 95.12 197 ILE B O 1
ATOM 2934 N N . ASP B 1 198 ? 16.016 -5.645 -6.516 1 90.5 198 ASP B N 1
ATOM 2935 C CA . ASP B 1 198 ? 15.57 -4.918 -7.699 1 90.5 198 ASP B CA 1
ATOM 2936 C C . ASP B 1 198 ? 16.281 -5.422 -8.953 1 90.5 198 ASP B C 1
ATOM 2938 O O . ASP B 1 198 ? 17.5 -5.277 -9.078 1 90.5 198 ASP B O 1
ATOM 2942 N N . GLN B 1 199 ? 15.656 -6.18 -9.844 1 81.94 199 GLN B N 1
ATOM 2943 C CA . GLN B 1 199 ? 16.219 -6.629 -11.117 1 81.94 199 GLN B CA 1
ATOM 2944 C C . GLN B 1 199 ? 15.914 -5.633 -12.234 1 81.94 199 GLN B C 1
ATOM 2946 O O . GLN B 1 199 ? 15.406 -6.016 -13.289 1 81.94 199 GLN B O 1
ATOM 2951 N N . PHE B 1 200 ? 16.188 -4.422 -11.938 1 73.75 200 PHE B N 1
ATOM 2952 C CA . PHE B 1 200 ? 15.914 -3.248 -12.766 1 73.75 200 PHE B CA 1
ATOM 2953 C C . PHE B 1 200 ? 16.656 -3.33 -14.086 1 73.75 200 PHE B C 1
ATOM 2955 O O . PHE B 1 200 ? 17.891 -3.471 -14.109 1 73.75 200 PHE B O 1
ATOM 2962 N N . ALA B 1 201 ? 15.891 -3.346 -15.211 1 75.44 201 ALA B N 1
ATOM 2963 C CA . ALA B 1 201 ? 16.453 -3.539 -16.547 1 75.44 201 ALA B CA 1
ATOM 2964 C C . ALA B 1 201 ? 16.5 -2.223 -17.312 1 75.44 201 ALA B C 1
ATOM 2966 O O . ALA B 1 201 ? 16.703 -2.215 -18.531 1 75.44 201 ALA B O 1
ATOM 2967 N N . TYR B 1 202 ? 16.219 -1.098 -16.688 1 68.44 202 TYR B N 1
ATOM 2968 C CA . TYR B 1 202 ? 16.172 0.144 -17.453 1 68.44 202 TYR B CA 1
ATOM 2969 C C . TYR B 1 202 ? 17.5 0.878 -17.391 1 68.44 202 TYR B C 1
ATOM 2971 O O . TYR B 1 202 ? 18.234 0.77 -16.406 1 68.44 202 TYR B O 1
ATOM 2979 N N . ASP B 1 203 ? 18.344 0.902 -18.516 1 58.16 203 ASP B N 1
ATOM 2980 C CA . ASP B 1 203 ? 19.625 1.558 -18.703 1 58.16 203 ASP B CA 1
ATOM 2981 C C . ASP B 1 203 ? 19.641 2.945 -18.062 1 58.16 203 ASP B C 1
ATOM 2983 O O . ASP B 1 203 ? 18.594 3.605 -17.984 1 58.16 203 ASP B O 1
#

Foldseek 3Di:
DDADFLCQQAVCVVVLVQDGDHLLVCLVCQQVSLQVSQVVDDPQWDDDPLDTEGVQEEEDPQEADADVEYHEHCEYEYHLEYEEQHEYEEHCEYEAHNEYEHSEYAYENEYDHENEYDGSEYHHYQEYADYQEYFFFADVVVVQDFDWADDDPDIDGPVGRTHTESHGAQEYAAHNEYGYHHYYHHHNHYAYHNGYDDRHPDD/DDADFLCQQAVCVVVLVQDGDHLLVCLVCQQVSLQVSQVVDDPQWDDDPLDTEGVQEEEDPQEADEDNEYHEHCEYEYHLEYEEQHEYEEHNEYEEHNEYEHSEYAYENEYDHENEYDGSEYHHYQEYADAQEYQFFADVVVVQDFDWADDDPDIDGPVGRTHGESHGAQEYAEHNEYGYHHYYHHHNHYAYHNGYDDRHPDD

Secondary structure (DSSP, 8-state):
-PPPPGGGT-TTGGGG---S--HHHHHHTHHHHHHHHHHT--SSEEEETTEEEETT-EE-TT-EEESSEEE-TT-EE-TT-EEEEEEEE-TT-EE-TT-EEEEEEE-TT-EE-SS-EEES-EE-TT-EE-TT-EE--B-GGGTTPPPEEEETTEEEE---SB--EEE-TT-EE-TT-EE-TTEEEPTT-EEPTT-EE--B---/-PPPPGGGT-TTGGGG---S--HHHHHHTHHHHHHHHHHT--SSEEEETTEEEETT-EE-TT-EEESSEEE-TT-EE-TT-EEEEEEEE-TT-EE-TT-EEEEEEE-TT-EE-SS-EEES-EE-TT-EE-TT-EE--B-GGGTTPPPEEEETTEEEE---SB--EEE-TT-EE-TT-EE-TTEEEPTT-EEPTT-EE--B---

Sequence (406 aa):
MKPPEISTFITQWPSLGLGTAAAWQVAQDCENHVLTSLSRLGAGYRRHGNCAIHEGATVEEGAVLKGPIIIGEGSFVAAGAYLRGGVYLGKQCIVGPSCELKSSFMLGSSKLAHFNFVGDSVIGEGVNIEAGAIIANYRNELDGADIRIRYADAVIETGVNKFGALVGDGCKIGANAVIAPGALLQPNSRVPRLGLIDQFAYDMKPPEISTFITQWPSLGLGTAAAWQVAQDCENHVLTSLSRLGAGYRRHGNCAIHEGATVEEGAVLKGPIIIGEGSFVAAGAYLRGGVYLGKQCIVGPSCELKSSFMLGSSKLAHFNFVGDSVIGEGVNIEAGAIIANYRNELDGADIRIRYADAVIETGVNKFGALVGDGCKIGANAVIAPGALLQPNSRVPRLGLIDQFAYD

Nearest PDB structures (foldseek):
  1hm0-assembly1_A  TM=6.727E-01  e=1.199E-05  Streptococcus pneumoniae
  1hm8-assembly1_A  TM=6.725E-01  e=1.909E-05  Streptococcus pneumoniae
  4g3q-assembly1_A  TM=5.459E-01  e=1.106E-04  Mycobacterium tuberculosis
  3fww-assembly1_A  TM=5.332E-01  e=8.542E-05  Yersinia pestis Pestoides F
  1g97-assembly1_A  TM=4.654E-01  e=1.050E-04  Streptococcus pneumoniae

pLDDT: mean 95.3, std 5.92, range [57.34, 98.88]

Radius of gyration: 22.07 Å; Cα contacts (8 Å, |Δi|>4): 1266; chains: 2; bounding box: 48×66×48 Å